Protein AF-A0A958D388-F1 (afdb_monomer)

Mean predicted aligned error: 15.44 Å

Structure (mmCIF, N/CA/C/O backbone):
data_AF-A0A958D388-F1
#
_entry.id   AF-A0A958D388-F1
#
loop_
_atom_site.group_PDB
_atom_site.id
_atom_site.type_symbol
_atom_site.label_atom_id
_atom_site.label_alt_id
_atom_site.label_comp_id
_atom_site.label_asym_id
_atom_site.label_entity_id
_atom_site.label_seq_id
_atom_site.pdbx_PDB_ins_code
_atom_site.Cartn_x
_atom_site.Cartn_y
_atom_site.Cartn_z
_atom_site.occupancy
_atom_site.B_iso_or_equiv
_atom_site.auth_seq_id
_atom_site.auth_comp_id
_atom_site.auth_asym_id
_atom_site.auth_atom_id
_atom_site.pdbx_PDB_model_num
ATOM 1 N N . MET A 1 1 ? -7.487 22.547 48.747 1.00 66.44 1 MET A N 1
ATOM 2 C CA . MET A 1 1 ? -6.552 23.694 48.818 1.00 66.44 1 MET A CA 1
ATOM 3 C C . MET A 1 1 ? -5.380 23.348 49.725 1.00 66.44 1 MET A C 1
ATOM 5 O O . MET A 1 1 ? -4.387 22.871 49.199 1.00 66.44 1 MET A O 1
ATOM 9 N N . ALA A 1 2 ? -5.528 23.439 51.054 1.00 73.62 2 ALA A N 1
ATOM 10 C CA . ALA A 1 2 ? -4.447 23.158 52.009 1.00 73.62 2 ALA A CA 1
ATOM 11 C C . ALA A 1 2 ? -3.817 21.760 51.839 1.00 73.62 2 ALA A C 1
ATOM 13 O O . ALA A 1 2 ? -2.597 21.636 51.825 1.00 73.62 2 ALA A O 1
ATOM 14 N N . ASP A 1 3 ? -4.634 20.727 51.611 1.00 79.19 3 ASP A N 1
ATOM 15 C CA . ASP A 1 3 ? -4.141 19.353 51.430 1.00 79.19 3 ASP A CA 1
ATOM 16 C C . ASP A 1 3 ? -3.377 19.147 50.109 1.00 79.19 3 ASP A C 1
ATOM 18 O O . ASP A 1 3 ? -2.426 18.368 50.055 1.00 79.19 3 ASP A O 1
ATOM 22 N N . PHE A 1 4 ? -3.751 19.877 49.050 1.00 82.50 4 PHE A N 1
ATOM 23 C CA . PHE A 1 4 ? -3.067 19.843 47.750 1.00 82.50 4 PHE A CA 1
ATOM 24 C C . PHE A 1 4 ? -1.682 20.488 47.852 1.00 82.50 4 PHE A C 1
ATOM 26 O O . PHE A 1 4 ? -0.678 19.894 47.465 1.00 82.50 4 PHE A O 1
ATOM 33 N N . GLU A 1 5 ? -1.617 21.678 48.446 1.00 82.69 5 GLU A N 1
ATOM 34 C CA . GLU A 1 5 ? -0.363 22.409 48.624 1.00 82.69 5 GLU A CA 1
ATOM 35 C C . GLU A 1 5 ? 0.575 21.710 49.613 1.00 82.69 5 GLU A C 1
ATOM 37 O O . GLU A 1 5 ? 1.780 21.641 49.373 1.00 82.69 5 GLU A O 1
ATOM 42 N N . ALA A 1 6 ? 0.036 21.115 50.683 1.00 83.00 6 ALA A N 1
ATOM 43 C CA . ALA A 1 6 ? 0.812 20.305 51.617 1.00 83.00 6 ALA A CA 1
ATOM 44 C C . ALA A 1 6 ? 1.419 19.065 50.937 1.00 83.00 6 ALA A C 1
ATOM 46 O O . ALA A 1 6 ? 2.587 18.738 51.170 1.00 83.00 6 ALA A O 1
ATOM 47 N N . ALA A 1 7 ? 0.662 18.394 50.061 1.00 83.44 7 ALA A N 1
ATOM 48 C CA . ALA A 1 7 ? 1.162 17.261 49.286 1.00 83.44 7 ALA A CA 1
ATOM 49 C C . ALA A 1 7 ? 2.259 17.678 48.285 1.00 83.44 7 ALA A C 1
ATOM 51 O O . ALA A 1 7 ? 3.280 16.995 48.181 1.00 83.44 7 ALA A O 1
ATOM 52 N N . LEU A 1 8 ? 2.116 18.831 47.617 1.00 85.25 8 LEU A N 1
ATOM 53 C CA . LEU A 1 8 ? 3.156 19.385 46.738 1.00 85.25 8 LEU A CA 1
ATOM 54 C C . LEU A 1 8 ? 4.424 19.789 47.501 1.00 85.25 8 LEU A C 1
ATOM 56 O O . LEU A 1 8 ? 5.531 19.466 47.068 1.00 85.25 8 LEU A O 1
ATOM 60 N N . ALA A 1 9 ? 4.286 20.438 48.659 1.00 84.31 9 ALA A N 1
ATOM 61 C CA . ALA A 1 9 ? 5.419 20.797 49.510 1.00 84.31 9 ALA A CA 1
ATOM 62 C C . ALA A 1 9 ? 6.182 19.550 49.987 1.00 84.31 9 ALA A C 1
ATOM 64 O O . ALA A 1 9 ? 7.414 19.523 49.981 1.00 84.31 9 ALA A O 1
ATOM 65 N N . ARG A 1 10 ? 5.459 18.474 50.324 1.00 83.94 10 ARG A N 1
ATOM 66 C CA . ARG A 1 10 ? 6.058 17.177 50.664 1.00 83.94 10 ARG A CA 1
ATOM 67 C C . ARG A 1 10 ? 6.794 16.554 49.475 1.00 83.94 10 ARG A C 1
ATOM 69 O O . ARG A 1 10 ? 7.881 16.011 49.662 1.00 83.94 10 ARG A O 1
ATOM 76 N N . ALA A 1 11 ? 6.253 16.661 48.261 1.00 84.06 11 ALA A N 1
ATOM 77 C CA . ALA A 1 11 ? 6.913 16.179 47.047 1.00 84.06 11 ALA A CA 1
ATOM 78 C C . ALA A 1 11 ? 8.239 16.912 46.760 1.00 84.06 11 ALA A C 1
ATOM 80 O O . ALA A 1 11 ? 9.182 16.300 46.269 1.00 84.06 11 ALA A O 1
ATOM 81 N N . GLN A 1 12 ? 8.348 18.201 47.101 1.00 84.00 12 GLN A N 1
ATOM 82 C CA . GLN A 1 12 ? 9.591 18.972 46.939 1.00 84.00 12 GLN A CA 1
ATOM 83 C C . GLN A 1 12 ? 10.692 18.570 47.932 1.00 84.00 12 GLN A C 1
ATOM 85 O O . GLN A 1 12 ? 11.874 18.720 47.631 1.00 84.00 12 GLN A O 1
ATOM 90 N N . GLN A 1 13 ? 10.314 18.057 49.106 1.00 83.44 13 GLN A N 1
ATOM 91 C CA . GLN A 1 13 ? 11.239 17.679 50.184 1.00 83.44 13 GLN A CA 1
ATOM 92 C C . GLN A 1 13 ? 11.655 16.202 50.145 1.00 83.44 13 GLN A C 1
ATOM 94 O O . GLN A 1 13 ? 12.507 15.777 50.922 1.00 83.44 13 GLN A O 1
ATOM 99 N N . THR A 1 14 ? 11.047 15.408 49.265 1.00 84.88 14 THR A N 1
ATOM 100 C CA . THR A 1 14 ? 11.257 13.960 49.165 1.00 84.88 14 THR A CA 1
ATOM 101 C C . THR A 1 14 ? 11.900 13.594 47.831 1.00 84.88 14 THR A C 1
ATOM 103 O O . THR A 1 14 ? 11.859 14.355 46.864 1.00 84.88 14 THR A O 1
ATOM 106 N N . ASN A 1 15 ? 12.512 12.410 47.763 1.00 80.69 15 ASN A N 1
ATOM 107 C CA . ASN A 1 15 ? 13.174 11.905 46.560 1.00 80.69 15 ASN A CA 1
ATOM 108 C C . ASN A 1 15 ? 12.602 10.544 46.154 1.00 80.69 15 ASN A C 1
ATOM 110 O O . ASN A 1 15 ? 12.070 9.802 46.979 1.00 80.69 15 ASN A O 1
ATOM 114 N N . GLY A 1 16 ? 12.722 10.199 44.871 1.00 77.88 16 GLY A N 1
ATOM 115 C CA . GLY A 1 16 ? 12.368 8.868 44.382 1.00 77.88 16 GLY A CA 1
ATOM 116 C C . GLY A 1 16 ? 10.913 8.478 44.673 1.00 77.88 16 GLY A C 1
ATOM 117 O O . GLY A 1 16 ? 9.976 9.153 44.241 1.00 77.88 16 GLY A O 1
ATOM 118 N N . SER A 1 17 ? 10.703 7.317 45.301 1.00 81.12 17 SER A N 1
ATOM 119 C CA . SER A 1 17 ? 9.378 6.708 45.517 1.00 81.12 17 SER A CA 1
ATOM 120 C C . SER A 1 17 ? 8.470 7.543 46.412 1.00 81.12 17 SER A C 1
ATOM 122 O O . SER A 1 17 ? 7.285 7.663 46.115 1.00 81.12 17 SER A O 1
ATOM 124 N N . GLU A 1 18 ? 9.028 8.177 47.440 1.00 83.44 18 GLU A N 1
ATOM 125 C CA . GLU A 1 18 ? 8.283 9.043 48.357 1.00 83.44 18 GLU A CA 1
ATOM 126 C C . GLU A 1 18 ? 7.776 10.308 47.660 1.00 83.44 18 GLU A C 1
ATOM 128 O O . GLU A 1 18 ? 6.636 10.719 47.878 1.00 83.44 18 GLU A O 1
ATOM 133 N N . ARG A 1 19 ? 8.583 10.868 46.749 1.00 87.62 19 ARG A N 1
ATOM 134 C CA . ARG A 1 19 ? 8.174 11.996 45.903 1.00 87.62 19 ARG A CA 1
ATOM 135 C C . ARG A 1 19 ? 7.030 11.620 44.977 1.00 87.62 19 ARG A C 1
ATOM 137 O O . ARG A 1 19 ? 6.075 12.378 44.855 1.00 87.62 19 ARG A O 1
ATOM 144 N N . LEU A 1 20 ? 7.108 10.444 44.355 1.00 87.31 20 LEU A N 1
ATOM 145 C CA . LEU A 1 20 ? 6.043 9.960 43.481 1.00 87.31 20 LEU A CA 1
ATOM 146 C C . LEU A 1 20 ? 4.730 9.773 44.253 1.00 87.31 20 LEU A C 1
ATOM 148 O O . LEU A 1 20 ? 3.703 10.271 43.810 1.00 87.31 20 LEU A O 1
ATOM 152 N N . ALA A 1 21 ? 4.772 9.148 45.433 1.00 86.75 21 ALA A N 1
ATOM 153 C CA . ALA A 1 21 ? 3.592 8.972 46.280 1.00 86.75 21 ALA A CA 1
ATOM 154 C C . ALA A 1 21 ? 2.975 10.317 46.711 1.00 86.75 21 ALA A C 1
ATOM 156 O O . ALA A 1 21 ? 1.754 10.469 46.714 1.00 86.75 21 ALA A O 1
ATOM 157 N N . ALA A 1 22 ? 3.810 11.313 47.028 1.00 85.94 22 ALA A N 1
ATOM 158 C CA . ALA A 1 22 ? 3.352 12.660 47.362 1.00 85.94 22 ALA A CA 1
ATOM 159 C C . ALA A 1 22 ? 2.700 13.377 46.162 1.00 85.94 22 ALA A C 1
ATOM 161 O O . ALA A 1 22 ? 1.652 14.002 46.322 1.00 85.94 22 ALA A O 1
ATOM 162 N N . LEU A 1 23 ? 3.263 13.241 44.954 1.00 86.88 23 LEU A N 1
ATOM 163 C CA . LEU A 1 23 ? 2.661 13.766 43.720 1.00 86.88 23 LEU A CA 1
ATOM 164 C C . LEU A 1 23 ? 1.329 13.077 43.406 1.00 86.88 23 LEU A C 1
ATOM 166 O O . LEU A 1 23 ? 0.354 13.736 43.060 1.00 86.88 23 LEU A O 1
ATOM 170 N N . GLN A 1 24 ? 1.261 11.758 43.569 1.00 87.12 24 GLN A N 1
ATOM 171 C CA . GLN A 1 24 ? 0.056 10.966 43.330 1.00 87.12 24 GLN A CA 1
ATOM 172 C C . GLN A 1 24 ? -1.073 11.420 44.266 1.00 87.12 24 GLN A C 1
ATOM 174 O O . GLN A 1 24 ? -2.160 11.753 43.792 1.00 87.12 24 GLN A O 1
ATOM 179 N N . ALA A 1 25 ? -0.773 11.586 45.560 1.00 85.56 25 ALA A N 1
ATOM 180 C CA . ALA A 1 25 ? -1.698 12.154 46.539 1.00 85.56 25 ALA A CA 1
ATOM 181 C C . ALA A 1 25 ? -2.156 13.574 46.161 1.00 85.56 25 ALA A C 1
ATOM 183 O O . ALA A 1 25 ? -3.354 13.852 46.191 1.00 85.56 25 ALA A O 1
ATOM 184 N N . ALA A 1 26 ? -1.241 14.454 45.733 1.00 85.88 26 ALA A N 1
ATOM 185 C CA . ALA A 1 26 ? -1.596 15.800 45.280 1.00 85.88 26 ALA A CA 1
ATOM 186 C C . ALA A 1 26 ? -2.580 15.755 44.095 1.00 85.88 26 ALA A C 1
ATOM 188 O O . ALA A 1 26 ? -3.619 16.413 44.115 1.00 85.88 26 ALA A O 1
ATOM 189 N N . THR A 1 27 ? -2.317 14.920 43.086 1.00 85.62 27 THR A N 1
ATOM 190 C CA . THR A 1 27 ? -3.189 14.835 41.903 1.00 85.62 27 THR A CA 1
ATOM 191 C C . THR A 1 27 ? -4.557 14.204 42.169 1.00 85.62 27 THR A C 1
ATOM 193 O O . THR A 1 27 ? -5.454 14.394 41.355 1.00 85.62 27 THR A O 1
ATOM 196 N N . MET A 1 28 ? -4.736 13.448 43.259 1.00 83.50 28 MET A N 1
ATOM 197 C CA . MET A 1 28 ? -6.044 12.898 43.654 1.00 83.50 28 MET A CA 1
ATOM 198 C C . MET A 1 28 ? -6.902 13.915 44.415 1.00 83.50 28 MET A C 1
ATOM 200 O O . MET A 1 28 ? -8.126 13.861 44.353 1.00 83.50 28 MET A O 1
ATOM 204 N N . VAL A 1 29 ? -6.267 14.839 45.140 1.00 82.94 29 VAL A N 1
ATOM 205 C CA . VAL A 1 29 ? -6.954 15.867 45.940 1.00 82.94 29 VAL A CA 1
ATOM 206 C C . VAL A 1 29 ? -7.459 17.023 45.069 1.00 82.94 29 VAL A C 1
ATOM 208 O O . VAL A 1 29 ? -8.403 17.720 45.444 1.00 82.94 29 VAL A O 1
ATOM 211 N N . TYR A 1 30 ? -6.850 17.244 43.905 1.00 81.44 30 TYR A N 1
ATOM 212 C CA . TYR A 1 30 ? -7.271 18.292 42.982 1.00 81.44 30 TYR A CA 1
ATOM 213 C C . TYR A 1 30 ? -8.572 17.909 42.252 1.00 81.44 30 TYR A C 1
ATOM 215 O O . TYR A 1 30 ? -8.577 17.019 41.407 1.00 81.44 30 TYR A O 1
ATOM 223 N N . GLN A 1 31 ? -9.677 18.594 42.570 1.00 73.00 31 GLN A N 1
ATOM 224 C CA . GLN A 1 31 ? -11.021 18.332 42.022 1.00 73.00 31 GLN A CA 1
ATOM 225 C C . GLN A 1 31 ? -11.448 19.315 40.910 1.00 73.00 31 GLN A C 1
ATOM 227 O O . GLN A 1 31 ? -12.625 19.382 40.565 1.00 73.00 31 GLN A O 1
ATOM 232 N N . GLY A 1 32 ? -10.514 20.083 40.338 1.00 70.75 32 GLY A N 1
ATOM 233 C CA . GLY A 1 32 ? -10.799 21.068 39.288 1.00 70.75 32 GLY A CA 1
ATOM 234 C C . GLY A 1 32 ? -10.962 22.498 39.812 1.00 70.75 32 GLY A C 1
ATOM 235 O O . GLY A 1 32 ? -10.313 22.894 40.782 1.00 70.75 32 GLY A O 1
ATOM 236 N N . THR A 1 33 ? -11.789 23.299 39.133 1.00 71.44 33 THR A N 1
ATOM 237 C CA . THR A 1 33 ? -11.901 24.750 39.348 1.00 71.44 33 THR A CA 1
ATOM 238 C C . THR A 1 33 ? -12.311 25.106 40.778 1.00 71.44 33 THR A C 1
ATOM 240 O O . THR A 1 33 ? -13.364 24.696 41.262 1.00 71.44 33 THR A O 1
ATOM 243 N N . LEU A 1 34 ? -11.499 25.928 41.449 1.00 71.88 34 LEU A N 1
ATOM 244 C CA . LEU A 1 34 ? -11.781 26.409 42.801 1.00 71.88 34 LEU A CA 1
ATOM 245 C C . LEU A 1 34 ? -13.028 27.310 42.827 1.00 71.88 34 LEU A C 1
ATOM 247 O O . LEU A 1 34 ? -13.082 28.298 42.094 1.00 71.88 34 LEU A O 1
ATOM 251 N N . ALA A 1 35 ? -13.978 26.995 43.718 1.00 66.94 35 ALA A N 1
ATOM 252 C CA . ALA A 1 35 ? -15.199 27.768 43.978 1.00 66.94 35 ALA A CA 1
ATOM 253 C C . ALA A 1 35 ? -15.907 28.214 42.681 1.00 66.94 35 ALA A C 1
ATOM 255 O O . ALA A 1 35 ? -15.933 29.411 42.401 1.00 66.94 35 ALA A O 1
ATOM 256 N N . PRO A 1 36 ? -16.423 27.278 41.863 1.00 68.69 36 PRO A N 1
ATOM 257 C CA . PRO A 1 36 ? -16.885 27.544 40.495 1.00 68.69 36 PRO A CA 1
ATOM 258 C C . PRO A 1 36 ? -17.967 28.632 40.396 1.00 68.69 36 PRO A C 1
ATOM 260 O O . PRO A 1 36 ? -18.017 29.333 39.391 1.00 68.69 36 PRO A O 1
ATOM 263 N N . ASP A 1 37 ? -18.748 28.838 41.459 1.00 76.00 37 ASP A N 1
ATOM 264 C CA . ASP A 1 37 ? -19.826 29.837 41.528 1.00 76.00 37 ASP A CA 1
ATOM 265 C C . ASP A 1 37 ? -19.347 31.266 41.867 1.00 76.00 37 ASP A C 1
ATOM 267 O O . ASP A 1 37 ? -20.149 32.197 41.946 1.00 76.00 37 ASP A O 1
ATOM 271 N N . CYS A 1 38 ? -18.044 31.462 42.097 1.00 73.75 38 CYS A N 1
ATOM 272 C CA . CYS A 1 38 ? -17.445 32.769 42.358 1.00 73.75 38 CYS A CA 1
ATOM 273 C C . CYS A 1 38 ? -16.822 33.346 41.077 1.00 73.75 38 CYS A C 1
ATOM 275 O O . CYS A 1 38 ? -16.002 32.695 40.421 1.00 73.75 38 CYS A O 1
ATOM 277 N N . TYR A 1 39 ? -17.200 34.581 40.739 1.00 73.38 39 TYR A N 1
ATOM 278 C CA . TYR A 1 39 ? -16.766 35.289 39.528 1.00 73.38 39 TYR A CA 1
ATOM 279 C C . TYR A 1 39 ? -15.852 36.489 39.814 1.00 73.38 39 TYR A C 1
ATOM 281 O O . TYR A 1 39 ? -15.538 37.234 38.893 1.00 73.38 39 TYR A O 1
ATOM 289 N N . ASP A 1 40 ? -15.422 36.682 41.063 1.00 77.31 40 ASP A N 1
ATOM 290 C CA . ASP A 1 40 ? -14.581 37.819 41.439 1.00 77.31 40 ASP A CA 1
ATOM 291 C C . ASP A 1 40 ? -13.176 37.730 40.813 1.00 77.31 40 ASP A C 1
ATOM 293 O O . ASP A 1 40 ? -12.537 36.680 40.839 1.00 77.31 40 ASP A O 1
ATOM 297 N N . ASP A 1 41 ? -12.636 38.850 40.328 1.00 72.81 41 ASP A N 1
ATOM 298 C CA . ASP A 1 41 ? -11.360 38.880 39.591 1.00 72.81 41 ASP A CA 1
ATOM 299 C C . ASP A 1 41 ? -10.151 38.362 40.395 1.00 72.81 41 ASP A C 1
ATOM 301 O O . ASP A 1 41 ? -9.219 37.788 39.828 1.00 72.81 41 ASP A O 1
ATOM 305 N N . TRP A 1 42 ? -10.167 38.503 41.726 1.00 79.25 42 TRP A N 1
ATOM 306 C CA . TRP A 1 42 ? -9.083 38.026 42.595 1.00 79.25 42 TRP A CA 1
ATOM 307 C C . TRP A 1 42 ? -8.948 36.494 42.596 1.00 79.25 42 TRP A C 1
ATOM 309 O O . TRP A 1 42 ? -7.853 35.981 42.829 1.00 79.25 42 TRP A O 1
ATOM 319 N N . ILE A 1 43 ? -10.032 35.756 42.311 1.00 78.06 43 ILE A N 1
ATOM 320 C CA . ILE A 1 43 ? -10.026 34.288 42.323 1.00 78.06 43 ILE A CA 1
ATOM 321 C C . ILE A 1 43 ? -9.447 33.699 41.033 1.00 78.06 43 ILE A C 1
ATOM 323 O O . ILE A 1 43 ? -8.995 32.554 41.030 1.00 78.06 43 ILE A O 1
ATOM 327 N N . GLN A 1 44 ? -9.425 34.470 39.940 1.00 77.06 44 GLN A N 1
ATOM 328 C CA . GLN A 1 44 ? -8.938 33.997 38.642 1.00 77.06 44 GLN A CA 1
ATOM 329 C C . GLN A 1 44 ? -7.432 33.726 38.669 1.00 77.06 44 GLN A C 1
ATOM 331 O O . GLN A 1 44 ? -7.001 32.654 38.249 1.00 77.06 44 GLN A O 1
ATOM 336 N N . GLY A 1 45 ? -6.645 34.634 39.258 1.00 81.12 45 GLY A N 1
ATOM 337 C CA . GLY A 1 45 ? -5.200 34.431 39.417 1.00 81.12 45 GLY A CA 1
ATOM 338 C C . GLY A 1 45 ? -4.867 33.219 40.293 1.00 81.12 45 GLY A C 1
ATOM 339 O O . GLY A 1 45 ? -3.914 32.492 40.025 1.00 81.12 45 GLY A O 1
ATOM 340 N N . GLU A 1 46 ? -5.694 32.947 41.303 1.00 81.62 46 GLU A N 1
ATOM 341 C CA . GLU A 1 46 ? -5.515 31.791 42.180 1.00 81.62 46 GLU A CA 1
ATOM 342 C C . GLU A 1 46 ? -5.904 30.471 41.495 1.00 81.62 46 GLU A C 1
ATOM 344 O O . GLU A 1 46 ? -5.207 29.464 41.633 1.00 81.62 46 GLU A O 1
ATOM 349 N N . ARG A 1 47 ? -6.976 30.472 40.691 1.00 82.56 47 ARG A N 1
ATOM 350 C CA . ARG A 1 47 ? -7.355 29.330 39.843 1.00 82.56 47 ARG A CA 1
ATOM 351 C C . ARG A 1 47 ? -6.256 28.985 38.845 1.00 82.56 47 ARG A C 1
ATOM 353 O O . ARG A 1 47 ? -5.902 27.814 38.725 1.00 82.56 47 ARG A O 1
ATOM 360 N N . GLU A 1 48 ? -5.702 29.990 38.171 1.00 82.25 48 GLU A N 1
ATOM 361 C CA . GLU A 1 48 ? -4.618 29.808 37.207 1.00 82.25 48 GLU A CA 1
ATOM 362 C C . GLU A 1 48 ? -3.350 29.278 37.886 1.00 82.25 48 GLU A C 1
ATOM 364 O O . GLU A 1 48 ? -2.775 28.288 37.427 1.00 82.25 48 GLU A O 1
ATOM 369 N N . ARG A 1 49 ? -2.969 29.846 39.041 1.00 85.75 49 ARG A N 1
ATOM 370 C CA . ARG A 1 49 ? -1.838 29.358 39.845 1.00 85.75 49 ARG A CA 1
ATOM 371 C C . ARG A 1 49 ? -1.987 27.877 40.195 1.00 85.75 49 ARG A C 1
ATOM 373 O O . ARG A 1 49 ? -1.040 27.108 40.037 1.00 85.75 49 ARG A O 1
ATOM 380 N N . LEU A 1 50 ? -3.159 27.463 40.674 1.00 84.75 50 LEU A N 1
ATOM 381 C CA . LEU A 1 50 ? -3.413 26.074 41.068 1.00 84.75 50 LEU A CA 1
ATOM 382 C C . LEU A 1 50 ? -3.454 25.124 39.868 1.00 84.75 50 LEU A C 1
ATOM 384 O O . LEU A 1 50 ? -2.925 24.017 39.959 1.00 84.75 50 LEU A O 1
ATOM 388 N N . ALA A 1 51 ? -4.036 25.551 38.745 1.00 83.88 51 ALA A N 1
ATOM 389 C CA . ALA A 1 51 ? -4.033 24.778 37.506 1.00 83.88 51 ALA A CA 1
ATOM 390 C C . ALA A 1 51 ? -2.599 24.549 37.001 1.00 83.88 51 ALA A C 1
ATOM 392 O O . ALA A 1 51 ? -2.220 23.413 36.720 1.00 83.88 51 ALA A O 1
ATOM 393 N N . GLN A 1 52 ? -1.762 25.592 36.990 1.00 86.19 52 GLN A N 1
ATOM 394 C CA . GLN A 1 52 ? -0.345 25.476 36.629 1.00 86.19 52 GLN A CA 1
ATOM 395 C C . GLN A 1 52 ? 0.412 24.524 37.568 1.00 86.19 52 GLN A C 1
ATOM 397 O O . GLN A 1 52 ? 1.191 23.689 37.108 1.00 86.19 52 GLN A O 1
ATOM 402 N N . GLN A 1 53 ? 0.158 24.590 38.879 1.00 87.88 53 GLN A N 1
ATOM 403 C CA . GLN A 1 53 ? 0.761 23.669 39.850 1.00 87.88 53 GLN A CA 1
ATOM 404 C C . GLN A 1 53 ? 0.314 22.216 39.645 1.00 87.88 53 GLN A C 1
ATOM 406 O O . GLN A 1 53 ? 1.121 21.300 39.802 1.00 87.88 53 GLN A O 1
ATOM 411 N N . TYR A 1 54 ? -0.947 21.994 39.274 1.00 87.38 54 TYR A N 1
ATOM 412 C CA . TYR A 1 54 ? -1.472 20.668 38.960 1.00 87.38 54 TYR A CA 1
ATOM 413 C C . TYR A 1 54 ? -0.842 20.085 37.688 1.00 87.38 54 TYR A C 1
ATOM 415 O O . TYR A 1 54 ? -0.368 18.948 37.714 1.00 87.38 54 TYR A O 1
ATOM 423 N N . LEU A 1 55 ? -0.756 20.869 36.607 1.00 88.44 55 LEU A N 1
ATOM 424 C CA . LEU A 1 55 ? -0.085 20.459 35.367 1.00 88.44 55 LEU A CA 1
ATOM 425 C C . LEU A 1 55 ? 1.394 20.129 35.622 1.00 88.44 55 LEU A C 1
ATOM 427 O O . LEU A 1 55 ? 1.872 19.071 35.211 1.00 88.44 55 LEU A O 1
ATOM 431 N N . ALA A 1 56 ? 2.096 20.972 36.386 1.00 88.00 56 ALA A N 1
ATOM 432 C CA . ALA A 1 56 ? 3.482 20.722 36.771 1.00 88.00 56 ALA A CA 1
ATOM 433 C C . ALA A 1 56 ? 3.627 19.430 37.595 1.00 88.00 56 ALA A C 1
ATOM 435 O O . ALA A 1 56 ? 4.556 18.655 37.378 1.00 88.00 56 ALA A O 1
ATOM 436 N N . ALA A 1 57 ? 2.705 19.154 38.522 1.00 89.31 57 ALA A N 1
ATOM 437 C CA . ALA A 1 57 ? 2.719 17.916 39.299 1.00 89.31 57 ALA A CA 1
ATOM 438 C C . ALA A 1 57 ? 2.522 16.673 38.418 1.00 89.31 57 ALA A C 1
ATOM 440 O O . ALA A 1 57 ? 3.214 15.669 38.614 1.00 89.31 57 ALA A O 1
ATOM 441 N N . LEU A 1 58 ? 1.620 16.751 37.434 1.00 89.56 58 LEU A N 1
ATOM 442 C CA . LEU A 1 58 ? 1.389 15.683 36.464 1.00 89.56 58 LEU A CA 1
ATOM 443 C C . LEU A 1 58 ? 2.624 15.417 35.594 1.00 89.56 58 LEU A C 1
ATOM 445 O O . LEU A 1 58 ? 3.021 14.263 35.425 1.00 89.56 58 LEU A O 1
ATOM 449 N N . GLU A 1 59 ? 3.269 16.472 35.094 1.00 88.94 59 GLU A N 1
ATOM 450 C CA . GLU A 1 59 ? 4.495 16.353 34.302 1.00 88.94 59 GLU A CA 1
ATOM 451 C C . GLU A 1 59 ? 5.635 15.720 35.117 1.00 88.94 59 GLU A C 1
ATOM 453 O O . GLU A 1 59 ? 6.314 14.805 34.646 1.00 88.94 59 GLU A O 1
ATOM 458 N N . GLN A 1 60 ? 5.813 16.137 36.375 1.00 89.06 60 GLN A N 1
ATOM 459 C CA . GLN A 1 60 ? 6.820 15.557 37.269 1.00 89.06 60 GLN A CA 1
ATOM 460 C C . GLN A 1 60 ? 6.547 14.077 37.576 1.00 89.06 60 GLN A C 1
ATOM 462 O O . GLN A 1 60 ? 7.482 13.275 37.602 1.00 89.06 60 GLN A O 1
ATOM 467 N N . GLY A 1 61 ? 5.283 13.697 37.792 1.00 89.06 61 GLY A N 1
ATOM 468 C CA . GLY A 1 61 ? 4.897 12.300 38.006 1.00 89.06 61 GLY A CA 1
ATOM 469 C C . GLY A 1 61 ? 5.162 11.432 36.775 1.00 89.06 61 GLY A C 1
ATOM 470 O O . GLY A 1 61 ? 5.778 10.371 36.893 1.00 89.06 61 GLY A O 1
ATOM 471 N N . MET A 1 62 ? 4.797 11.921 35.585 1.00 90.38 62 MET A N 1
ATOM 472 C CA . MET A 1 62 ? 5.090 11.269 34.305 1.00 90.38 62 MET A CA 1
ATOM 473 C C . MET A 1 62 ? 6.596 11.019 34.129 1.00 90.38 62 M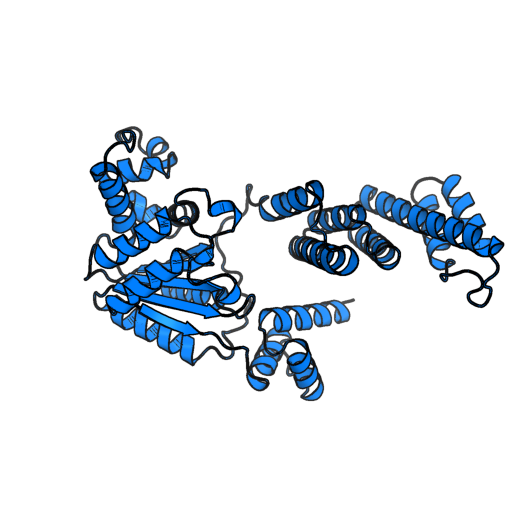ET A C 1
ATOM 475 O O . MET A 1 62 ? 6.995 9.895 33.821 1.00 90.38 62 MET A O 1
ATOM 479 N N . LEU A 1 63 ? 7.439 12.035 34.357 1.00 87.69 63 LEU A N 1
ATOM 480 C CA . LEU A 1 63 ? 8.896 11.911 34.219 1.00 87.69 63 LEU A CA 1
ATOM 481 C C . LEU A 1 63 ? 9.486 10.887 35.200 1.00 87.69 63 LEU A C 1
ATOM 483 O O . LEU A 1 63 ? 10.305 10.061 34.802 1.00 87.69 63 LEU A O 1
ATOM 487 N N . LEU A 1 64 ? 9.027 10.872 36.456 1.00 87.25 64 LEU A N 1
ATOM 488 C CA . LEU A 1 64 ? 9.470 9.890 37.454 1.00 87.25 64 LEU A CA 1
ATOM 489 C C . LEU A 1 64 ? 9.071 8.451 37.088 1.00 87.25 64 LEU A C 1
ATOM 491 O O . LEU A 1 64 ? 9.826 7.516 37.365 1.00 87.25 64 LEU A O 1
ATOM 495 N N . HIS A 1 65 ? 7.904 8.251 36.469 1.00 86.44 65 HIS A N 1
ATOM 496 C CA . HIS A 1 65 ? 7.505 6.942 35.945 1.00 86.44 65 HIS A CA 1
ATOM 497 C C . HIS A 1 65 ? 8.314 6.542 34.698 1.00 86.44 65 HIS A C 1
ATOM 499 O O . HIS A 1 65 ? 8.699 5.375 34.582 1.00 86.44 65 HIS A O 1
ATOM 505 N N . GLU A 1 66 ? 8.636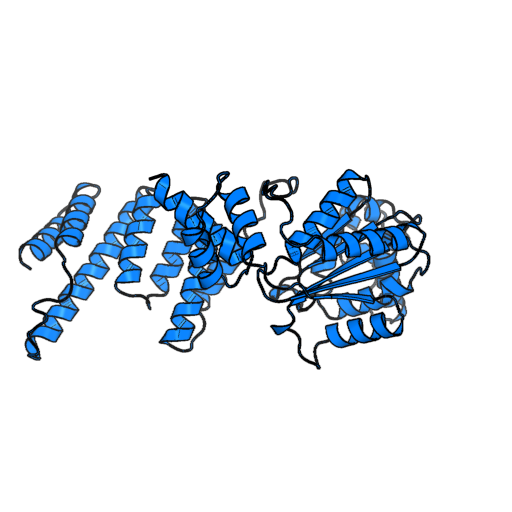 7.489 33.806 1.00 84.06 66 GLU A N 1
ATOM 506 C CA . GLU A 1 66 ? 9.515 7.263 32.644 1.00 84.06 66 GLU A CA 1
ATOM 507 C C . GLU A 1 66 ? 10.926 6.828 33.091 1.00 84.06 66 GLU A C 1
ATOM 509 O O . GLU A 1 66 ? 11.448 5.832 32.585 1.00 84.06 66 GLU A O 1
ATOM 514 N N . GLU A 1 67 ? 11.514 7.496 34.093 1.00 85.31 67 GLU A N 1
ATOM 515 C CA . GLU A 1 67 ? 12.829 7.155 34.668 1.00 85.31 67 GLU A CA 1
ATOM 516 C C . GLU A 1 67 ? 12.875 5.734 35.249 1.00 85.31 67 GLU A C 1
ATOM 518 O O . GLU A 1 67 ? 13.873 5.023 35.109 1.00 85.31 67 GLU A O 1
ATOM 523 N N . ARG A 1 68 ? 11.773 5.287 35.863 1.00 86.31 68 ARG A N 1
ATOM 524 C CA . ARG A 1 68 ? 11.626 3.924 36.403 1.00 86.31 68 ARG A CA 1
ATOM 525 C C . ARG A 1 68 ? 11.248 2.880 35.360 1.00 86.31 68 ARG A C 1
ATOM 527 O O . ARG A 1 68 ? 11.117 1.710 35.709 1.00 86.31 68 ARG A O 1
ATOM 534 N N . ARG A 1 69 ? 11.084 3.285 34.095 1.00 80.62 69 ARG A N 1
ATOM 535 C CA . ARG A 1 69 ? 10.605 2.443 32.987 1.00 80.62 69 ARG A CA 1
ATOM 536 C C . ARG A 1 69 ? 9.207 1.857 33.220 1.00 80.62 69 ARG A C 1
ATOM 538 O O . ARG A 1 69 ? 8.845 0.849 32.620 1.00 80.62 69 ARG A O 1
ATOM 545 N N . SER A 1 70 ? 8.402 2.494 34.069 1.00 84.44 70 SER A N 1
ATOM 546 C CA . SER A 1 70 ? 6.994 2.151 34.283 1.00 84.44 70 SER A CA 1
ATOM 547 C C . SER A 1 70 ? 6.136 2.859 33.230 1.00 84.44 70 SER A C 1
ATOM 549 O O . SER A 1 70 ? 5.421 3.810 33.536 1.00 84.44 70 SER A O 1
ATOM 551 N N . TYR A 1 71 ? 6.250 2.429 31.969 1.00 85.94 71 TYR A N 1
ATOM 552 C CA . TYR A 1 71 ? 5.667 3.145 30.826 1.00 85.94 71 TYR A CA 1
ATOM 553 C C . TYR A 1 71 ? 4.134 3.195 30.838 1.00 85.94 71 TYR A C 1
ATOM 555 O O . TYR A 1 71 ? 3.583 4.211 30.432 1.00 85.94 71 TYR A O 1
ATOM 563 N N . GLY A 1 72 ? 3.455 2.152 31.334 1.00 83.31 72 GLY A N 1
ATOM 564 C CA . GLY A 1 72 ? 1.990 2.136 31.466 1.00 83.31 72 GLY A CA 1
ATOM 565 C C . GLY A 1 72 ? 1.479 3.258 32.372 1.00 83.31 72 GLY A C 1
ATOM 566 O O . GLY A 1 72 ? 0.698 4.096 31.941 1.00 83.31 72 GLY A O 1
ATOM 567 N N . GLU A 1 73 ? 2.036 3.360 33.579 1.00 86.19 73 GLU A N 1
ATOM 568 C CA . GLU A 1 73 ? 1.724 4.459 34.498 1.00 86.19 73 GLU A CA 1
ATOM 569 C C . GLU A 1 73 ? 2.083 5.820 33.878 1.00 86.19 73 GLU A C 1
ATOM 571 O O . GLU A 1 73 ? 1.275 6.741 33.882 1.00 86.19 73 GLU A O 1
ATOM 576 N N . ALA A 1 74 ? 3.260 5.960 33.255 1.00 86.44 74 ALA A N 1
ATOM 577 C CA . ALA A 1 74 ? 3.642 7.218 32.605 1.00 86.44 74 ALA A CA 1
ATOM 578 C C . ALA A 1 74 ? 2.638 7.659 31.514 1.00 86.44 74 ALA A C 1
ATOM 580 O O . ALA A 1 74 ? 2.377 8.855 31.370 1.00 86.44 74 ALA A O 1
ATOM 581 N N . ILE A 1 75 ? 2.060 6.708 30.768 1.00 88.50 75 ILE A N 1
ATOM 582 C CA . ILE A 1 75 ? 1.016 6.955 29.761 1.00 88.50 75 ILE A CA 1
ATOM 583 C C . ILE A 1 75 ? -0.252 7.515 30.416 1.00 88.50 75 ILE A C 1
ATOM 585 O O . ILE A 1 75 ? -0.812 8.489 29.909 1.00 88.50 75 ILE A O 1
ATOM 589 N N . ASP A 1 76 ? -0.685 6.962 31.548 1.00 87.44 76 ASP A N 1
ATOM 590 C CA . ASP A 1 76 ? -1.891 7.429 32.240 1.00 87.44 76 ASP A CA 1
ATOM 591 C C . ASP A 1 76 ? -1.723 8.847 32.795 1.00 87.44 76 ASP A C 1
ATOM 593 O O . ASP A 1 76 ? -2.611 9.692 32.651 1.00 87.44 76 ASP A O 1
ATOM 597 N N . TRP A 1 77 ? -0.546 9.161 33.338 1.00 89.69 77 TRP A N 1
ATOM 598 C CA . TRP A 1 77 ? -0.209 10.520 33.763 1.00 89.69 77 TRP A CA 1
ATOM 599 C C . TRP A 1 77 ? -0.197 11.510 32.586 1.00 89.69 77 TRP A C 1
ATOM 601 O O . TRP A 1 77 ? -0.755 12.604 32.698 1.00 89.69 77 TRP A O 1
ATOM 611 N N . ALA A 1 78 ? 0.358 11.120 31.435 1.00 88.81 78 ALA A N 1
ATOM 612 C CA . ALA A 1 78 ? 0.356 11.941 30.224 1.00 88.81 78 ALA A CA 1
ATOM 613 C C . ALA A 1 78 ? -1.060 12.158 29.647 1.00 88.81 78 ALA A C 1
ATOM 615 O O . ALA A 1 78 ? -1.376 13.255 29.186 1.00 88.81 78 ALA A O 1
ATOM 616 N N . ARG A 1 79 ? -1.946 11.154 29.717 1.00 89.00 79 ARG A N 1
ATOM 617 C CA . ARG A 1 79 ? -3.364 11.288 29.327 1.00 89.00 79 ARG A CA 1
ATOM 618 C C . ARG A 1 79 ? -4.112 12.270 30.224 1.00 89.00 79 ARG A C 1
ATOM 620 O O . ARG A 1 79 ? -4.856 13.105 29.721 1.00 89.00 79 ARG A O 1
ATOM 627 N N . ARG A 1 80 ? -3.885 12.211 31.541 1.00 88.12 80 ARG A N 1
ATOM 628 C CA . ARG A 1 80 ? -4.457 13.175 32.499 1.00 88.12 80 ARG A CA 1
ATOM 629 C C . ARG A 1 80 ? -3.968 14.599 32.240 1.00 88.12 80 ARG A C 1
ATOM 631 O O . ARG A 1 80 ? -4.746 15.535 32.392 1.00 88.12 80 ARG A O 1
ATOM 638 N N . LEU A 1 81 ? -2.710 14.754 31.824 1.00 89.75 81 LEU A N 1
ATOM 639 C CA . LEU A 1 81 ? -2.145 16.046 31.438 1.00 89.75 81 LEU A CA 1
ATOM 640 C C . LEU A 1 81 ? -2.818 16.595 30.167 1.00 89.75 81 LEU A C 1
ATOM 642 O O . LEU A 1 81 ? -3.230 17.748 30.165 1.00 89.75 81 LEU A O 1
ATOM 646 N N . LEU A 1 82 ? -3.023 15.764 29.136 1.00 88.69 82 LEU A N 1
ATOM 647 C CA . LEU A 1 82 ? -3.744 16.161 27.913 1.00 88.69 82 LEU A CA 1
ATOM 648 C C . LEU A 1 82 ? -5.231 16.446 28.136 1.00 88.69 82 LEU A C 1
ATOM 650 O O . LEU A 1 82 ? -5.794 17.290 27.451 1.00 88.69 82 LEU A O 1
ATOM 654 N N . ALA A 1 83 ? -5.879 15.765 29.081 1.00 86.56 83 ALA A N 1
ATOM 655 C CA . ALA A 1 83 ? -7.265 16.069 29.433 1.00 86.56 83 ALA A CA 1
ATOM 656 C C . ALA A 1 83 ? -7.406 17.464 30.071 1.00 86.56 83 ALA A C 1
ATOM 658 O O . ALA A 1 83 ? -8.447 18.099 29.926 1.00 86.56 83 ALA A O 1
ATOM 659 N N . ALA A 1 84 ? -6.369 17.929 30.775 1.00 85.81 84 ALA A N 1
ATOM 660 C CA . ALA A 1 84 ? -6.337 19.247 31.403 1.00 85.81 84 ALA A CA 1
ATOM 661 C C . ALA A 1 84 ? -5.832 20.354 30.457 1.00 85.81 84 ALA A C 1
ATOM 663 O O . ALA A 1 84 ? -6.316 21.479 30.545 1.00 85.81 84 ALA A O 1
ATOM 664 N N . ASP A 1 85 ? -4.901 20.039 29.550 1.00 86.50 85 ASP A N 1
ATOM 665 C CA . ASP A 1 85 ? -4.410 20.944 28.503 1.00 86.50 85 ASP A CA 1
ATOM 666 C C . ASP A 1 85 ? -4.332 20.218 27.139 1.00 86.50 85 ASP A C 1
ATOM 668 O O . ASP A 1 85 ? -3.279 19.684 26.760 1.00 86.50 85 ASP A O 1
ATOM 672 N N . PRO A 1 86 ? -5.448 20.182 26.378 1.00 86.19 86 PRO A N 1
ATOM 673 C CA . PRO A 1 86 ? -5.515 19.497 25.086 1.00 86.19 86 PRO A CA 1
ATOM 674 C C . PRO A 1 86 ? -4.635 20.109 23.993 1.00 86.19 86 PRO A C 1
ATOM 676 O O . PRO A 1 86 ? -4.400 19.448 22.979 1.00 86.19 86 PRO A O 1
ATOM 679 N N . LEU A 1 87 ? -4.163 21.349 24.176 1.00 88.31 87 LEU A N 1
ATOM 680 C CA . LEU A 1 87 ? -3.350 22.085 23.203 1.00 88.31 87 LEU A CA 1
ATOM 681 C C . LEU A 1 87 ? -1.844 21.939 23.467 1.00 88.31 87 LEU A C 1
ATOM 683 O O . LEU A 1 87 ? -1.025 22.450 22.698 1.00 88.31 87 LEU A O 1
ATOM 687 N N . HIS A 1 88 ? -1.449 21.196 24.508 1.00 89.31 88 HIS A N 1
ATOM 688 C CA . HIS A 1 88 ? -0.046 20.992 24.847 1.00 89.31 88 HIS A CA 1
ATOM 689 C C . HIS A 1 88 ? 0.659 19.986 23.924 1.00 89.31 88 HIS A C 1
ATOM 691 O O . HIS A 1 88 ? 0.827 18.801 24.234 1.00 89.31 88 HIS A O 1
ATOM 697 N N . GLU A 1 89 ? 1.155 20.467 22.784 1.00 87.00 89 GLU A N 1
ATOM 698 C CA . GLU A 1 89 ? 1.824 19.645 21.767 1.00 87.00 89 GLU A CA 1
ATOM 699 C C . GLU A 1 89 ? 3.031 18.841 22.306 1.00 87.00 89 GLU A C 1
ATOM 701 O O . GLU A 1 89 ? 3.301 17.712 21.877 1.00 87.00 89 GLU A O 1
ATOM 706 N N . ALA A 1 90 ? 3.761 19.369 23.296 1.00 88.31 90 ALA A N 1
ATOM 707 C CA . ALA A 1 90 ? 4.880 18.647 23.903 1.00 88.31 90 ALA A CA 1
ATOM 708 C C . ALA A 1 90 ? 4.439 17.367 24.644 1.00 88.31 90 ALA A C 1
ATOM 710 O O . ALA A 1 90 ? 5.184 16.380 24.619 1.00 88.31 90 ALA A O 1
ATOM 711 N N . THR A 1 91 ? 3.227 17.336 25.213 1.00 89.94 91 THR A N 1
ATOM 712 C CA . THR A 1 91 ? 2.678 16.140 25.872 1.00 89.94 91 THR A CA 1
ATOM 713 C C . THR A 1 91 ? 2.364 15.062 24.847 1.00 89.94 91 THR A C 1
ATOM 715 O O . THR A 1 91 ? 2.723 13.907 25.064 1.00 89.94 91 THR A O 1
ATOM 718 N N . TYR A 1 92 ? 1.793 15.418 23.689 1.00 89.44 92 TYR A N 1
ATOM 719 C CA . TYR A 1 92 ? 1.574 14.457 22.600 1.00 89.44 92 TYR A CA 1
ATOM 720 C C . TYR A 1 92 ? 2.887 13.815 22.147 1.00 89.44 92 TYR A C 1
ATOM 722 O O . TYR A 1 92 ? 2.970 12.592 22.037 1.00 89.44 92 TYR A O 1
ATOM 730 N N . ARG A 1 93 ? 3.955 14.606 21.963 1.00 93.06 93 ARG A N 1
ATOM 731 C CA . ARG A 1 93 ? 5.283 14.061 21.625 1.00 93.06 93 ARG A CA 1
ATOM 732 C C . ARG A 1 93 ? 5.807 13.085 22.676 1.00 93.06 93 ARG A C 1
ATOM 734 O O . ARG A 1 93 ? 6.342 12.032 22.326 1.00 93.06 93 ARG A O 1
ATOM 741 N N . ARG A 1 94 ? 5.658 13.410 23.961 1.00 90.38 94 ARG A N 1
ATOM 742 C CA . ARG A 1 94 ? 6.061 12.515 25.056 1.00 90.38 94 ARG A CA 1
ATOM 743 C C . ARG A 1 94 ? 5.235 11.236 25.075 1.00 90.38 94 ARG A C 1
ATOM 745 O O . ARG A 1 94 ? 5.816 10.158 25.144 1.00 90.38 94 ARG A O 1
ATOM 752 N N . LEU A 1 95 ? 3.921 11.341 24.919 1.00 89.88 95 LEU A N 1
ATOM 753 C CA . LEU A 1 95 ? 3.012 10.203 24.879 1.00 89.88 95 LEU A CA 1
ATOM 754 C C . LEU A 1 95 ? 3.323 9.263 23.699 1.00 89.88 95 LEU A C 1
ATOM 756 O O . LEU A 1 95 ? 3.394 8.050 23.887 1.00 89.88 95 LEU A O 1
ATOM 760 N N . MET A 1 96 ? 3.633 9.806 22.514 1.00 85.50 96 MET A N 1
ATOM 761 C CA . MET A 1 96 ? 4.116 9.017 21.370 1.00 85.50 96 MET A CA 1
ATOM 762 C C . MET A 1 96 ? 5.389 8.230 21.704 1.00 85.50 96 MET A C 1
ATOM 764 O O . MET A 1 96 ? 5.492 7.040 21.403 1.00 85.50 96 MET A O 1
ATOM 768 N N . ARG A 1 97 ? 6.363 8.875 22.358 1.00 87.19 97 ARG A N 1
ATOM 769 C CA . ARG A 1 97 ? 7.609 8.221 22.776 1.00 87.19 97 ARG A CA 1
ATOM 770 C C . ARG A 1 97 ? 7.363 7.136 23.825 1.00 87.19 97 ARG A C 1
ATOM 772 O O . ARG A 1 97 ? 7.963 6.071 23.721 1.00 87.19 97 ARG A O 1
ATOM 779 N N . LEU A 1 98 ? 6.494 7.383 24.806 1.00 84.25 98 LEU A N 1
ATOM 780 C CA . LEU A 1 98 ? 6.141 6.411 25.845 1.00 84.25 98 LEU A CA 1
ATOM 781 C C . LEU A 1 98 ? 5.471 5.169 25.249 1.00 84.25 98 LEU A C 1
ATOM 783 O O . LEU A 1 98 ? 5.870 4.055 25.574 1.00 84.25 98 LEU A O 1
ATOM 787 N N . HIS A 1 99 ? 4.534 5.343 24.313 1.00 82.50 99 HIS A N 1
ATOM 788 C CA . HIS A 1 99 ? 3.930 4.227 23.580 1.00 82.50 99 HIS A CA 1
ATOM 789 C C . HIS A 1 99 ? 4.960 3.445 22.756 1.00 82.50 99 HIS A C 1
ATOM 791 O O . HIS A 1 99 ? 4.962 2.216 22.777 1.00 82.50 99 HIS A O 1
ATOM 797 N N . ALA A 1 100 ? 5.894 4.135 22.097 1.00 76.88 100 ALA A N 1
ATOM 798 C CA . ALA A 1 100 ? 6.979 3.482 21.371 1.00 76.88 100 ALA A CA 1
ATOM 799 C C . ALA A 1 100 ? 7.921 2.683 22.292 1.00 76.88 100 ALA A C 1
ATOM 801 O O . ALA A 1 100 ? 8.322 1.575 21.938 1.00 76.88 100 ALA A O 1
ATOM 802 N N . LEU A 1 101 ? 8.245 3.217 23.477 1.00 78.75 101 LEU A N 1
ATOM 803 C CA . LEU A 1 101 ? 9.035 2.530 24.507 1.00 78.75 101 LEU A CA 1
ATOM 804 C C . LEU A 1 101 ? 8.286 1.339 25.121 1.00 78.75 101 LEU A C 1
ATOM 806 O O . LEU A 1 101 ? 8.915 0.341 25.462 1.00 78.75 101 LEU A O 1
ATOM 810 N N . ASN A 1 102 ? 6.955 1.409 25.191 1.00 78.62 102 ASN A N 1
ATOM 811 C CA . ASN A 1 102 ? 6.080 0.309 25.602 1.00 78.62 102 ASN A CA 1
ATOM 812 C C . ASN A 1 102 ? 5.780 -0.692 24.464 1.00 78.62 102 ASN A C 1
ATOM 814 O O . ASN A 1 102 ? 4.888 -1.526 24.586 1.00 78.62 102 ASN A O 1
ATOM 818 N N . ASN A 1 103 ? 6.505 -0.597 23.342 1.00 74.69 103 ASN A N 1
ATOM 819 C CA . ASN A 1 103 ? 6.355 -1.423 22.141 1.00 74.69 103 ASN A CA 1
ATOM 820 C C . ASN A 1 103 ? 4.963 -1.364 21.468 1.00 74.69 103 ASN A C 1
ATOM 822 O O . ASN A 1 103 ? 4.634 -2.213 20.640 1.00 74.69 103 ASN A O 1
ATOM 826 N N . ASP A 1 104 ? 4.169 -0.332 21.757 1.00 72.88 104 ASP A N 1
ATOM 827 C CA . ASP A 1 104 ? 2.855 -0.079 21.162 1.00 72.88 104 ASP A CA 1
ATOM 828 C C . ASP A 1 104 ? 2.933 1.079 20.156 1.00 72.88 104 ASP A C 1
ATOM 830 O O . ASP A 1 104 ? 2.453 2.197 20.361 1.00 72.88 104 ASP A O 1
ATOM 834 N N . ARG A 1 105 ? 3.589 0.812 19.024 1.00 71.00 105 ARG A N 1
ATOM 835 C CA . ARG A 1 105 ? 3.764 1.808 17.953 1.00 71.00 105 ARG A CA 1
ATOM 836 C C . ARG A 1 105 ? 2.434 2.248 17.335 1.00 71.00 105 ARG A C 1
ATOM 838 O O . ARG A 1 105 ? 2.328 3.375 16.865 1.00 71.00 105 ARG A O 1
ATOM 845 N N . VAL A 1 106 ? 1.417 1.385 17.359 1.00 66.50 106 VAL A N 1
ATOM 846 C CA . VAL A 1 106 ? 0.088 1.693 16.810 1.00 66.50 106 VAL A CA 1
ATOM 847 C C . VAL A 1 106 ? -0.606 2.750 17.665 1.00 66.50 106 VAL A C 1
ATOM 849 O O . VAL A 1 106 ? -1.180 3.695 17.124 1.00 66.50 106 VAL A O 1
ATOM 852 N N . ALA A 1 107 ? -0.531 2.643 18.994 1.00 72.81 107 ALA A N 1
ATOM 853 C CA . ALA A 1 107 ? -1.010 3.707 19.870 1.00 72.81 107 ALA A CA 1
ATOM 854 C C . ALA A 1 107 ? -0.207 5.004 19.688 1.00 72.81 107 ALA A C 1
ATOM 856 O O . ALA A 1 107 ? -0.803 6.077 19.639 1.00 72.81 107 ALA A O 1
ATOM 857 N N . ALA A 1 108 ? 1.113 4.927 19.480 1.00 73.12 108 ALA A N 1
ATOM 858 C CA . ALA A 1 108 ? 1.922 6.114 19.191 1.00 73.12 108 ALA A CA 1
ATOM 859 C C . ALA A 1 108 ? 1.466 6.845 17.907 1.00 73.12 108 ALA A C 1
ATOM 861 O O . ALA A 1 108 ? 1.373 8.069 17.895 1.00 73.12 108 ALA A O 1
ATOM 862 N N . MET A 1 109 ? 1.109 6.112 16.847 1.00 71.38 109 MET A N 1
ATOM 863 C CA . MET A 1 109 ? 0.564 6.705 15.617 1.00 71.38 109 MET A CA 1
ATOM 864 C C . MET A 1 109 ? -0.824 7.330 15.829 1.00 71.38 109 MET A C 1
ATOM 866 O O . MET A 1 109 ? -1.087 8.424 15.334 1.00 71.38 109 MET A O 1
ATOM 870 N N . ARG A 1 110 ? -1.702 6.689 16.614 1.00 75.44 110 ARG A N 1
ATOM 871 C CA . ARG A 1 110 ? -3.018 7.256 16.975 1.00 75.44 110 ARG A CA 1
ATOM 872 C C . ARG A 1 110 ? -2.891 8.579 17.731 1.00 75.44 110 ARG A C 1
ATOM 874 O O . ARG A 1 110 ? -3.649 9.512 17.472 1.00 75.44 110 ARG A O 1
ATOM 881 N N . VAL A 1 111 ? -1.902 8.686 18.617 1.00 81.62 111 VAL A N 1
ATOM 882 C CA . VAL A 1 111 ? -1.607 9.921 19.361 1.00 81.62 111 VAL A CA 1
ATOM 883 C C . VAL A 1 111 ? -1.199 11.058 18.419 1.00 81.62 111 VAL A C 1
ATOM 885 O O . VAL A 1 111 ? -1.633 12.188 18.631 1.00 81.62 111 VAL A O 1
ATOM 888 N N . TYR A 1 112 ? -0.442 10.777 17.352 1.00 81.56 112 TYR A N 1
ATOM 889 C CA . TYR A 1 112 ? -0.122 11.780 16.329 1.00 81.56 112 TYR A CA 1
ATOM 890 C C . TYR A 1 112 ? -1.370 12.288 15.602 1.00 81.56 112 TYR A C 1
ATOM 892 O O . TYR A 1 112 ? -1.574 13.496 15.506 1.00 81.56 112 TYR A O 1
ATOM 900 N N . HIS A 1 113 ? -2.226 11.384 15.119 1.00 66.19 113 HIS A N 1
ATOM 901 C CA . HIS A 1 113 ? -3.451 11.780 14.418 1.00 66.19 113 HIS A CA 1
ATOM 902 C C . HIS A 1 113 ? -4.405 12.558 15.327 1.00 66.19 113 HIS A C 1
ATOM 904 O O . HIS A 1 113 ? -4.960 13.570 14.905 1.00 66.19 113 HIS A O 1
ATOM 910 N N . THR A 1 114 ? -4.515 12.151 16.595 1.00 75.69 114 THR A N 1
ATOM 911 C CA . THR A 1 114 ? -5.275 12.897 17.608 1.00 75.69 114 THR A CA 1
ATOM 912 C C . THR A 1 114 ? -4.710 14.310 17.765 1.00 75.69 114 THR A C 1
ATOM 914 O O . THR A 1 114 ? -5.457 15.276 17.655 1.00 75.69 114 THR A O 1
ATOM 917 N N . CYS A 1 115 ? -3.388 14.449 17.922 1.00 83.69 115 CYS A N 1
ATOM 918 C CA . CYS A 1 115 ? -2.710 15.745 18.003 1.00 83.69 115 CYS A CA 1
ATOM 919 C C . CYS A 1 115 ? -3.006 16.636 16.788 1.00 83.69 115 CYS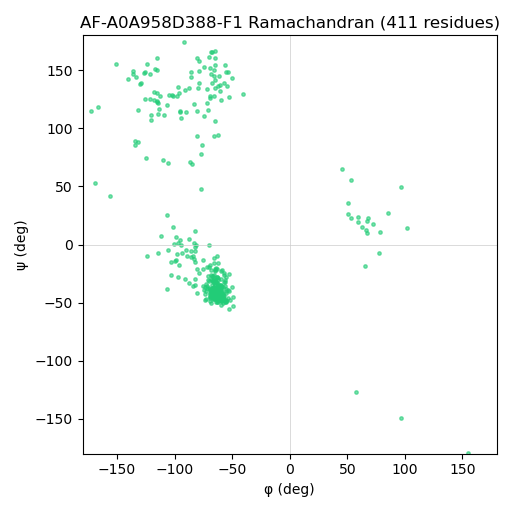 A C 1
ATOM 921 O O . CYS A 1 115 ? -3.392 17.790 16.958 1.00 83.69 115 CYS A O 1
ATOM 923 N N . ALA A 1 116 ? -2.877 16.091 15.574 1.00 70.88 116 ALA A N 1
ATOM 924 C CA . ALA A 1 116 ? -3.152 16.815 14.336 1.00 70.88 116 ALA A CA 1
ATOM 925 C C . ALA A 1 116 ? -4.604 17.304 14.269 1.00 70.88 116 ALA A C 1
ATOM 927 O O . ALA A 1 116 ? -4.828 18.485 14.024 1.00 70.88 116 ALA A O 1
ATOM 928 N N . SER A 1 117 ? -5.569 16.431 14.574 1.00 67.94 117 SER A N 1
ATOM 929 C CA . SER A 1 117 ? -6.993 16.783 14.556 1.00 67.94 117 SER A CA 1
ATOM 930 C C . SER A 1 117 ? -7.364 17.841 15.602 1.00 67.94 117 SER A C 1
ATOM 932 O O . SER A 1 117 ? -8.125 18.758 15.304 1.00 67.94 117 SER A O 1
ATOM 934 N N . THR A 1 118 ? -6.798 17.762 16.812 1.00 76.25 118 THR A N 1
ATOM 935 C CA . THR A 1 118 ? -7.061 18.730 17.884 1.00 76.25 118 THR A CA 1
ATOM 936 C C . THR A 1 118 ? -6.484 20.103 17.544 1.00 76.25 118 THR A C 1
ATOM 938 O O . THR A 1 118 ? -7.174 21.107 17.694 1.00 76.25 118 THR A O 1
ATOM 941 N N . LEU A 1 119 ? -5.243 20.170 17.048 1.00 79.12 119 LEU A N 1
ATOM 942 C CA . LEU A 1 119 ? -4.609 21.440 16.672 1.00 79.12 119 LEU A CA 1
ATOM 943 C C . LEU A 1 119 ? -5.285 22.089 15.458 1.00 79.12 119 LEU A C 1
ATOM 945 O O . LEU A 1 119 ? -5.466 23.306 15.432 1.00 79.12 119 LEU A O 1
ATOM 949 N N . GLU A 1 120 ? -5.708 21.290 14.481 1.00 70.62 120 GLU A N 1
ATOM 950 C CA . GLU A 1 120 ? -6.452 21.789 13.328 1.00 70.62 120 GLU A CA 1
ATOM 951 C C . GLU A 1 120 ? -7.818 22.343 13.746 1.00 70.62 120 GLU A C 1
ATOM 953 O O . GLU A 1 120 ? -8.179 23.451 13.355 1.00 70.62 120 GLU A O 1
ATOM 958 N N . LYS A 1 121 ? -8.554 21.623 14.599 1.00 74.94 121 LYS A N 1
ATOM 959 C CA . LYS A 1 121 ? -9.886 22.036 15.052 1.00 74.94 121 LYS A CA 1
ATOM 960 C C . LYS A 1 121 ? -9.863 23.294 15.924 1.00 74.94 121 LYS A C 1
ATOM 962 O O . LYS A 1 121 ? -10.701 24.171 15.739 1.00 74.94 121 LYS A O 1
ATOM 967 N N . GLU A 1 122 ? -8.947 23.364 16.887 1.00 84.81 122 GLU A N 1
ATOM 968 C CA . GLU A 1 122 ? -8.953 24.419 17.909 1.00 84.81 122 GLU A CA 1
ATOM 969 C C . GLU A 1 122 ? -8.126 25.647 17.502 1.00 84.81 122 GLU A C 1
ATOM 971 O O . GLU A 1 122 ? -8.433 26.766 17.909 1.00 84.81 122 GLU A O 1
ATOM 976 N N . LEU A 1 123 ? -7.074 25.458 16.696 1.00 82.25 123 LEU A N 1
ATOM 977 C CA . LEU A 1 123 ? -6.126 26.518 16.334 1.00 82.25 123 LEU A CA 1
ATOM 978 C C . LEU A 1 123 ? -5.982 26.724 14.817 1.00 82.25 123 LEU A C 1
ATOM 980 O O . LEU A 1 123 ? -5.359 27.703 14.407 1.00 82.25 123 LEU A O 1
ATOM 984 N N . GLY A 1 124 ? -6.532 25.841 13.975 1.00 73.81 124 GLY A N 1
ATOM 985 C CA . GLY A 1 124 ? -6.402 25.931 12.515 1.00 73.81 124 GLY A CA 1
ATOM 986 C C . GLY A 1 124 ? -4.975 25.711 12.010 1.00 73.81 124 GLY A C 1
ATOM 987 O O . GLY A 1 124 ? -4.634 26.162 10.916 1.00 73.81 124 GLY A O 1
ATOM 988 N N . VAL A 1 125 ? -4.115 25.069 12.809 1.00 78.00 125 VAL A N 1
ATOM 989 C CA . VAL A 1 125 ? -2.698 24.855 12.486 1.00 78.00 125 VAL A CA 1
ATOM 990 C C . VAL A 1 125 ? -2.352 23.372 12.464 1.00 78.00 125 VAL A C 1
ATOM 992 O O . VAL A 1 125 ? -2.867 22.576 13.243 1.00 78.00 125 VAL A O 1
ATOM 995 N N . ALA A 1 126 ? -1.425 23.000 11.586 1.00 74.75 126 ALA A N 1
ATOM 996 C CA . ALA A 1 126 ? -0.860 21.656 11.561 1.00 74.75 126 ALA A CA 1
ATOM 997 C C . ALA A 1 126 ? 0.204 21.473 12.670 1.00 74.75 126 ALA A C 1
ATOM 999 O O . ALA A 1 126 ? 0.828 22.462 13.067 1.00 74.75 126 ALA A O 1
ATOM 1000 N N . PRO A 1 127 ? 0.504 20.227 13.106 1.00 84.12 127 PRO A N 1
ATOM 1001 C CA . PRO A 1 127 ? 1.530 19.953 14.121 1.00 84.12 127 PRO A CA 1
ATOM 1002 C C . PRO A 1 127 ? 2.888 20.570 13.776 1.00 84.12 127 PRO A C 1
ATOM 1004 O O . PRO A 1 127 ? 3.249 20.642 12.602 1.00 84.12 127 PRO A O 1
ATOM 1007 N N . GLY A 1 128 ? 3.678 20.975 14.761 1.00 86.31 128 GLY A N 1
ATOM 1008 C CA . GLY A 1 128 ? 5.023 21.507 14.572 1.00 86.31 128 GLY A CA 1
ATOM 1009 C C . GLY A 1 128 ? 6.019 20.485 14.004 1.00 86.31 128 GLY A C 1
ATOM 1010 O O . GLY A 1 128 ? 5.835 19.269 14.094 1.00 86.31 128 GLY A O 1
ATOM 1011 N N . ALA A 1 129 ? 7.127 20.983 13.443 1.00 79.00 129 ALA A N 1
ATOM 1012 C CA . ALA A 1 129 ? 8.149 20.164 12.775 1.00 79.00 129 ALA A CA 1
ATOM 1013 C C . ALA A 1 129 ? 8.683 19.026 13.663 1.00 79.00 129 ALA A C 1
ATOM 1015 O O . ALA A 1 129 ? 8.699 17.873 13.251 1.00 79.00 129 ALA A O 1
ATOM 1016 N N . ALA A 1 130 ? 9.004 19.314 14.927 1.00 81.62 130 ALA A N 1
ATOM 1017 C CA . ALA A 1 130 ? 9.530 18.313 15.854 1.00 81.62 130 ALA A CA 1
ATOM 1018 C C . ALA A 1 130 ? 8.528 17.186 16.198 1.00 81.62 130 ALA A C 1
ATOM 1020 O O . ALA A 1 130 ? 8.936 16.109 16.636 1.00 81.62 130 ALA A O 1
ATOM 1021 N N . THR A 1 131 ? 7.223 17.428 16.044 1.00 83.31 131 THR A N 1
ATOM 1022 C CA . THR A 1 131 ? 6.165 16.420 16.228 1.00 83.31 131 THR A CA 1
ATOM 1023 C C . THR A 1 131 ? 6.040 15.548 14.988 1.00 83.31 131 THR A C 1
ATOM 1025 O O . THR A 1 131 ? 5.977 14.324 15.115 1.00 83.31 131 THR A O 1
ATOM 1028 N N . ARG A 1 132 ? 6.103 16.161 13.798 1.00 81.94 132 ARG A N 1
ATOM 1029 C CA . ARG A 1 132 ? 6.134 15.451 12.510 1.00 81.94 132 ARG A CA 1
ATOM 1030 C C . ARG A 1 132 ? 7.373 14.567 12.386 1.00 81.94 132 ARG A C 1
ATOM 1032 O O . ARG A 1 132 ? 7.227 13.377 12.152 1.00 81.94 132 ARG A O 1
ATOM 1039 N N . GLU A 1 133 ? 8.560 15.086 12.692 1.00 79.12 133 GLU A N 1
ATOM 1040 C CA . GLU A 1 133 ? 9.821 14.323 12.677 1.00 79.12 133 GLU A CA 1
ATOM 1041 C C . GLU A 1 133 ? 9.805 13.123 13.639 1.00 79.12 133 GLU A C 1
ATOM 1043 O O . GLU A 1 133 ? 10.421 12.083 13.393 1.00 79.12 133 GLU A O 1
ATOM 1048 N N . LEU A 1 134 ? 9.141 13.249 14.795 1.00 78.88 134 LEU A N 1
ATOM 1049 C CA . LEU A 1 134 ? 8.983 12.124 15.715 1.00 78.88 134 LEU A CA 1
ATOM 1050 C C . LEU A 1 134 ? 8.047 11.065 15.129 1.00 78.88 134 LEU A C 1
ATOM 1052 O O . LEU A 1 134 ? 8.390 9.886 15.168 1.00 78.88 134 LEU A O 1
ATOM 1056 N N . TYR A 1 135 ? 6.910 11.475 14.571 1.00 74.56 135 TYR A N 1
ATOM 1057 C CA . TYR A 1 135 ? 5.993 10.570 13.884 1.00 74.56 135 TYR A CA 1
ATOM 1058 C C . TYR A 1 135 ? 6.676 9.859 12.709 1.00 74.56 135 TYR A C 1
ATOM 1060 O O . TYR A 1 135 ? 6.644 8.634 12.636 1.00 74.56 135 TYR A O 1
ATOM 1068 N N . GLU A 1 136 ? 7.396 10.597 11.867 1.00 76.50 136 GLU A N 1
ATOM 1069 C CA . GLU A 1 136 ? 8.187 10.059 10.760 1.00 76.50 136 GLU A CA 1
ATOM 1070 C C . GLU A 1 136 ? 9.199 9.023 11.254 1.00 76.50 136 GLU A C 1
ATOM 1072 O O . GLU A 1 136 ? 9.237 7.910 10.741 1.00 76.50 136 GLU A O 1
ATOM 1077 N N . ARG A 1 137 ? 9.965 9.303 12.317 1.00 74.12 137 ARG A N 1
ATOM 1078 C CA . ARG A 1 137 ? 10.872 8.298 12.903 1.00 74.12 137 ARG A CA 1
ATOM 1079 C C . ARG A 1 137 ? 10.135 7.062 13.415 1.00 74.12 137 ARG A C 1
ATOM 1081 O O . ARG A 1 137 ? 10.628 5.953 13.245 1.00 74.12 137 ARG A O 1
ATOM 1088 N N . LEU A 1 138 ? 8.970 7.217 14.036 1.00 71.88 138 LEU A N 1
ATOM 1089 C CA . LEU A 1 138 ? 8.180 6.080 14.521 1.00 71.88 138 LEU A CA 1
ATOM 1090 C C . LEU A 1 138 ? 7.638 5.215 13.378 1.00 71.88 138 LEU A C 1
ATOM 1092 O O . LEU A 1 138 ? 7.545 3.995 13.532 1.00 71.88 138 LEU A O 1
ATOM 1096 N N . VAL A 1 139 ? 7.352 5.834 12.235 1.00 59.75 139 VAL A N 1
ATOM 1097 C CA . VAL A 1 139 ? 6.972 5.160 10.990 1.00 59.75 139 VAL A CA 1
ATOM 1098 C C . VAL A 1 139 ? 8.195 4.517 10.310 1.00 59.75 139 VAL A C 1
ATOM 1100 O O . VAL A 1 139 ? 8.088 3.411 9.784 1.00 59.75 139 VAL A O 1
ATOM 1103 N N . HIS A 1 140 ? 9.376 5.143 10.386 1.00 46.09 140 HIS A N 1
ATOM 1104 C CA . HIS A 1 140 ? 10.585 4.748 9.650 1.00 46.09 140 HIS A CA 1
ATOM 1105 C C . HIS A 1 140 ? 11.611 3.885 10.421 1.00 46.09 140 HIS A C 1
ATOM 1107 O O . HIS A 1 140 ? 12.525 3.358 9.793 1.00 46.09 140 HIS A O 1
ATOM 1113 N N . VAL A 1 141 ? 11.487 3.645 11.739 1.00 45.28 141 VAL A N 1
ATOM 1114 C CA . VAL A 1 141 ? 12.373 2.719 12.508 1.00 45.28 141 VAL A CA 1
ATOM 1115 C C . VAL A 1 141 ? 12.012 1.236 12.256 1.00 45.28 141 VAL A C 1
ATOM 1117 O O . VAL A 1 141 ? 11.881 0.404 13.157 1.00 45.28 141 VAL A O 1
ATOM 1120 N N . THR A 1 142 ? 11.848 0.871 10.989 1.00 36.53 142 THR A N 1
ATOM 1121 C CA . THR A 1 142 ? 11.858 -0.515 10.506 1.00 36.53 142 THR A CA 1
ATOM 1122 C C . THR A 1 142 ? 13.132 -0.725 9.698 1.00 36.53 142 THR A C 1
ATOM 1124 O O . THR A 1 142 ? 13.141 -0.779 8.477 1.00 36.53 142 THR A O 1
ATOM 1127 N N . GLY A 1 143 ? 14.246 -0.792 10.421 1.00 35.41 143 GLY A N 1
ATOM 1128 C CA . GLY A 1 143 ? 15.571 -0.960 9.837 1.00 35.41 143 GLY A CA 1
ATOM 1129 C C . GLY A 1 143 ? 16.551 -1.576 10.821 1.00 35.41 143 GLY A C 1
ATOM 1130 O O . GLY A 1 143 ? 17.658 -1.083 10.937 1.00 35.41 143 GLY A O 1
ATOM 1131 N N . ASP A 1 144 ? 16.107 -2.578 11.582 1.00 26.69 144 ASP A N 1
ATOM 1132 C CA . ASP A 1 144 ? 16.973 -3.640 12.097 1.00 26.69 144 ASP A CA 1
ATOM 1133 C C . ASP A 1 144 ? 16.105 -4.791 12.633 1.00 26.69 144 ASP A C 1
ATOM 1135 O O . ASP A 1 144 ? 15.305 -4.629 13.555 1.00 26.69 144 ASP A O 1
ATOM 1139 N N . GLY A 1 145 ? 16.257 -5.971 12.028 1.00 29.94 145 GLY A N 1
ATOM 1140 C CA . GLY A 1 145 ? 16.011 -7.242 12.710 1.00 29.94 145 GLY A CA 1
ATOM 1141 C C . GLY A 1 145 ? 14.594 -7.823 12.768 1.00 29.94 145 GLY A C 1
ATOM 1142 O O . GLY A 1 145 ? 14.342 -8.611 13.676 1.00 29.94 145 GLY A O 1
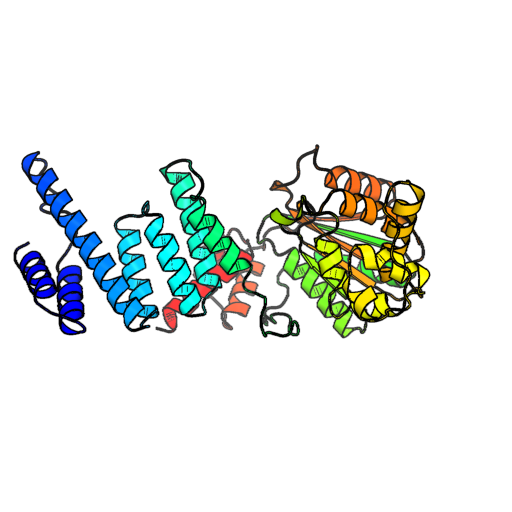ATOM 1143 N N . VAL A 1 146 ? 13.683 -7.546 11.825 1.00 29.47 146 VAL A N 1
ATOM 1144 C CA . VAL A 1 146 ? 12.483 -8.397 11.658 1.00 29.47 146 VAL A CA 1
ATOM 1145 C C . VAL A 1 146 ? 12.286 -8.752 10.188 1.00 29.47 146 VAL A C 1
ATOM 1147 O O . VAL A 1 146 ? 12.068 -7.888 9.346 1.00 29.47 146 VAL A O 1
ATOM 1150 N N . ALA A 1 147 ? 12.389 -10.046 9.892 1.00 28.86 147 ALA A N 1
ATOM 1151 C CA . ALA A 1 147 ? 12.157 -10.62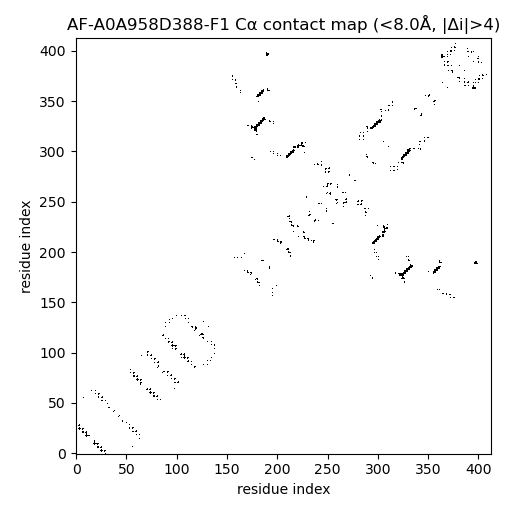5 8.576 1.00 28.86 147 ALA A CA 1
ATOM 1152 C C . ALA A 1 147 ? 10.760 -10.252 8.023 1.00 28.86 147 ALA A C 1
ATOM 1154 O O . ALA A 1 147 ? 9.772 -10.359 8.757 1.00 28.86 147 ALA A O 1
ATOM 1155 N N . PRO A 1 148 ? 10.633 -9.877 6.736 1.00 34.62 148 PRO A N 1
ATOM 1156 C CA . PRO A 1 148 ? 9.344 -9.660 6.096 1.00 34.62 148 PRO A CA 1
ATOM 1157 C C . PRO A 1 148 ? 8.786 -11.024 5.688 1.00 34.62 148 PRO A C 1
ATOM 1159 O O . PRO A 1 148 ? 9.136 -11.587 4.657 1.00 34.62 148 PRO A O 1
ATOM 1162 N N . GLY A 1 149 ? 7.975 -11.614 6.559 1.00 33.22 149 GLY A N 1
ATOM 1163 C CA . GLY A 1 149 ? 7.530 -12.990 6.370 1.00 33.22 149 GLY A CA 1
ATOM 1164 C C . GLY A 1 149 ? 6.425 -13.379 7.328 1.00 33.22 149 GLY A C 1
ATOM 1165 O O . GLY A 1 149 ? 6.559 -14.354 8.056 1.00 33.22 149 GLY A O 1
ATOM 1166 N N . ARG A 1 150 ? 5.360 -12.581 7.356 1.00 27.61 150 ARG A N 1
ATOM 1167 C CA . ARG A 1 150 ? 3.992 -13.003 7.671 1.00 27.61 150 ARG A CA 1
ATOM 1168 C C . ARG A 1 150 ? 3.100 -11.808 7.393 1.00 27.61 150 ARG A C 1
ATOM 1170 O O . ARG A 1 150 ? 3.207 -10.783 8.063 1.00 27.61 150 ARG A O 1
ATOM 1177 N N . ALA A 1 151 ? 2.223 -11.959 6.402 1.00 37.00 151 ALA A N 1
ATOM 1178 C CA . ALA A 1 151 ? 0.968 -11.229 6.391 1.00 37.00 151 ALA A CA 1
ATOM 1179 C C . ALA A 1 151 ? 0.444 -11.232 7.831 1.00 37.00 151 ALA A C 1
ATOM 1181 O O . ALA A 1 151 ? 0.448 -12.284 8.478 1.00 37.00 151 ALA A O 1
ATOM 1182 N N . ARG A 1 152 ? 0.085 -10.063 8.369 1.00 35.62 152 ARG A N 1
ATOM 1183 C CA . ARG A 1 152 ? -0.707 -10.033 9.594 1.00 35.62 152 ARG A CA 1
ATOM 1184 C C . ARG A 1 152 ? -2.014 -10.718 9.236 1.00 35.62 152 ARG A C 1
ATOM 1186 O O . ARG A 1 152 ? -2.900 -10.114 8.641 1.00 35.62 152 ARG A O 1
ATOM 1193 N N . ASP A 1 153 ? -2.057 -12.008 9.516 1.00 38.66 153 ASP A N 1
ATOM 1194 C CA . ASP A 1 153 ? -3.263 -12.791 9.496 1.00 38.66 153 ASP A CA 1
ATOM 1195 C C . ASP A 1 153 ? -4.105 -12.226 10.630 1.00 38.66 153 ASP A C 1
ATOM 1197 O O . ASP A 1 153 ? -3.893 -12.518 11.804 1.00 38.66 153 ASP A O 1
ATOM 1201 N N . SER A 1 154 ? -4.972 -11.275 10.297 1.00 41.34 154 SER A N 1
ATOM 1202 C CA . SER A 1 154 ? -5.945 -10.786 11.254 1.00 41.34 154 SER A CA 1
ATOM 1203 C C . SER A 1 154 ? -7.013 -11.841 11.542 1.00 41.34 154 SER A C 1
ATOM 1205 O O . SER A 1 154 ? -7.904 -11.526 12.315 1.00 41.34 154 SER A O 1
ATOM 1207 N N . GLY A 1 155 ? -6.979 -13.043 10.938 1.00 45.81 155 GLY A N 1
ATOM 1208 C CA . GLY A 1 155 ? -7.944 -14.134 11.153 1.00 45.81 155 GLY A CA 1
ATOM 1209 C C . GLY A 1 155 ? -9.374 -13.834 10.680 1.00 45.81 155 GLY A C 1
ATOM 1210 O O . GLY A 1 155 ? -10.163 -14.743 10.449 1.00 45.81 155 GLY A O 1
ATOM 1211 N N . VAL A 1 156 ? -9.702 -12.557 10.491 1.00 56.28 156 VAL A N 1
ATOM 1212 C CA . VAL A 1 156 ? -10.985 -12.044 10.022 1.00 56.28 156 VAL A CA 1
ATOM 1213 C C . VAL A 1 156 ? -11.027 -12.116 8.497 1.00 56.28 156 VAL A C 1
ATOM 1215 O O . VAL A 1 156 ? -10.177 -11.534 7.804 1.00 56.28 156 VAL A O 1
ATOM 1218 N N . GLY A 1 157 ? -12.015 -12.851 7.985 1.00 68.25 157 GLY A N 1
ATOM 1219 C CA . GLY A 1 157 ? -12.255 -13.013 6.554 1.00 68.25 157 GLY A CA 1
ATOM 1220 C C . GLY A 1 157 ? -12.727 -11.712 5.901 1.00 68.25 157 GLY A C 1
ATOM 1221 O O . GLY A 1 157 ? -13.126 -10.761 6.571 1.00 68.25 157 GLY A O 1
ATOM 1222 N N . LEU A 1 158 ? -12.695 -11.650 4.567 1.00 84.88 158 LEU A N 1
ATOM 1223 C CA . LEU A 1 158 ? -13.281 -10.525 3.837 1.00 84.88 158 LEU A CA 1
ATOM 1224 C C . LEU A 1 158 ? -14.803 -10.494 4.042 1.00 84.88 158 LEU A C 1
ATOM 1226 O O . LEU A 1 158 ? -15.531 -11.299 3.463 1.00 84.88 158 LEU A O 1
ATOM 1230 N N . VAL A 1 159 ? -15.288 -9.542 4.837 1.00 88.44 159 VAL A N 1
ATOM 1231 C CA . VAL A 1 159 ? -16.723 -9.319 5.049 1.00 88.44 159 VAL A CA 1
ATOM 1232 C C . VAL A 1 159 ? -17.251 -8.315 4.026 1.00 88.44 159 VAL A C 1
ATOM 1234 O O . VAL A 1 159 ? -16.627 -7.287 3.782 1.00 88.44 159 VAL A O 1
ATOM 1237 N N . GLY A 1 160 ? -18.387 -8.633 3.401 1.00 85.94 160 GLY A N 1
ATOM 1238 C CA . GLY A 1 160 ? -19.102 -7.740 2.482 1.00 85.94 160 GLY A CA 1
ATOM 1239 C C . GLY A 1 160 ? -18.411 -7.416 1.156 1.00 85.94 160 GLY A C 1
ATOM 1240 O O . GLY A 1 160 ? -18.861 -6.552 0.417 1.00 85.94 160 GLY A O 1
ATOM 1241 N N . ARG A 1 161 ? -17.318 -8.111 0.819 1.00 93.12 161 ARG A N 1
ATOM 1242 C CA . ARG A 1 161 ? -16.542 -7.880 -0.419 1.00 93.12 161 ARG A CA 1
ATOM 1243 C C . ARG A 1 161 ? -16.728 -8.963 -1.473 1.00 93.12 161 ARG A C 1
ATOM 1245 O O . ARG A 1 161 ? -15.840 -9.220 -2.283 1.00 93.12 161 ARG A O 1
ATOM 1252 N N . GLN A 1 162 ? -17.861 -9.661 -1.444 1.00 88.44 162 GLN A N 1
ATOM 1253 C CA . GLN A 1 162 ? -18.062 -10.855 -2.265 1.00 88.44 162 GLN A CA 1
ATOM 1254 C C . GLN A 1 162 ? -18.097 -10.535 -3.766 1.00 88.44 162 GLN A C 1
ATOM 1256 O O . GLN A 1 162 ? -17.580 -11.321 -4.567 1.00 88.44 162 GLN A O 1
ATOM 1261 N N . HIS A 1 163 ? -18.683 -9.398 -4.146 1.00 91.25 163 HIS A N 1
ATOM 1262 C CA . HIS A 1 163 ? -18.774 -8.962 -5.538 1.00 91.25 163 HIS A CA 1
ATOM 1263 C C . HIS A 1 163 ? -17.417 -8.486 -6.073 1.00 91.25 163 HIS A C 1
ATOM 1265 O O . HIS A 1 163 ? -16.975 -8.914 -7.144 1.00 91.25 163 HIS A O 1
ATOM 1271 N N . GLU A 1 164 ? -16.718 -7.652 -5.306 1.00 95.69 164 GLU A N 1
ATOM 1272 C CA . GLU A 1 164 ? -15.394 -7.134 -5.644 1.00 95.69 164 GLU A CA 1
ATOM 1273 C C . GLU A 1 164 ? -14.380 -8.279 -5.744 1.00 95.69 164 GLU A C 1
ATOM 1275 O O . GLU A 1 164 ? -13.605 -8.348 -6.700 1.00 95.69 164 GLU A O 1
ATOM 1280 N N . TRP A 1 165 ? -14.451 -9.244 -4.823 1.00 94.00 165 TRP A N 1
ATOM 1281 C CA . TRP A 1 165 ? -13.633 -10.453 -4.849 1.00 94.00 165 TRP A CA 1
ATOM 1282 C C . TRP A 1 165 ? -13.884 -11.311 -6.093 1.00 94.00 165 TRP A C 1
ATOM 1284 O O . TRP A 1 165 ? -12.940 -11.719 -6.773 1.00 94.00 165 TRP A O 1
ATOM 1294 N N . GLN A 1 166 ? -15.150 -11.558 -6.448 1.00 91.25 166 GLN A N 1
ATOM 1295 C CA . GLN A 1 166 ? -15.492 -12.293 -7.671 1.00 91.25 166 GLN A CA 1
ATOM 1296 C C . GLN A 1 166 ? -14.986 -11.579 -8.928 1.00 91.25 166 GLN A C 1
ATOM 1298 O O . GLN A 1 166 ? -14.529 -12.241 -9.865 1.00 91.25 166 GLN A O 1
ATOM 1303 N N . THR A 1 167 ? -15.020 -10.247 -8.936 1.00 95.94 167 THR A N 1
ATOM 1304 C CA . THR A 1 167 ? -14.530 -9.437 -10.055 1.00 95.94 167 THR A CA 1
ATOM 1305 C C . THR A 1 167 ? -13.008 -9.506 -10.179 1.00 95.94 167 THR A C 1
ATOM 1307 O O . THR A 1 167 ? -12.504 -9.754 -11.275 1.00 95.94 167 THR A O 1
ATOM 1310 N N . LEU A 1 168 ? -12.267 -9.405 -9.069 1.00 96.25 168 LEU A N 1
ATOM 1311 C CA . LEU A 1 168 ? -10.812 -9.606 -9.054 1.00 96.25 168 LEU A CA 1
ATOM 1312 C C . LEU A 1 168 ? -10.421 -11.002 -9.552 1.00 96.25 168 LEU A C 1
ATOM 1314 O O . LEU A 1 168 ? -9.528 -11.140 -10.390 1.00 96.25 168 LEU A O 1
ATOM 1318 N N . GLN A 1 169 ? -11.136 -12.042 -9.115 1.00 92.62 169 GLN A N 1
ATOM 1319 C CA . GLN A 1 169 ? -10.915 -13.399 -9.611 1.00 92.62 169 GLN A CA 1
ATOM 1320 C C . GLN A 1 169 ? -11.233 -13.543 -11.104 1.00 92.62 169 GLN A C 1
ATOM 1322 O O . GLN A 1 169 ? -10.546 -14.281 -11.811 1.00 92.62 169 GLN A O 1
ATOM 1327 N N . ALA A 1 170 ? -12.278 -12.880 -11.604 1.00 94.19 170 ALA A N 1
ATOM 1328 C CA . ALA A 1 170 ? -12.616 -12.901 -13.024 1.00 94.19 170 ALA A CA 1
ATOM 1329 C C . ALA A 1 170 ? -11.530 -12.216 -13.867 1.00 94.19 170 ALA A C 1
ATOM 1331 O O . ALA A 1 170 ? -11.071 -12.804 -14.850 1.00 94.19 170 ALA A O 1
ATOM 1332 N N . ALA A 1 171 ? -11.057 -11.040 -13.441 1.00 95.88 171 ALA A N 1
ATOM 1333 C CA . ALA A 1 171 ? -9.937 -10.341 -14.066 1.00 95.88 171 ALA A CA 1
ATOM 1334 C C . ALA A 1 171 ? -8.670 -11.210 -14.065 1.00 95.88 171 ALA A C 1
ATOM 1336 O O . ALA A 1 171 ? -8.023 -11.371 -15.099 1.00 95.88 171 ALA A O 1
ATOM 1337 N N . TRP A 1 172 ? -8.371 -11.878 -12.947 1.00 95.00 172 TRP A N 1
ATOM 1338 C CA . TRP A 1 172 ? -7.280 -12.846 -12.875 1.00 95.00 172 TRP A CA 1
ATOM 1339 C C . TRP A 1 172 ? -7.425 -13.995 -13.881 1.00 95.00 172 TRP A C 1
ATOM 1341 O O . TRP A 1 172 ? -6.470 -14.320 -14.582 1.00 95.00 172 TRP A O 1
ATOM 1351 N N . ARG A 1 173 ? -8.606 -14.620 -13.992 1.00 93.94 173 ARG A N 1
ATOM 1352 C CA . ARG A 1 173 ? -8.830 -15.721 -14.951 1.00 93.94 173 ARG A CA 1
ATOM 1353 C C . ARG A 1 173 ? -8.594 -15.273 -16.390 1.00 93.94 173 ARG A C 1
ATOM 1355 O O . ARG A 1 173 ? -8.083 -16.059 -17.186 1.00 93.94 173 ARG A O 1
ATOM 1362 N N . THR A 1 174 ? -8.962 -14.039 -16.726 1.00 94.38 174 THR A N 1
ATOM 1363 C CA . THR A 1 174 ? -8.648 -13.438 -18.027 1.00 94.38 174 THR A CA 1
ATOM 1364 C C . THR A 1 174 ? -7.144 -13.240 -18.175 1.00 94.38 174 THR A C 1
ATOM 1366 O O . THR A 1 174 ? -6.578 -13.676 -19.177 1.00 94.38 174 THR A O 1
ATOM 1369 N N . ALA A 1 175 ? -6.479 -12.690 -17.156 1.00 94.62 175 ALA A N 1
ATOM 1370 C CA . ALA A 1 175 ? -5.043 -12.458 -17.198 1.00 94.62 175 ALA A CA 1
ATOM 1371 C C . ALA A 1 175 ? -4.238 -13.755 -17.370 1.00 94.62 175 ALA A C 1
ATOM 1373 O O . ALA A 1 175 ? -3.381 -13.872 -18.246 1.00 94.62 175 ALA A O 1
ATOM 1374 N N . ALA A 1 176 ? -4.596 -14.794 -16.616 1.00 92.31 176 ALA A N 1
ATOM 1375 C CA . ALA A 1 176 ? -3.977 -16.114 -16.671 1.00 92.31 176 ALA A CA 1
ATOM 1376 C C . ALA A 1 176 ? -4.060 -16.782 -18.060 1.00 92.31 176 ALA A C 1
ATOM 1378 O O . ALA A 1 176 ? -3.242 -17.652 -18.369 1.00 92.31 176 ALA A O 1
ATOM 1379 N N . ARG A 1 177 ? -5.008 -16.370 -18.916 1.00 93.38 177 ARG A N 1
ATOM 1380 C CA . ARG A 1 177 ? -5.152 -16.851 -20.303 1.00 93.38 177 ARG A CA 1
ATOM 1381 C C . ARG A 1 177 ? -4.236 -16.135 -21.305 1.00 93.38 177 ARG A C 1
ATOM 1383 O O . ARG A 1 177 ? -4.251 -16.497 -22.478 1.00 93.38 177 ARG A O 1
ATOM 1390 N N . GLY A 1 178 ? -3.406 -15.195 -20.855 1.00 94.19 178 GLY A N 1
ATOM 1391 C CA . GLY A 1 178 ? -2.456 -14.463 -21.698 1.00 94.19 178 GLY A CA 1
ATOM 1392 C C . GLY A 1 178 ? -3.003 -13.121 -22.157 1.00 94.19 178 GLY A C 1
ATOM 1393 O O . GLY A 1 178 ? -2.983 -12.827 -23.350 1.00 94.19 178 GLY A O 1
ATOM 1394 N N . ALA A 1 179 ? -3.522 -12.342 -21.214 1.00 93.38 179 ALA A N 1
ATOM 1395 C CA . ALA A 1 179 ? -3.919 -10.960 -21.426 1.00 93.38 179 ALA A CA 1
ATOM 1396 C C . ALA A 1 179 ? -3.436 -10.111 -20.248 1.00 93.38 179 ALA A C 1
ATOM 1398 O O . ALA A 1 179 ? -3.424 -10.572 -19.108 1.00 93.38 179 ALA A O 1
ATOM 1399 N N . VAL A 1 180 ? -3.087 -8.856 -20.500 1.00 96.12 180 VAL A N 1
ATOM 1400 C CA . VAL A 1 180 ? -2.884 -7.902 -19.407 1.00 96.12 180 VAL A CA 1
ATOM 1401 C C . VAL A 1 180 ? -4.246 -7.406 -18.932 1.00 96.12 180 VAL A C 1
ATOM 1403 O O . VAL A 1 180 ? -5.109 -7.090 -19.751 1.00 96.12 180 VAL A O 1
ATOM 1406 N N . GLN A 1 181 ? -4.460 -7.354 -17.620 1.00 97.31 181 GLN A N 1
ATOM 1407 C CA . GLN A 1 181 ? -5.670 -6.800 -17.007 1.00 97.31 181 GLN A CA 1
ATOM 1408 C C . GLN A 1 181 ? -5.291 -5.783 -15.935 1.00 97.31 181 GLN A C 1
ATOM 1410 O O . GLN A 1 181 ? -4.373 -6.027 -15.151 1.00 97.31 181 GLN A O 1
ATOM 1415 N N . CYS A 1 182 ? -6.016 -4.669 -15.878 1.00 97.94 182 CYS A N 1
ATOM 1416 C CA . CYS A 1 182 ? -5.861 -3.654 -14.847 1.00 97.94 182 CYS A CA 1
ATOM 1417 C C . CYS A 1 182 ? -7.158 -3.535 -14.052 1.00 97.94 182 CYS A C 1
ATOM 1419 O O . CYS A 1 182 ? -8.217 -3.272 -14.620 1.00 97.94 182 CYS A O 1
ATOM 1421 N N . VAL A 1 183 ? -7.074 -3.698 -12.736 1.00 98.38 183 VAL A N 1
ATOM 1422 C CA . VAL A 1 183 ? -8.189 -3.458 -11.820 1.00 98.38 183 VAL A CA 1
ATOM 1423 C C . VAL A 1 183 ? -7.829 -2.301 -10.909 1.00 98.38 183 VAL A C 1
ATOM 1425 O O . VAL A 1 183 ? -6.753 -2.284 -10.320 1.00 98.38 183 VAL A O 1
ATOM 1428 N N . VAL A 1 184 ? -8.727 -1.333 -10.782 1.00 97.69 184 VAL A N 1
ATOM 1429 C CA . VAL A 1 184 ? -8.543 -0.189 -9.895 1.00 97.69 184 VAL A CA 1
ATOM 1430 C C . VAL A 1 184 ? -9.580 -0.236 -8.787 1.00 97.69 184 VAL A C 1
ATOM 1432 O O . VAL A 1 184 ? -10.777 -0.254 -9.053 1.00 97.69 184 VAL A O 1
ATOM 1435 N N . LEU A 1 185 ? -9.100 -0.275 -7.547 1.00 97.75 185 LEU A N 1
ATOM 1436 C CA . LEU A 1 185 ? -9.894 -0.228 -6.329 1.00 97.75 185 LEU A CA 1
ATOM 1437 C C . LEU A 1 185 ? -9.939 1.219 -5.841 1.00 97.75 185 LEU A C 1
ATOM 1439 O O . LEU A 1 185 ? -8.918 1.774 -5.440 1.00 97.75 185 LEU A O 1
ATOM 1443 N N . SER A 1 186 ? -11.117 1.826 -5.855 1.00 95.75 186 SER A N 1
ATOM 1444 C CA . SER A 1 186 ? -11.338 3.208 -5.420 1.00 95.75 186 SER A CA 1
ATOM 1445 C C . SER A 1 186 ? -12.276 3.274 -4.223 1.00 95.75 186 SER A C 1
ATOM 1447 O O . SER A 1 186 ? -13.142 2.417 -4.068 1.00 95.75 186 SER A O 1
ATOM 1449 N N . GLY A 1 187 ? -12.111 4.287 -3.381 1.00 91.31 187 GLY A N 1
ATOM 1450 C CA . GLY A 1 187 ? -12.990 4.559 -2.246 1.00 91.31 187 GLY A CA 1
ATOM 1451 C C . GLY A 1 187 ? -12.269 5.331 -1.149 1.00 91.31 187 GLY A C 1
ATOM 1452 O O . GLY A 1 187 ? -11.074 5.617 -1.265 1.00 91.31 187 GLY A O 1
ATOM 1453 N N . GLU A 1 188 ? -12.977 5.621 -0.068 1.00 87.81 188 GLU A N 1
ATOM 1454 C CA . GLU A 1 188 ? -12.483 6.439 1.045 1.00 87.81 188 GLU A CA 1
ATOM 1455 C C . GLU A 1 188 ? -11.354 5.767 1.845 1.00 87.81 188 GLU A C 1
ATOM 1457 O O . GLU A 1 188 ? -11.077 4.561 1.729 1.00 87.81 188 GLU A O 1
ATOM 1462 N N . ALA A 1 189 ? -10.657 6.552 2.665 1.00 85.06 189 ALA A N 1
ATOM 1463 C CA . ALA A 1 189 ? -9.675 6.034 3.609 1.00 85.06 189 ALA A CA 1
ATOM 1464 C C . ALA A 1 189 ? -10.313 5.000 4.564 1.00 85.06 189 ALA A C 1
ATOM 1466 O O . ALA A 1 189 ? -11.448 5.141 5.012 1.00 85.06 189 ALA A O 1
ATOM 1467 N N . GLY A 1 190 ? -9.593 3.910 4.847 1.00 85.25 190 GLY A N 1
ATOM 1468 C CA . GLY A 1 190 ? -10.079 2.853 5.746 1.00 85.25 190 GLY A CA 1
ATOM 1469 C C . GLY A 1 190 ? -11.117 1.884 5.157 1.00 85.25 190 GLY A C 1
ATOM 1470 O O . GLY A 1 190 ? -11.368 0.842 5.755 1.00 85.25 190 GLY A O 1
ATOM 1471 N N . ILE A 1 191 ? -11.631 2.128 3.943 1.00 89.88 191 ILE A N 1
ATOM 1472 C CA . ILE A 1 191 ? -12.710 1.323 3.333 1.00 89.88 191 ILE A CA 1
ATOM 1473 C C . ILE A 1 191 ? -12.334 -0.139 3.001 1.00 89.88 191 ILE A C 1
ATOM 1475 O O . 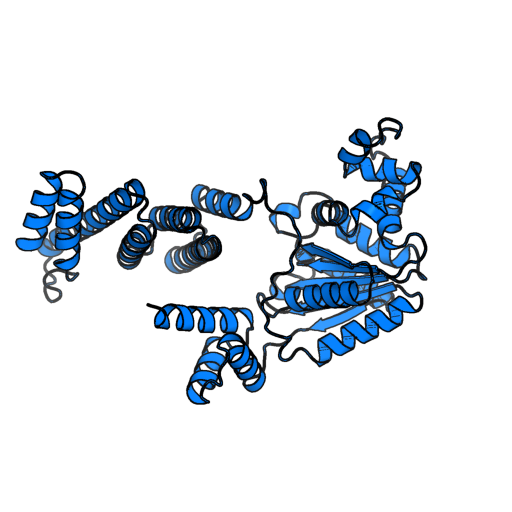ILE A 1 191 ? -13.195 -0.957 2.676 1.00 89.88 191 ILE A O 1
ATOM 1479 N N . GLY A 1 192 ? -11.042 -0.483 3.064 1.00 90.94 192 GLY A N 1
ATOM 1480 C CA . GLY A 1 192 ? -10.541 -1.848 2.852 1.00 90.94 192 GLY A CA 1
ATOM 1481 C C . GLY A 1 192 ? -9.905 -2.136 1.485 1.00 90.94 192 GLY A C 1
ATOM 1482 O O . GLY A 1 192 ? -9.674 -3.303 1.180 1.00 90.94 192 GLY A O 1
ATOM 1483 N N . LYS A 1 193 ? -9.570 -1.114 0.678 1.00 94.12 193 LYS A N 1
ATOM 1484 C CA . LYS A 1 193 ? -8.879 -1.275 -0.627 1.00 94.12 193 LYS A CA 1
ATOM 1485 C C . LYS A 1 193 ? -7.600 -2.109 -0.509 1.00 94.12 193 LYS A C 1
ATOM 1487 O O . LYS A 1 193 ? -7.463 -3.146 -1.150 1.00 94.12 193 LYS A O 1
ATOM 1492 N N . THR A 1 194 ? -6.708 -1.678 0.382 1.00 91.44 194 THR A N 1
ATOM 1493 C CA . THR A 1 194 ? -5.449 -2.350 0.707 1.00 91.44 194 THR A CA 1
ATOM 1494 C C . THR A 1 194 ? -5.672 -3.793 1.139 1.00 91.44 194 THR A C 1
ATOM 1496 O O . THR A 1 194 ? -5.039 -4.693 0.605 1.00 91.44 194 THR A O 1
ATOM 1499 N N . ARG A 1 195 ? -6.618 -4.031 2.059 1.00 90.94 195 ARG A N 1
ATOM 1500 C CA . ARG A 1 195 ? -6.922 -5.375 2.569 1.00 90.94 195 ARG A CA 1
ATOM 1501 C C . ARG A 1 195 ? -7.399 -6.307 1.454 1.00 90.94 195 ARG A C 1
ATOM 1503 O O . ARG A 1 195 ? -7.009 -7.468 1.428 1.00 90.94 195 ARG A O 1
ATOM 1510 N N . LEU A 1 196 ? -8.208 -5.804 0.523 1.00 94.38 196 LEU A N 1
ATOM 1511 C CA . LEU A 1 196 ? -8.674 -6.573 -0.630 1.00 94.38 196 LEU A CA 1
ATOM 1512 C C . LEU A 1 196 ? -7.527 -6.907 -1.605 1.00 94.38 196 LEU A C 1
ATOM 1514 O O . LEU A 1 196 ? -7.457 -8.028 -2.109 1.00 94.38 196 LEU A O 1
ATOM 1518 N N . ALA A 1 197 ? -6.607 -5.968 -1.847 1.00 94.88 197 ALA A N 1
ATOM 1519 C CA . ALA A 1 197 ? -5.414 -6.211 -2.660 1.00 94.88 197 ALA A CA 1
ATOM 1520 C C . ALA A 1 197 ? -4.443 -7.207 -1.994 1.00 94.88 197 ALA A C 1
ATOM 1522 O O . ALA A 1 197 ? -3.917 -8.099 -2.662 1.00 94.88 197 ALA A O 1
ATOM 1523 N N . GLU A 1 198 ? -4.249 -7.097 -0.677 1.00 91.88 198 GLU A N 1
ATOM 1524 C CA . GLU A 1 198 ? -3.475 -8.043 0.134 1.00 91.88 198 GLU A CA 1
ATOM 1525 C C . GLU A 1 198 ? -4.073 -9.450 0.077 1.00 91.88 198 GLU A C 1
ATOM 1527 O O . GLU A 1 198 ? -3.336 -10.410 -0.142 1.00 91.88 198 GLU A O 1
ATOM 1532 N N . GLU A 1 199 ? -5.396 -9.582 0.208 1.00 90.12 199 GLU A N 1
ATOM 1533 C CA . GLU A 1 199 ? -6.076 -10.875 0.100 1.00 90.12 199 GLU A CA 1
ATOM 1534 C C . GLU A 1 199 ? -5.868 -11.498 -1.285 1.00 90.12 199 GLU A C 1
ATOM 1536 O O . GLU A 1 199 ? -5.604 -12.693 -1.401 1.00 90.12 199 GLU A O 1
ATOM 1541 N N . MET A 1 200 ? -5.910 -10.692 -2.350 1.00 91.44 200 MET A N 1
ATOM 1542 C CA . MET A 1 200 ? -5.655 -11.182 -3.705 1.00 91.44 200 MET A CA 1
ATOM 1543 C C . MET A 1 200 ? -4.209 -11.665 -3.878 1.00 91.44 200 MET A C 1
ATOM 1545 O O . MET A 1 200 ? -3.981 -12.720 -4.474 1.00 91.44 200 MET A O 1
ATOM 1549 N N . ALA A 1 201 ? -3.230 -10.934 -3.339 1.00 89.69 201 ALA A N 1
ATOM 1550 C CA . ALA A 1 201 ? -1.830 -11.354 -3.349 1.00 89.69 201 ALA A CA 1
ATOM 1551 C C . ALA A 1 201 ? -1.614 -12.629 -2.515 1.00 89.69 201 ALA A C 1
ATOM 1553 O O . ALA A 1 201 ? -0.892 -13.534 -2.938 1.00 89.69 201 ALA A O 1
ATOM 1554 N N . HIS A 1 202 ? -2.279 -12.733 -1.361 1.00 86.44 202 HIS A N 1
ATOM 1555 C CA . HIS A 1 202 ? -2.230 -13.912 -0.503 1.00 86.44 202 HIS A CA 1
ATOM 1556 C C . HIS A 1 202 ? -2.832 -15.141 -1.195 1.00 86.44 202 HIS A C 1
ATOM 1558 O O . HIS A 1 202 ? -2.179 -16.182 -1.287 1.00 86.44 202 HIS A O 1
ATOM 1564 N N . TRP A 1 203 ? -4.034 -15.002 -1.758 1.00 87.31 203 TRP A N 1
ATOM 1565 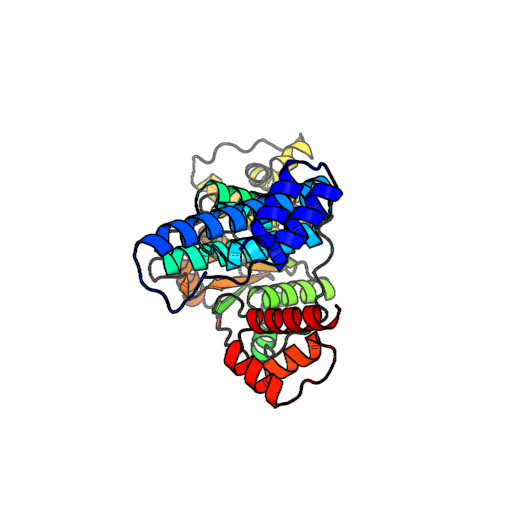C CA . TRP A 1 203 ? -4.691 -16.035 -2.553 1.00 87.31 203 TRP A CA 1
ATOM 1566 C C . TRP A 1 203 ? -3.824 -16.470 -3.737 1.00 87.31 203 TRP A C 1
ATOM 1568 O O . TRP A 1 203 ? -3.645 -17.666 -3.957 1.00 87.31 203 TRP A O 1
ATOM 1578 N N . ALA A 1 204 ? -3.218 -15.524 -4.461 1.00 84.25 204 ALA A N 1
ATOM 1579 C CA . ALA A 1 204 ? -2.305 -15.828 -5.559 1.00 84.25 204 ALA A CA 1
ATOM 1580 C C . ALA A 1 204 ? -1.111 -16.677 -5.081 1.00 84.25 204 ALA A C 1
ATOM 1582 O O . ALA A 1 204 ? -0.818 -17.717 -5.677 1.00 84.25 204 ALA A O 1
ATOM 1583 N N . GLY A 1 205 ? -0.489 -16.302 -3.959 1.00 82.12 205 GLY A N 1
ATOM 1584 C CA . GLY A 1 205 ? 0.596 -17.068 -3.343 1.00 82.12 205 GLY A CA 1
ATOM 1585 C C . GLY A 1 205 ? 0.193 -18.500 -2.973 1.00 82.12 205 GLY A C 1
ATOM 1586 O O . GLY A 1 205 ? 0.935 -19.438 -3.264 1.00 82.12 205 GLY A O 1
ATOM 1587 N N . GLN A 1 206 ? -1.011 -18.702 -2.420 1.00 80.75 206 GLN A N 1
ATOM 1588 C CA . GLN A 1 206 ? -1.544 -20.041 -2.117 1.00 80.75 206 GLN A CA 1
ATOM 1589 C C . GLN A 1 206 ? -1.741 -20.910 -3.371 1.00 80.75 206 GLN A C 1
ATOM 1591 O O . GLN A 1 206 ? -1.648 -22.134 -3.298 1.00 80.75 206 GLN A O 1
ATOM 1596 N N . GLN A 1 207 ? -1.987 -20.293 -4.528 1.00 77.31 207 GLN A N 1
ATOM 1597 C CA . GLN A 1 207 ? -2.091 -20.974 -5.823 1.00 77.31 207 GLN A CA 1
ATOM 1598 C C . GLN A 1 207 ? -0.727 -21.142 -6.527 1.00 77.31 207 GLN A C 1
ATOM 1600 O O . GLN A 1 207 ? -0.675 -21.593 -7.672 1.00 77.31 207 GLN A O 1
ATOM 1605 N N . GLY A 1 208 ? 0.382 -20.763 -5.878 1.00 78.88 208 GLY A N 1
ATOM 1606 C CA . GLY A 1 208 ? 1.729 -20.814 -6.457 1.00 78.88 208 GLY A CA 1
ATOM 1607 C C . GLY A 1 208 ? 1.992 -19.746 -7.525 1.00 78.88 208 GLY A C 1
ATOM 1608 O O . GLY A 1 208 ? 2.922 -19.884 -8.321 1.00 78.88 208 GLY A O 1
ATOM 1609 N N . ILE A 1 209 ? 1.174 -18.694 -7.569 1.00 86.69 209 ILE A N 1
ATOM 1610 C CA . ILE A 1 209 ? 1.340 -17.550 -8.465 1.00 86.69 209 ILE A CA 1
ATOM 1611 C C . ILE A 1 209 ? 2.246 -16.530 -7.776 1.00 86.69 209 ILE A C 1
ATOM 1613 O O . ILE A 1 209 ? 2.051 -16.198 -6.608 1.00 86.69 209 ILE A O 1
ATOM 1617 N N . SER A 1 210 ? 3.219 -15.991 -8.510 1.00 89.25 210 SER A N 1
ATOM 1618 C CA . SER A 1 210 ? 4.034 -14.889 -8.005 1.00 89.25 210 SER A CA 1
ATOM 1619 C C . SER A 1 210 ? 3.190 -13.618 -7.901 1.00 89.25 210 SER A C 1
ATOM 1621 O O . SER A 1 210 ? 2.567 -13.193 -8.875 1.00 89.25 210 SER A O 1
ATOM 1623 N N . ALA A 1 211 ? 3.186 -13.009 -6.722 1.00 92.62 211 ALA A N 1
ATOM 1624 C CA . ALA A 1 211 ? 2.492 -11.761 -6.467 1.00 92.62 211 ALA A CA 1
ATOM 1625 C C . ALA A 1 211 ? 3.404 -10.804 -5.707 1.00 92.62 211 ALA A C 1
ATOM 1627 O O . ALA A 1 211 ? 4.175 -11.230 -4.849 1.00 92.62 211 ALA A O 1
ATOM 1628 N N . ALA A 1 212 ? 3.296 -9.517 -6.009 1.00 93.75 212 ALA A N 1
ATOM 1629 C CA . ALA A 1 212 ? 3.940 -8.465 -5.245 1.00 93.75 212 ALA A CA 1
ATOM 1630 C C . ALA A 1 212 ? 2.919 -7.393 -4.896 1.00 93.75 212 ALA A C 1
ATOM 1632 O O . ALA A 1 212 ? 2.100 -7.014 -5.731 1.00 93.75 212 ALA A O 1
ATOM 1633 N N . LEU A 1 213 ? 2.999 -6.911 -3.662 1.00 92.50 213 LEU A N 1
ATOM 1634 C CA . LEU A 1 213 ? 2.252 -5.763 -3.185 1.00 92.50 213 LEU A CA 1
ATOM 1635 C C . LEU A 1 213 ? 3.262 -4.724 -2.711 1.00 92.50 213 LEU A C 1
ATOM 1637 O O . LEU A 1 213 ? 4.126 -5.028 -1.893 1.00 92.50 213 LEU A O 1
ATOM 1641 N N . THR A 1 214 ? 3.157 -3.518 -3.251 1.00 90.00 214 THR A N 1
ATOM 1642 C CA . THR A 1 214 ? 3.947 -2.361 -2.833 1.00 90.00 214 THR A CA 1
ATOM 1643 C C . THR A 1 214 ? 3.012 -1.219 -2.486 1.00 90.00 214 THR A C 1
ATOM 1645 O O . THR A 1 214 ? 1.932 -1.107 -3.068 1.00 90.00 214 THR A O 1
ATOM 1648 N N . ARG A 1 215 ? 3.414 -0.376 -1.538 1.00 84.81 215 ARG A N 1
ATOM 1649 C CA . ARG A 1 215 ? 2.633 0.778 -1.102 1.00 84.81 215 ARG A CA 1
ATOM 1650 C C . ARG A 1 215 ? 3.403 2.053 -1.379 1.00 84.81 215 ARG A C 1
ATOM 1652 O O . ARG A 1 215 ? 4.570 2.171 -1.020 1.00 84.81 215 ARG A O 1
ATOM 1659 N N . ALA A 1 216 ? 2.733 3.014 -1.999 1.00 77.38 216 ALA A N 1
ATOM 1660 C CA . ALA A 1 216 ? 3.264 4.355 -2.131 1.00 77.38 216 ALA A CA 1
ATOM 1661 C C . ALA A 1 216 ? 2.939 5.194 -0.892 1.00 77.38 216 ALA A C 1
ATOM 1663 O O . ALA A 1 216 ? 1.904 5.035 -0.248 1.00 77.38 216 ALA A O 1
ATOM 1664 N N . TYR A 1 217 ? 3.836 6.120 -0.576 1.00 71.12 217 TYR A N 1
ATOM 1665 C CA . TYR A 1 217 ? 3.687 7.058 0.529 1.00 71.12 217 TYR A CA 1
ATOM 1666 C C . TYR A 1 217 ? 3.866 8.472 -0.006 1.00 71.12 217 TYR A C 1
ATOM 1668 O O . TYR A 1 217 ? 4.672 8.679 -0.911 1.00 71.12 217 TYR A O 1
ATOM 1676 N N . ALA A 1 218 ? 3.178 9.452 0.581 1.00 66.56 218 ALA A N 1
ATOM 1677 C CA . ALA A 1 218 ? 3.227 10.839 0.114 1.00 66.56 218 ALA A CA 1
ATOM 1678 C C . ALA A 1 218 ? 4.660 11.396 0.001 1.00 66.56 218 ALA A C 1
ATOM 1680 O O . ALA A 1 218 ? 4.992 12.049 -0.984 1.00 66.56 218 ALA A O 1
ATOM 1681 N N . ALA A 1 219 ? 5.539 11.055 0.952 1.00 57.62 219 ALA A N 1
ATOM 1682 C CA . ALA A 1 219 ? 6.952 11.446 0.937 1.00 57.62 219 ALA A CA 1
ATOM 1683 C C . ALA A 1 219 ? 7.756 10.845 -0.237 1.00 57.62 219 ALA A C 1
ATOM 1685 O O . ALA A 1 219 ? 8.801 11.369 -0.608 1.00 57.62 219 ALA A O 1
ATOM 1686 N N . GLY A 1 220 ? 7.282 9.742 -0.823 1.00 58.69 220 GLY A N 1
ATOM 1687 C CA . GLY A 1 220 ? 7.907 9.073 -1.962 1.00 58.69 220 GLY A CA 1
ATOM 1688 C C . GLY A 1 220 ? 7.502 9.638 -3.323 1.00 58.69 220 GLY A C 1
ATOM 1689 O O . GLY A 1 220 ? 8.069 9.213 -4.326 1.00 58.69 220 GLY A O 1
ATOM 1690 N N . ARG A 1 221 ? 6.554 10.585 -3.386 1.00 66.25 221 ARG A N 1
ATOM 1691 C CA . ARG A 1 221 ? 6.032 11.127 -4.651 1.00 66.25 221 ARG A CA 1
ATOM 1692 C C . ARG A 1 221 ? 7.110 11.807 -5.498 1.00 66.25 221 ARG A C 1
ATOM 1694 O O . ARG A 1 221 ? 7.123 11.638 -6.715 1.00 66.25 221 ARG A O 1
ATOM 1701 N N . ASP A 1 222 ? 8.023 12.524 -4.847 1.00 72.00 222 ASP A N 1
ATOM 1702 C CA . ASP A 1 222 ? 9.123 13.241 -5.508 1.00 72.00 222 ASP A CA 1
ATOM 1703 C C . ASP A 1 222 ? 10.339 12.340 -5.784 1.00 72.00 222 ASP A C 1
ATOM 1705 O O . ASP A 1 222 ? 11.264 12.729 -6.499 1.00 72.00 222 ASP A O 1
ATOM 1709 N N . LEU A 1 223 ? 10.351 11.119 -5.237 1.00 77.69 223 LEU A N 1
ATOM 1710 C CA . LEU A 1 223 ? 11.417 10.153 -5.455 1.00 77.69 223 LEU A CA 1
ATOM 1711 C C . LEU A 1 223 ? 11.043 9.212 -6.605 1.00 77.69 223 LEU A C 1
ATOM 1713 O O . LEU A 1 223 ? 10.187 8.333 -6.477 1.00 77.69 223 LEU A O 1
ATOM 1717 N N . ALA A 1 224 ? 11.729 9.378 -7.736 1.00 86.50 224 ALA A N 1
ATOM 1718 C CA . ALA A 1 224 ? 11.481 8.590 -8.936 1.00 86.50 224 ALA A CA 1
ATOM 1719 C C . ALA A 1 224 ? 11.524 7.081 -8.643 1.00 86.50 224 ALA A C 1
ATOM 1721 O O . ALA A 1 224 ? 12.506 6.556 -8.113 1.00 86.50 224 ALA A O 1
ATOM 1722 N N . TYR A 1 225 ? 10.455 6.384 -9.031 1.00 89.44 225 TYR A N 1
ATOM 1723 C CA . TYR A 1 225 ? 10.315 4.930 -8.910 1.00 89.44 225 TYR A CA 1
ATOM 1724 C C . TYR A 1 225 ? 10.334 4.374 -7.475 1.00 89.44 225 TYR A C 1
ATOM 1726 O O . TYR A 1 225 ? 10.471 3.164 -7.329 1.00 89.44 225 TYR A O 1
ATOM 1734 N N . ALA A 1 226 ? 10.169 5.186 -6.422 1.00 87.00 226 ALA A N 1
ATOM 1735 C CA . ALA A 1 226 ? 10.311 4.739 -5.028 1.00 87.00 226 ALA A CA 1
ATOM 1736 C C . ALA A 1 226 ? 9.532 3.447 -4.702 1.00 87.00 226 ALA A C 1
ATOM 1738 O O . ALA A 1 226 ? 10.122 2.458 -4.264 1.00 87.00 226 ALA A O 1
ATOM 1739 N N . ALA A 1 227 ? 8.231 3.418 -5.012 1.00 87.56 227 ALA A N 1
ATOM 1740 C CA . ALA A 1 227 ? 7.380 2.247 -4.784 1.00 87.56 227 ALA A CA 1
ATOM 1741 C C . ALA A 1 227 ? 7.801 1.023 -5.624 1.00 87.56 227 ALA A C 1
ATOM 1743 O O . ALA A 1 227 ? 7.670 -0.119 -5.178 1.00 87.56 227 ALA A O 1
ATOM 1744 N N . LEU A 1 228 ? 8.336 1.236 -6.833 1.00 92.50 228 LEU A N 1
ATOM 1745 C CA . LEU A 1 228 ? 8.874 0.149 -7.654 1.00 92.50 228 LEU A CA 1
ATOM 1746 C C . LEU A 1 228 ? 10.194 -0.372 -7.111 1.00 92.50 228 LEU A C 1
ATOM 1748 O O . LEU A 1 228 ? 10.394 -1.577 -7.115 1.00 92.50 228 LEU A O 1
ATOM 1752 N N . VAL A 1 229 ? 11.082 0.490 -6.623 1.00 92.44 229 VAL A N 1
ATOM 1753 C CA . VAL A 1 229 ? 12.343 0.060 -6.009 1.00 92.44 229 VAL A CA 1
ATOM 1754 C C . VAL A 1 229 ? 12.070 -0.832 -4.801 1.00 92.44 229 VAL A C 1
ATOM 1756 O O . VAL A 1 229 ? 12.668 -1.901 -4.685 1.00 92.44 229 VAL A O 1
ATOM 1759 N N . GLU A 1 230 ? 11.121 -0.446 -3.946 1.00 90.06 230 GLU A N 1
ATOM 1760 C CA . GLU A 1 230 ? 10.659 -1.286 -2.836 1.00 90.06 230 GLU A CA 1
ATOM 1761 C C . GLU A 1 230 ? 10.078 -2.617 -3.339 1.00 90.06 230 GLU A C 1
ATOM 1763 O O . GLU A 1 230 ? 10.467 -3.688 -2.869 1.00 90.06 230 GLU A O 1
ATOM 1768 N N . CYS A 1 231 ? 9.229 -2.572 -4.372 1.00 93.50 231 CYS A N 1
ATOM 1769 C CA . CYS A 1 231 ? 8.667 -3.768 -4.995 1.00 93.50 231 CYS A CA 1
ATOM 1770 C C . CYS A 1 231 ? 9.752 -4.709 -5.538 1.00 93.50 231 CYS A C 1
ATOM 1772 O O . CYS A 1 231 ? 9.674 -5.916 -5.326 1.00 93.50 231 CYS A O 1
ATOM 1774 N N . LEU A 1 232 ? 10.762 -4.186 -6.235 1.00 95.19 232 LEU A N 1
ATOM 1775 C CA . LEU A 1 232 ? 11.836 -4.977 -6.840 1.00 95.19 232 LEU A CA 1
ATOM 1776 C C . LEU A 1 232 ? 12.722 -5.651 -5.788 1.00 95.19 232 LEU A C 1
ATOM 1778 O O . LEU A 1 232 ? 13.215 -6.752 -6.028 1.00 95.19 232 LEU A O 1
ATOM 1782 N N . ARG A 1 233 ? 12.897 -5.010 -4.626 1.00 93.38 233 ARG A N 1
ATOM 1783 C CA . ARG A 1 233 ? 13.626 -5.547 -3.465 1.00 93.38 233 ARG A CA 1
ATOM 1784 C C . ARG A 1 233 ? 12.851 -6.599 -2.682 1.00 93.38 233 ARG A C 1
ATOM 1786 O O . ARG A 1 233 ? 13.446 -7.293 -1.860 1.00 93.38 233 ARG A O 1
ATOM 1793 N N . SER A 1 234 ? 11.550 -6.728 -2.922 1.00 89.50 234 SER A N 1
ATOM 1794 C CA . SER A 1 234 ? 10.720 -7.694 -2.211 1.00 89.50 234 SER A CA 1
ATOM 1795 C C . SER A 1 234 ? 11.109 -9.142 -2.537 1.00 89.50 234 SER A C 1
ATOM 1797 O O . SER A 1 234 ? 11.559 -9.463 -3.642 1.00 89.50 234 SER A O 1
ATOM 1799 N N . GLU A 1 235 ? 10.902 -10.029 -1.562 1.00 87.69 235 GLU A N 1
ATOM 1800 C CA . GLU A 1 235 ? 11.172 -11.468 -1.668 1.00 87.69 235 GLU A CA 1
ATOM 1801 C C . GLU A 1 235 ? 10.577 -12.124 -2.934 1.00 87.69 235 GLU A C 1
ATOM 1803 O O . GLU A 1 235 ? 11.335 -12.805 -3.627 1.00 87.69 235 GLU A O 1
ATOM 1808 N N . PRO A 1 236 ? 9.314 -11.865 -3.341 1.00 88.31 236 PRO A N 1
ATOM 1809 C CA . PRO A 1 236 ? 8.755 -12.498 -4.537 1.00 88.31 236 PRO A CA 1
ATOM 1810 C C . PRO A 1 236 ? 9.341 -11.979 -5.860 1.00 88.31 236 PRO A C 1
ATOM 1812 O O . PRO A 1 236 ? 9.215 -12.653 -6.886 1.00 88.31 236 PRO A O 1
ATOM 1815 N N . VAL A 1 237 ? 9.970 -10.796 -5.874 1.00 93.88 237 VAL A N 1
ATOM 1816 C CA . VAL A 1 237 ? 10.388 -10.109 -7.111 1.00 93.88 237 VAL A CA 1
ATOM 1817 C C . VAL A 1 237 ? 11.894 -10.156 -7.332 1.00 93.88 237 VAL A C 1
ATOM 1819 O O . VAL A 1 237 ? 12.330 -10.367 -8.465 1.00 93.88 237 VAL A O 1
ATOM 1822 N N . MET A 1 238 ? 12.709 -10.038 -6.284 1.00 94.38 238 MET A N 1
ATOM 1823 C CA . MET A 1 238 ? 14.170 -10.055 -6.417 1.00 94.38 238 MET A CA 1
ATOM 1824 C C . MET A 1 238 ? 14.704 -11.320 -7.137 1.00 94.38 238 MET A C 1
ATOM 1826 O O . MET A 1 238 ? 15.585 -11.203 -7.995 1.00 94.38 238 MET A O 1
ATOM 1830 N N . PRO A 1 239 ? 14.160 -12.538 -6.924 1.00 93.12 239 PRO A N 1
ATOM 1831 C CA . PRO A 1 239 ? 14.533 -13.709 -7.718 1.00 93.12 239 PRO A CA 1
ATOM 1832 C C . PRO A 1 239 ? 14.201 -13.585 -9.213 1.00 93.12 239 PRO A C 1
ATOM 1834 O O . PRO A 1 239 ? 14.877 -14.202 -10.035 1.00 93.12 239 PRO A O 1
ATOM 1837 N N . LEU A 1 240 ? 13.169 -12.821 -9.586 1.00 94.31 240 LEU A N 1
ATOM 1838 C CA . LEU A 1 240 ? 12.829 -12.542 -10.986 1.00 94.31 240 LEU A CA 1
ATOM 1839 C C . LEU A 1 240 ? 13.826 -11.558 -11.598 1.00 94.31 240 LEU A C 1
ATOM 1841 O O . LEU A 1 240 ? 14.314 -11.805 -12.698 1.00 94.31 240 LEU A O 1
ATOM 1845 N N . VAL A 1 241 ? 14.200 -10.515 -10.851 1.00 96.31 241 VAL A N 1
ATOM 1846 C CA . VAL A 1 241 ? 15.252 -9.558 -11.234 1.00 96.31 241 VAL A CA 1
ATOM 1847 C C . VAL A 1 241 ? 16.563 -10.288 -11.534 1.00 96.31 241 VAL A C 1
ATOM 1849 O O . VAL A 1 241 ? 17.143 -10.114 -12.605 1.00 96.31 241 VAL A O 1
ATOM 1852 N N . ARG A 1 242 ? 17.000 -11.174 -10.630 1.00 94.56 242 ARG A N 1
ATOM 1853 C CA . ARG A 1 242 ? 18.251 -11.940 -10.780 1.00 94.56 242 ARG A CA 1
ATOM 1854 C C . ARG A 1 242 ? 18.245 -12.925 -11.956 1.00 94.56 242 ARG A C 1
ATOM 1856 O O . ARG A 1 242 ? 19.313 -13.314 -12.416 1.00 94.56 242 ARG A O 1
ATOM 1863 N N . ARG A 1 243 ? 17.069 -13.331 -12.449 1.00 93.69 243 ARG A N 1
ATOM 1864 C CA . ARG A 1 243 ? 16.922 -14.240 -13.602 1.00 93.69 243 ARG A CA 1
ATOM 1865 C C . ARG A 1 243 ? 16.999 -13.539 -14.954 1.00 93.69 243 ARG A C 1
ATOM 1867 O O . ARG A 1 243 ? 17.091 -14.229 -15.964 1.00 93.69 243 ARG A O 1
ATOM 1874 N N . LEU A 1 244 ? 16.929 -12.210 -14.990 1.00 95.44 244 LEU A N 1
ATOM 1875 C CA . LEU A 1 244 ? 17.038 -11.473 -16.242 1.00 95.44 244 LEU A CA 1
ATOM 1876 C C . LEU A 1 244 ? 18.457 -11.551 -16.820 1.00 95.44 244 LEU A C 1
ATOM 1878 O O . LEU A 1 244 ? 19.452 -11.649 -16.092 1.00 95.44 244 LEU A O 1
ATOM 1882 N N . ASP A 1 245 ? 18.539 -11.445 -18.147 1.00 95.12 245 ASP A N 1
ATOM 1883 C CA . ASP A 1 245 ? 19.818 -11.365 -18.850 1.00 95.12 245 ASP A CA 1
ATOM 1884 C C . ASP A 1 245 ? 20.668 -10.199 -18.310 1.00 95.12 245 ASP A C 1
ATOM 1886 O O . ASP A 1 245 ? 20.111 -9.157 -17.933 1.00 95.12 245 ASP A O 1
ATOM 1890 N N . PRO A 1 246 ? 22.011 -10.320 -18.311 1.00 95.56 246 PRO A N 1
ATOM 1891 C CA . PRO A 1 246 ? 22.909 -9.293 -17.777 1.00 95.56 246 PRO A CA 1
ATOM 1892 C C . PRO A 1 246 ? 22.628 -7.882 -18.311 1.00 95.56 246 PRO A C 1
ATOM 1894 O O . PRO A 1 246 ? 22.671 -6.921 -17.552 1.00 95.56 246 PRO A O 1
ATOM 1897 N N . VAL A 1 247 ? 22.253 -7.760 -19.591 1.00 94.88 247 VAL A N 1
ATOM 1898 C CA . VAL A 1 247 ? 21.934 -6.469 -20.225 1.00 94.88 247 VAL A CA 1
ATOM 1899 C C . VAL A 1 247 ? 20.778 -5.733 -19.537 1.00 94.88 247 VAL A C 1
ATOM 1901 O O . VAL A 1 247 ? 20.820 -4.512 -19.413 1.00 94.88 247 VAL A O 1
ATOM 1904 N N . TRP A 1 248 ? 19.770 -6.458 -19.044 1.00 96.19 248 TRP A N 1
ATOM 1905 C CA . TRP A 1 248 ? 18.631 -5.871 -18.334 1.00 96.19 248 TRP A CA 1
ATOM 1906 C C . TRP A 1 248 ? 18.954 -5.640 -16.859 1.00 96.19 248 TRP A C 1
ATOM 1908 O O . TRP A 1 248 ? 18.548 -4.623 -16.302 1.00 96.19 248 TRP A O 1
ATOM 1918 N N . ARG A 1 249 ? 19.738 -6.535 -16.238 1.00 96.69 249 ARG A N 1
ATOM 1919 C CA . ARG A 1 249 ? 20.241 -6.331 -14.868 1.00 96.69 249 ARG A CA 1
ATOM 1920 C C . ARG A 1 249 ? 21.105 -5.071 -14.762 1.00 96.69 249 ARG A C 1
ATOM 1922 O O . ARG A 1 249 ? 20.952 -4.338 -13.792 1.00 96.69 249 ARG A O 1
ATOM 1929 N N . THR A 1 250 ? 21.919 -4.762 -15.776 1.00 96.06 250 THR A N 1
ATOM 1930 C CA . THR A 1 250 ? 22.676 -3.500 -15.857 1.00 96.06 250 THR A CA 1
ATOM 1931 C C . THR A 1 250 ? 21.764 -2.271 -15.811 1.00 96.06 250 THR A C 1
ATOM 1933 O O . THR A 1 250 ? 22.063 -1.326 -15.087 1.00 96.06 250 THR A O 1
ATOM 1936 N N . GLU A 1 251 ? 20.629 -2.267 -16.520 1.00 96.19 251 GLU A N 1
ATOM 1937 C CA . GLU A 1 251 ? 19.692 -1.135 -16.437 1.00 96.19 251 GLU A CA 1
ATOM 1938 C C . GLU A 1 251 ? 19.022 -1.044 -15.061 1.00 96.19 251 GLU A C 1
ATOM 1940 O O . GLU A 1 251 ? 18.863 0.050 -14.524 1.00 96.19 251 GLU A O 1
ATOM 1945 N N . LEU A 1 252 ? 18.668 -2.179 -14.452 1.00 96.50 252 LEU A N 1
ATOM 1946 C CA . LEU A 1 252 ? 18.073 -2.202 -13.111 1.00 96.50 252 LEU A CA 1
ATOM 1947 C C . LEU A 1 252 ? 19.060 -1.782 -12.015 1.00 96.50 252 LEU A C 1
ATOM 1949 O O . LEU A 1 252 ? 18.635 -1.220 -11.006 1.00 96.50 252 LEU A O 1
ATOM 1953 N N . ALA A 1 253 ? 20.366 -1.965 -12.224 1.00 95.50 253 ALA A N 1
ATOM 1954 C CA . ALA A 1 253 ? 21.404 -1.564 -11.276 1.00 95.50 253 ALA A CA 1
ATOM 1955 C C . ALA A 1 253 ? 21.449 -0.044 -11.015 1.00 95.50 253 ALA A C 1
ATOM 1957 O O . ALA A 1 253 ? 21.997 0.394 -10.006 1.00 95.50 253 ALA A O 1
ATOM 1958 N N . ARG A 1 254 ? 20.812 0.768 -11.876 1.00 92.81 254 ARG A N 1
ATOM 1959 C CA . ARG A 1 254 ? 20.569 2.208 -11.653 1.00 92.81 254 ARG A CA 1
ATOM 1960 C C . ARG A 1 254 ? 19.718 2.479 -10.418 1.00 92.81 254 ARG A C 1
ATOM 1962 O O . ARG A 1 254 ? 19.887 3.499 -9.762 1.00 92.81 254 ARG A O 1
ATOM 1969 N N . LEU A 1 255 ? 18.759 1.591 -10.175 1.00 93.06 255 LEU A N 1
ATOM 1970 C CA . LEU A 1 255 ? 17.775 1.685 -9.102 1.00 93.06 255 LEU A CA 1
ATOM 1971 C C . LEU A 1 255 ? 18.128 0.752 -7.934 1.00 93.06 255 LEU A C 1
ATOM 1973 O O . LEU A 1 255 ? 17.757 1.015 -6.792 1.00 93.06 255 LEU A O 1
ATOM 1977 N N . LEU A 1 256 ? 18.864 -0.321 -8.232 1.00 95.19 256 LEU A N 1
ATOM 1978 C CA . LEU A 1 256 ? 19.269 -1.378 -7.312 1.00 95.19 256 LEU A CA 1
ATOM 1979 C C . LEU A 1 256 ? 20.802 -1.528 -7.330 1.00 95.19 256 LEU A C 1
ATOM 1981 O O . LEU A 1 256 ? 21.316 -2.473 -7.938 1.00 95.19 256 LEU A O 1
ATOM 1985 N N . PRO A 1 257 ? 21.563 -0.604 -6.710 1.00 92.00 257 PRO A N 1
ATOM 1986 C CA . PRO A 1 257 ? 23.028 -0.654 -6.707 1.00 92.00 257 PRO A CA 1
ATOM 1987 C C . PRO A 1 257 ? 23.589 -1.961 -6.128 1.00 92.00 257 PRO A C 1
ATOM 1989 O O . PRO A 1 257 ? 24.690 -2.373 -6.494 1.00 92.00 257 PRO A O 1
ATOM 1992 N N . GLU A 1 258 ? 22.825 -2.653 -5.280 1.00 93.88 258 GLU A N 1
ATOM 1993 C CA . GLU A 1 258 ? 23.147 -3.984 -4.768 1.00 93.88 258 GLU A CA 1
ATOM 1994 C C . GLU A 1 258 ? 23.396 -5.035 -5.869 1.00 93.88 258 GLU A C 1
ATOM 1996 O O . GLU A 1 258 ? 24.210 -5.932 -5.664 1.00 93.88 258 GLU A O 1
ATOM 2001 N N . LEU A 1 259 ? 22.803 -4.901 -7.065 1.00 94.44 259 LEU A N 1
ATOM 2002 C CA . LEU A 1 259 ? 23.049 -5.831 -8.177 1.00 94.44 259 LEU A CA 1
ATOM 2003 C C . LEU A 1 259 ? 24.510 -5.799 -8.644 1.00 94.44 259 LEU A C 1
ATOM 2005 O O . LEU A 1 259 ? 25.077 -6.845 -8.950 1.00 94.44 259 LEU A O 1
ATOM 2009 N N . ASN A 1 260 ? 25.136 -4.618 -8.649 1.00 92.88 260 ASN A N 1
ATOM 2010 C CA . ASN A 1 260 ? 26.558 -4.474 -8.975 1.00 92.88 260 ASN A CA 1
ATOM 2011 C C . ASN A 1 260 ? 27.462 -5.037 -7.869 1.00 92.88 260 ASN A C 1
ATOM 2013 O O . ASN A 1 260 ? 28.570 -5.488 -8.150 1.00 92.88 260 ASN A O 1
ATOM 2017 N N . ALA A 1 261 ? 27.010 -4.992 -6.612 1.00 91.00 261 ALA A N 1
ATOM 2018 C CA . ALA A 1 261 ? 27.746 -5.577 -5.494 1.00 91.00 261 ALA A CA 1
ATOM 2019 C C . ALA A 1 261 ? 27.702 -7.116 -5.529 1.00 91.00 261 ALA A C 1
ATOM 2021 O O . ALA A 1 261 ? 28.690 -7.762 -5.186 1.00 91.00 261 ALA A O 1
ATOM 2022 N N . GLU A 1 262 ? 26.577 -7.697 -5.959 1.00 92.12 262 GLU A N 1
ATOM 2023 C CA . GLU A 1 262 ? 26.398 -9.148 -6.112 1.00 92.12 262 GLU A CA 1
ATOM 2024 C C . GLU A 1 262 ? 27.143 -9.720 -7.328 1.00 92.12 262 GLU A C 1
ATOM 2026 O O . GLU A 1 262 ? 27.674 -10.829 -7.258 1.00 92.12 262 GLU A O 1
ATOM 2031 N N . ASP A 1 263 ? 27.193 -8.976 -8.435 1.00 92.19 263 ASP A N 1
ATOM 2032 C CA . ASP A 1 263 ? 27.840 -9.389 -9.682 1.00 92.19 263 ASP A CA 1
ATOM 2033 C C . ASP A 1 263 ? 28.756 -8.270 -10.211 1.00 92.19 263 ASP A C 1
ATOM 2035 O O . ASP A 1 263 ? 28.334 -7.448 -11.031 1.00 92.19 263 ASP A O 1
ATOM 2039 N N . PRO A 1 264 ? 30.036 -8.243 -9.786 1.00 89.75 264 PRO A N 1
ATOM 2040 C CA . PRO A 1 264 ? 31.001 -7.229 -10.217 1.00 89.75 264 PRO A CA 1
ATOM 2041 C C . PRO A 1 264 ? 31.312 -7.250 -11.720 1.00 89.75 264 PRO A C 1
ATOM 2043 O O . PRO A 1 264 ? 32.008 -6.361 -12.208 1.00 89.75 264 PRO A O 1
ATOM 2046 N N . THR A 1 265 ? 30.854 -8.273 -12.454 1.00 92.69 265 THR A N 1
ATOM 2047 C CA . THR A 1 265 ? 31.036 -8.368 -13.910 1.00 92.69 265 THR A CA 1
ATOM 2048 C C . THR A 1 265 ? 29.954 -7.627 -14.695 1.00 92.69 265 THR A C 1
ATOM 2050 O O . THR A 1 265 ? 30.113 -7.423 -15.901 1.00 92.69 265 THR A O 1
ATOM 2053 N N . LEU A 1 266 ? 28.875 -7.188 -14.033 1.00 93.25 266 LEU A N 1
ATOM 2054 C CA . LEU A 1 266 ? 27.854 -6.348 -14.652 1.00 93.25 266 LEU A CA 1
ATOM 2055 C C . LEU A 1 266 ? 28.445 -5.008 -15.093 1.00 93.25 266 LEU A C 1
ATOM 2057 O O . LEU A 1 266 ? 29.185 -4.343 -14.366 1.00 93.25 266 LEU A O 1
ATOM 2061 N N . ALA A 1 267 ? 28.074 -4.587 -16.301 1.00 91.38 267 ALA A N 1
ATOM 2062 C CA . ALA A 1 267 ? 28.431 -3.267 -16.789 1.00 91.38 267 ALA A CA 1
ATOM 2063 C C . ALA A 1 267 ? 27.757 -2.191 -15.928 1.00 91.38 267 ALA A C 1
ATOM 2065 O O . ALA A 1 267 ? 26.594 -2.336 -15.541 1.00 91.38 267 ALA A O 1
ATOM 2066 N N . GLN A 1 268 ? 28.479 -1.097 -15.677 1.00 88.88 268 GLN A N 1
ATOM 2067 C CA . GLN A 1 268 ? 27.923 0.069 -15.002 1.00 88.88 268 GLN A CA 1
ATOM 2068 C C . GLN A 1 268 ? 26.954 0.803 -15.940 1.00 88.88 268 GLN A C 1
ATOM 2070 O O . GLN A 1 268 ? 27.289 1.030 -17.106 1.00 88.88 268 GLN A O 1
ATOM 2075 N N . PRO A 1 269 ? 25.765 1.189 -15.461 1.00 87.31 269 PRO A N 1
ATOM 2076 C CA . PRO A 1 269 ? 24.804 1.900 -16.286 1.00 87.31 269 PRO A CA 1
ATOM 2077 C C . PRO A 1 269 ? 25.272 3.328 -16.617 1.00 87.31 269 PRO A C 1
ATOM 2079 O O . PRO A 1 269 ? 25.572 4.120 -15.727 1.00 87.31 269 PRO A O 1
ATOM 2082 N N . GLU A 1 270 ? 25.273 3.693 -17.901 1.00 87.38 270 GLU A N 1
ATOM 2083 C CA . GLU A 1 270 ? 25.595 5.054 -18.375 1.00 87.38 270 GLU A CA 1
ATOM 2084 C C . GLU A 1 270 ? 24.522 6.074 -17.970 1.00 87.38 270 GLU A C 1
ATOM 2086 O O . GLU A 1 270 ? 23.357 5.708 -17.982 1.00 87.38 270 GLU A O 1
ATOM 2091 N N . PRO A 1 271 ? 24.811 7.353 -17.687 1.00 85.44 271 PRO A N 1
ATOM 2092 C CA . PRO A 1 271 ? 23.780 8.345 -17.346 1.00 85.44 271 PRO A CA 1
ATOM 2093 C C . PRO A 1 271 ? 22.599 8.391 -18.338 1.00 85.44 271 PRO A C 1
ATOM 2095 O O . PRO A 1 271 ? 22.795 8.245 -19.540 1.00 85.44 271 PRO A O 1
ATOM 2098 N N . LEU A 1 272 ? 21.373 8.609 -17.842 1.00 87.19 272 LEU A N 1
ATOM 2099 C CA . LEU A 1 272 ? 20.161 8.710 -18.672 1.00 87.19 272 LEU A CA 1
ATOM 2100 C C . LEU A 1 272 ? 20.089 10.079 -19.370 1.00 87.19 272 LEU A C 1
ATOM 2102 O O . LEU A 1 272 ? 19.370 10.974 -18.931 1.00 87.19 272 LEU A O 1
ATOM 2106 N N . THR A 1 273 ? 20.852 10.253 -20.444 1.00 86.00 273 THR A N 1
ATOM 2107 C CA . THR A 1 273 ? 20.901 11.492 -21.236 1.00 86.00 273 THR A CA 1
ATOM 2108 C C . THR A 1 273 ? 20.007 11.440 -22.470 1.00 86.00 273 THR A C 1
ATOM 2110 O O . THR A 1 273 ? 19.514 12.469 -22.927 1.00 86.00 273 THR A O 1
ATOM 2113 N N . GLU A 1 274 ? 19.773 10.246 -23.012 1.00 88.19 274 GLU A N 1
ATOM 2114 C CA . GLU A 1 274 ? 19.024 10.032 -24.246 1.00 88.19 274 GLU A CA 1
ATOM 2115 C C . GLU A 1 274 ? 17.719 9.261 -24.014 1.00 88.19 274 GLU A C 1
ATOM 2117 O O . GLU A 1 274 ? 17.597 8.405 -23.134 1.00 88.19 274 GLU A O 1
ATOM 2122 N N . ARG A 1 275 ? 16.711 9.529 -24.856 1.00 87.56 275 ARG A N 1
ATOM 2123 C CA . ARG A 1 275 ? 15.372 8.925 -24.726 1.00 87.56 275 ARG A CA 1
ATOM 2124 C C . ARG A 1 275 ? 15.391 7.395 -24.823 1.00 87.56 275 ARG A C 1
ATOM 2126 O O . ARG A 1 275 ? 14.625 6.740 -24.121 1.00 87.56 275 ARG A O 1
ATOM 2133 N N . TRP A 1 276 ? 16.267 6.821 -25.650 1.00 87.06 276 TRP A N 1
ATOM 2134 C CA . TRP A 1 276 ? 16.369 5.364 -25.799 1.00 87.06 276 TRP A CA 1
ATOM 2135 C C . TRP A 1 276 ? 16.915 4.683 -24.536 1.00 87.06 276 TRP A C 1
ATOM 2137 O O . TRP A 1 276 ? 16.525 3.556 -24.243 1.00 87.06 276 TRP A O 1
ATOM 2147 N N . GLN A 1 277 ? 17.762 5.358 -23.747 1.00 90.00 277 GLN A N 1
ATOM 2148 C CA . GLN A 1 277 ? 18.253 4.821 -22.472 1.00 90.00 277 GLN A CA 1
ATOM 2149 C C . GLN A 1 277 ? 17.107 4.733 -21.458 1.00 90.00 277 GLN A C 1
ATOM 2151 O O . GLN A 1 277 ? 16.950 3.723 -20.774 1.00 90.00 277 GLN A O 1
ATOM 2156 N N . ARG A 1 278 ? 16.236 5.754 -21.422 1.00 91.88 278 ARG A N 1
ATOM 2157 C CA . ARG A 1 278 ? 15.007 5.726 -20.614 1.00 91.88 278 ARG A CA 1
ATOM 2158 C C . ARG A 1 278 ? 14.077 4.592 -21.046 1.00 91.88 278 ARG A C 1
ATOM 2160 O O . ARG A 1 278 ? 13.546 3.884 -20.195 1.00 91.88 278 ARG A O 1
ATOM 2167 N N . GLN A 1 279 ? 13.921 4.386 -22.353 1.00 93.50 279 GLN A N 1
ATOM 2168 C CA . GLN A 1 279 ? 13.147 3.263 -22.880 1.00 93.50 279 GLN A CA 1
ATOM 2169 C C . GLN A 1 279 ? 13.738 1.913 -22.443 1.00 93.50 279 GLN A C 1
ATOM 2171 O O . GLN A 1 279 ? 12.995 1.058 -21.976 1.00 93.50 279 GLN A O 1
ATOM 2176 N N . ARG A 1 280 ? 15.062 1.725 -22.508 1.00 95.19 280 ARG A N 1
ATOM 2177 C CA . ARG A 1 280 ? 15.711 0.490 -22.033 1.00 95.19 280 ARG A CA 1
ATOM 2178 C C . ARG A 1 280 ? 15.480 0.229 -20.547 1.00 95.19 280 ARG A C 1
ATOM 2180 O O . ARG A 1 280 ? 15.258 -0.920 -20.176 1.00 95.19 280 ARG A O 1
ATOM 2187 N N . LEU A 1 281 ? 15.483 1.268 -19.711 1.00 96.31 281 LEU A N 1
ATOM 2188 C CA . LEU A 1 281 ? 15.110 1.133 -18.301 1.00 96.31 281 LEU A CA 1
ATOM 2189 C C . LEU A 1 281 ? 13.648 0.685 -18.148 1.00 96.31 281 LEU A C 1
ATOM 2191 O O . LEU A 1 281 ? 13.368 -0.223 -17.368 1.00 96.31 281 LEU A O 1
ATOM 2195 N N . PHE A 1 282 ? 12.724 1.270 -18.913 1.00 97.19 282 PHE A N 1
ATOM 2196 C CA . PHE A 1 282 ? 11.313 0.866 -18.900 1.00 97.19 282 PHE A CA 1
ATOM 2197 C C . PHE A 1 282 ? 11.133 -0.592 -19.331 1.00 97.19 282 PHE A C 1
ATOM 2199 O O . PHE A 1 282 ? 10.398 -1.336 -18.682 1.00 97.19 282 PHE A O 1
ATOM 2206 N N . GLU A 1 283 ? 11.846 -1.022 -20.373 1.00 97.31 283 GLU A N 1
ATOM 2207 C CA . GLU A 1 283 ? 11.872 -2.417 -20.813 1.00 97.31 283 GLU A CA 1
ATOM 2208 C C . GLU A 1 283 ? 12.438 -3.339 -19.733 1.00 97.31 283 GLU A C 1
ATOM 2210 O O . GLU A 1 283 ? 11.855 -4.387 -19.462 1.00 97.31 283 GLU A O 1
ATOM 2215 N N . ALA A 1 284 ? 13.542 -2.957 -19.085 1.00 97.62 284 ALA A N 1
ATOM 2216 C CA . ALA A 1 284 ? 14.148 -3.745 -18.018 1.00 97.62 284 ALA A CA 1
ATOM 2217 C C . ALA A 1 284 ? 13.181 -3.932 -16.840 1.00 97.62 284 ALA A C 1
ATOM 2219 O O . ALA A 1 284 ? 12.972 -5.060 -16.396 1.00 97.62 284 ALA A O 1
ATOM 2220 N N . LEU A 1 285 ? 12.534 -2.850 -16.396 1.00 97.62 285 LEU A N 1
ATOM 2221 C CA . LEU A 1 285 ? 11.502 -2.879 -15.359 1.00 97.62 285 LEU A CA 1
ATOM 2222 C C . LEU A 1 285 ? 10.299 -3.734 -15.774 1.00 97.62 285 LEU A C 1
ATOM 2224 O O . LEU A 1 285 ? 9.829 -4.558 -14.994 1.00 97.62 285 LEU A O 1
ATOM 2228 N N . ALA A 1 286 ? 9.810 -3.583 -17.008 1.00 97.56 286 ALA A N 1
ATOM 2229 C CA . ALA A 1 286 ? 8.658 -4.340 -17.490 1.00 97.56 286 ALA A CA 1
ATOM 2230 C C . ALA A 1 286 ? 8.958 -5.843 -17.578 1.00 97.56 286 ALA A C 1
ATOM 2232 O O . ALA A 1 286 ? 8.147 -6.670 -17.155 1.00 97.56 286 ALA A O 1
ATOM 2233 N N . ARG A 1 287 ? 10.157 -6.204 -18.057 1.00 97.06 287 ARG A N 1
ATOM 2234 C CA . ARG A 1 287 ? 10.611 -7.596 -18.171 1.00 97.06 287 ARG A CA 1
ATOM 2235 C C . ARG A 1 287 ? 10.584 -8.325 -16.835 1.00 97.06 287 ARG A C 1
ATOM 2237 O O . ARG A 1 287 ? 10.263 -9.505 -16.847 1.00 97.06 287 ARG A O 1
ATOM 2244 N N . VAL A 1 288 ? 10.823 -7.666 -15.701 1.00 96.75 288 VAL A N 1
ATOM 2245 C CA . VAL A 1 288 ? 10.726 -8.316 -14.379 1.00 96.75 288 VAL A CA 1
ATOM 2246 C C . VAL A 1 288 ? 9.373 -9.015 -14.187 1.00 96.75 288 VAL A C 1
ATOM 2248 O O . VAL A 1 288 ? 9.331 -10.137 -13.685 1.00 96.75 288 VAL A O 1
ATOM 2251 N N . PHE A 1 289 ? 8.283 -8.391 -14.641 1.00 95.69 289 PHE A N 1
ATOM 2252 C CA . PHE A 1 289 ? 6.915 -8.857 -14.397 1.00 95.69 289 PHE A CA 1
ATOM 2253 C C . PHE A 1 289 ? 6.323 -9.696 -15.533 1.00 95.69 289 PHE A C 1
ATOM 2255 O O . PHE A 1 289 ? 5.348 -10.411 -15.312 1.00 95.69 289 PHE A O 1
ATOM 2262 N N . VAL A 1 290 ? 6.894 -9.633 -16.741 1.00 94.19 290 VAL A N 1
ATOM 2263 C CA . VAL A 1 290 ? 6.372 -10.362 -17.917 1.00 94.19 290 VAL A CA 1
ATOM 2264 C C . VAL A 1 290 ? 7.313 -11.451 -18.446 1.00 94.19 290 VAL A C 1
ATOM 2266 O O . VAL A 1 290 ? 6.941 -12.218 -19.339 1.00 94.19 290 VAL A O 1
ATOM 2269 N N . HIS A 1 291 ? 8.539 -11.554 -17.919 1.00 86.00 291 HIS A N 1
ATOM 2270 C CA . HIS A 1 291 ? 9.543 -12.492 -18.420 1.00 86.00 291 HIS A CA 1
ATOM 2271 C C . HIS A 1 291 ? 9.088 -13.957 -18.321 1.00 86.00 291 HIS A C 1
ATOM 2273 O O . HIS A 1 291 ? 8.522 -14.414 -17.326 1.00 86.00 291 HIS A O 1
ATOM 2279 N N . GLY A 1 292 ? 9.358 -14.720 -19.385 1.00 82.62 292 GLY A N 1
ATOM 2280 C CA . GLY A 1 292 ? 9.004 -16.138 -19.476 1.00 82.62 292 GLY A CA 1
ATOM 2281 C C . GLY A 1 292 ? 7.496 -16.414 -19.514 1.00 82.62 292 GLY A C 1
ATOM 2282 O O . GLY A 1 292 ? 7.102 -17.565 -19.336 1.00 82.62 292 GLY A O 1
ATOM 2283 N N . ASN A 1 293 ? 6.666 -15.381 -19.719 1.00 84.00 293 ASN A N 1
ATOM 2284 C CA . ASN A 1 293 ? 5.202 -15.447 -19.737 1.00 84.00 293 ASN A CA 1
ATOM 2285 C C . ASN A 1 293 ? 4.603 -16.163 -18.510 1.00 84.00 293 ASN A C 1
ATOM 2287 O O . ASN A 1 293 ? 3.623 -16.911 -18.608 1.00 84.00 293 ASN A O 1
ATOM 2291 N N . ARG A 1 294 ? 5.236 -15.979 -17.347 1.00 88.38 294 ARG A N 1
ATOM 2292 C CA . ARG A 1 294 ? 4.750 -16.534 -16.086 1.00 88.38 294 ARG A CA 1
ATOM 2293 C C . ARG A 1 294 ? 3.604 -15.667 -15.559 1.00 88.38 294 ARG A C 1
ATOM 2295 O O . ARG A 1 294 ? 3.704 -14.448 -15.650 1.00 88.38 294 ARG A O 1
ATOM 2302 N N . PRO A 1 295 ? 2.533 -16.270 -15.017 1.00 92.75 295 PRO A N 1
ATOM 2303 C CA . PRO A 1 295 ? 1.458 -15.509 -14.401 1.00 92.75 295 PRO A CA 1
ATOM 2304 C C . PRO A 1 295 ? 1.962 -14.674 -13.216 1.00 92.75 295 PRO A C 1
ATOM 2306 O O . PRO A 1 295 ? 2.668 -15.212 -12.360 1.00 92.75 295 PRO A O 1
ATOM 2309 N N . PHE A 1 296 ? 1.586 -13.396 -13.162 1.00 95.75 296 PHE A N 1
ATOM 2310 C CA . PHE A 1 296 ? 2.001 -12.474 -12.104 1.00 95.75 296 PHE A CA 1
ATOM 2311 C C . PHE A 1 296 ? 0.861 -11.540 -11.667 1.00 95.75 296 PHE A C 1
ATOM 2313 O O . PHE A 1 296 ? 0.077 -11.076 -12.501 1.00 95.75 296 PHE A O 1
ATOM 2320 N N . VAL A 1 297 ? 0.788 -11.245 -10.365 1.00 97.00 297 VAL A N 1
ATOM 2321 C CA . VAL A 1 297 ? -0.104 -10.220 -9.792 1.00 97.00 297 VAL A CA 1
ATOM 2322 C C . VAL A 1 297 ? 0.732 -9.080 -9.210 1.00 97.00 297 VAL A C 1
ATOM 2324 O O . VAL A 1 297 ? 1.482 -9.285 -8.260 1.00 97.00 297 VAL A O 1
ATOM 2327 N N . LEU A 1 298 ? 0.599 -7.875 -9.761 1.00 97.31 298 LEU A N 1
ATOM 2328 C CA . LEU A 1 298 ? 1.260 -6.670 -9.262 1.00 97.31 298 LEU A CA 1
ATOM 2329 C C . LEU A 1 298 ? 0.224 -5.747 -8.622 1.00 97.31 298 LEU A C 1
ATOM 2331 O O . LEU A 1 298 ? -0.600 -5.176 -9.329 1.00 97.31 298 LEU A O 1
ATOM 2335 N N . ALA A 1 299 ? 0.279 -5.578 -7.306 1.00 97.06 299 ALA A N 1
ATOM 2336 C CA . ALA A 1 299 ? -0.558 -4.644 -6.569 1.00 97.06 299 ALA A CA 1
ATOM 2337 C C . ALA A 1 299 ? 0.240 -3.401 -6.150 1.00 97.06 299 ALA A C 1
ATOM 2339 O O . ALA A 1 299 ? 1.312 -3.504 -5.552 1.00 97.06 299 ALA A O 1
ATOM 2340 N N . LEU A 1 300 ? -0.304 -2.229 -6.463 1.00 95.81 300 LEU A N 1
ATOM 2341 C CA . LEU A 1 300 ? 0.232 -0.914 -6.132 1.00 95.81 300 LEU A CA 1
ATOM 2342 C C . LEU A 1 300 ? -0.800 -0.182 -5.285 1.00 95.81 300 LEU A C 1
ATOM 2344 O O . LEU A 1 300 ? -1.854 0.231 -5.772 1.00 95.81 300 LEU A O 1
ATOM 2348 N N . ASP A 1 301 ? -0.498 -0.069 -4.002 1.00 92.44 301 ASP A N 1
ATOM 2349 C CA . ASP A 1 301 ? -1.349 0.592 -3.033 1.00 92.44 301 ASP A CA 1
ATOM 2350 C C . ASP A 1 301 ? -1.072 2.100 -3.008 1.00 92.44 301 ASP A C 1
ATOM 2352 O O . ASP A 1 301 ? 0.075 2.528 -3.163 1.00 92.44 301 ASP A O 1
ATOM 2356 N N . ASP A 1 302 ? -2.132 2.886 -2.814 1.00 91.06 302 ASP A N 1
ATOM 2357 C CA . ASP A 1 302 ? -2.107 4.352 -2.814 1.00 91.06 302 ASP A CA 1
ATOM 2358 C C . ASP A 1 302 ? -1.466 4.980 -4.086 1.00 91.06 302 ASP A C 1
ATOM 2360 O O . ASP A 1 302 ? -0.554 5.806 -4.023 1.00 91.06 302 ASP A O 1
ATOM 2364 N N . LEU A 1 303 ? -1.972 4.626 -5.277 1.00 92.75 303 LEU A N 1
ATOM 2365 C CA . LEU A 1 303 ? -1.499 5.122 -6.584 1.00 92.75 303 LEU A CA 1
ATOM 2366 C C . LEU A 1 303 ? -1.436 6.651 -6.705 1.00 92.75 303 LEU A C 1
ATOM 2368 O O . LEU A 1 303 ? -0.658 7.167 -7.505 1.00 92.75 303 LEU A O 1
ATOM 2372 N N . GLN A 1 304 ? -2.230 7.396 -5.941 1.00 89.69 304 GLN A N 1
ATOM 2373 C CA . GLN A 1 304 ? -2.159 8.856 -5.936 1.00 89.69 304 GLN A CA 1
ATOM 2374 C C . GLN A 1 304 ? -0.802 9.393 -5.439 1.00 89.69 304 GLN A C 1
ATOM 2376 O O . GLN A 1 304 ? -0.416 10.504 -5.794 1.00 89.69 304 GLN A O 1
ATOM 2381 N N . TRP A 1 305 ? -0.041 8.586 -4.691 1.00 88.75 305 TRP A N 1
ATOM 2382 C CA . TRP A 1 305 ? 1.254 8.963 -4.127 1.00 88.75 305 TRP A CA 1
ATOM 2383 C C . TRP A 1 305 ? 2.469 8.438 -4.903 1.00 88.75 305 TRP A C 1
ATOM 2385 O O . TRP A 1 305 ? 3.600 8.716 -4.503 1.00 88.75 305 TRP A O 1
ATOM 2395 N N . VAL A 1 306 ? 2.291 7.707 -6.011 1.00 89.12 306 VAL A N 1
ATOM 2396 C CA . VAL A 1 306 ? 3.441 7.293 -6.835 1.00 89.12 306 VAL A CA 1
ATOM 2397 C C . VAL A 1 306 ? 4.005 8.456 -7.659 1.00 89.12 306 VAL A C 1
ATOM 2399 O O . VAL A 1 306 ? 3.292 9.389 -8.032 1.00 89.12 306 VAL A O 1
ATOM 2402 N N . SER A 1 307 ? 5.299 8.378 -7.984 1.00 90.81 307 SER A N 1
ATOM 2403 C CA . SER A 1 307 ? 5.955 9.356 -8.856 1.00 90.81 307 SER A CA 1
ATOM 2404 C C . SER A 1 307 ? 5.385 9.319 -10.280 1.00 90.81 307 SER A C 1
ATOM 2406 O O . SER A 1 307 ? 4.901 8.282 -10.750 1.00 90.81 307 SER A O 1
ATOM 2408 N N . ASN A 1 308 ? 5.489 10.430 -11.013 1.00 91.38 308 ASN A N 1
ATOM 2409 C CA . ASN A 1 308 ? 5.008 10.498 -12.395 1.00 91.38 308 ASN A CA 1
ATOM 2410 C C . ASN A 1 308 ? 5.727 9.487 -13.310 1.00 91.38 308 ASN A C 1
ATOM 2412 O O . ASN A 1 308 ? 5.108 8.865 -14.167 1.00 91.38 308 ASN A O 1
ATOM 2416 N N . GLU A 1 309 ? 7.016 9.233 -13.084 1.00 92.75 309 GLU A N 1
ATOM 2417 C CA . GLU A 1 309 ? 7.778 8.234 -13.836 1.00 92.75 309 GLU A CA 1
ATOM 2418 C C . GLU A 1 309 ? 7.257 6.811 -13.609 1.00 92.75 309 GLU A C 1
ATOM 2420 O O . GLU A 1 309 ? 7.295 5.993 -14.527 1.00 92.75 309 GLU A O 1
ATOM 2425 N N . THR A 1 310 ? 6.742 6.520 -12.410 1.00 94.62 310 THR A N 1
ATOM 2426 C CA . THR A 1 310 ? 6.096 5.236 -12.106 1.00 94.62 310 THR A CA 1
ATOM 2427 C C . THR A 1 310 ? 4.7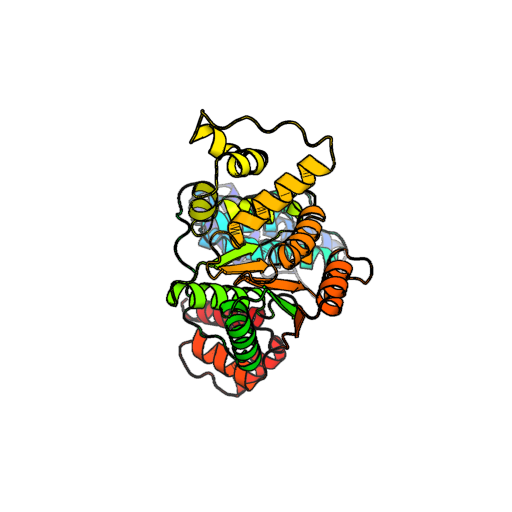88 5.093 -12.881 1.00 94.62 310 THR A C 1
ATOM 2429 O O . THR A 1 310 ? 4.521 4.026 -13.427 1.00 94.62 310 THR A O 1
ATOM 2432 N N . LEU A 1 311 ? 3.994 6.164 -12.986 1.00 94.81 311 LEU A N 1
ATOM 2433 C CA . LEU A 1 311 ? 2.754 6.175 -13.774 1.00 94.81 311 LEU A CA 1
ATOM 2434 C C . LEU A 1 311 ? 3.024 6.029 -15.277 1.00 94.81 311 LEU A C 1
ATOM 2436 O O . LEU A 1 311 ? 2.365 5.234 -15.949 1.00 94.81 311 LEU A O 1
ATOM 2440 N N . GLU A 1 312 ? 4.025 6.740 -15.801 1.00 94.69 312 GLU A N 1
ATOM 2441 C CA . GLU A 1 312 ? 4.468 6.602 -17.193 1.00 94.69 312 GLU A CA 1
ATOM 2442 C C . GLU A 1 312 ? 4.952 5.176 -17.484 1.00 94.69 312 GLU A C 1
ATOM 2444 O O . GLU A 1 312 ? 4.601 4.592 -18.513 1.00 94.69 312 GLU A O 1
ATOM 2449 N N . TRP A 1 313 ? 5.706 4.582 -16.556 1.00 96.19 313 TRP A N 1
ATOM 2450 C CA . TRP A 1 313 ? 6.123 3.190 -16.663 1.00 96.19 313 TRP A CA 1
ATOM 2451 C C . TRP A 1 313 ? 4.941 2.215 -16.594 1.00 96.19 313 TRP A C 1
ATOM 2453 O O . TRP A 1 313 ? 4.920 1.258 -17.361 1.00 96.19 313 TRP A O 1
ATOM 2463 N N . LEU A 1 314 ? 3.932 2.449 -15.747 1.00 95.75 314 LEU A N 1
ATOM 2464 C CA . LEU A 1 314 ? 2.727 1.610 -15.704 1.00 95.75 314 LEU A CA 1
ATOM 2465 C C . LEU A 1 314 ? 1.976 1.633 -17.037 1.00 95.75 314 LEU A C 1
ATOM 2467 O O . LEU A 1 314 ? 1.598 0.575 -17.544 1.00 95.75 314 LEU A O 1
ATOM 2471 N N . SER A 1 315 ? 1.821 2.815 -17.641 1.00 94.56 315 SER A N 1
ATOM 2472 C CA . SER A 1 315 ? 1.221 2.955 -18.976 1.00 94.56 315 SER A CA 1
ATOM 2473 C C . SER A 1 315 ? 2.027 2.211 -20.051 1.00 94.56 315 SER A C 1
ATOM 2475 O O . SER A 1 315 ? 1.456 1.597 -20.956 1.00 94.56 315 SER A O 1
ATOM 2477 N N . PHE A 1 316 ? 3.359 2.195 -19.928 1.00 95.62 316 PHE A N 1
ATOM 2478 C CA . PHE A 1 316 ? 4.234 1.405 -20.792 1.00 95.62 316 PHE A CA 1
ATOM 2479 C C . PHE A 1 316 ? 4.087 -0.109 -20.555 1.00 95.62 316 PHE A C 1
ATOM 2481 O O . PHE A 1 316 ? 3.876 -0.855 -21.511 1.00 95.62 316 PHE A O 1
ATOM 2488 N N . LEU A 1 317 ? 4.156 -0.568 -19.300 1.00 95.88 317 LEU A N 1
ATOM 2489 C CA . LEU A 1 317 ? 4.116 -1.979 -18.897 1.00 95.88 317 LEU A CA 1
ATOM 2490 C C . LEU A 1 317 ? 2.913 -2.705 -19.496 1.00 95.88 317 LEU A C 1
ATOM 2492 O O . LEU A 1 317 ? 3.057 -3.783 -20.070 1.00 95.88 317 LEU A O 1
ATOM 2496 N N . VAL A 1 318 ? 1.729 -2.104 -19.385 1.00 94.38 318 VAL A N 1
ATOM 2497 C CA . VAL A 1 318 ? 0.480 -2.748 -19.810 1.00 94.38 318 VAL A CA 1
ATOM 2498 C C . VAL A 1 318 ? 0.369 -2.909 -21.329 1.00 94.38 318 VAL A C 1
ATOM 2500 O O . VAL A 1 318 ? -0.432 -3.709 -21.808 1.00 94.38 318 VAL A O 1
ATOM 2503 N N . ARG A 1 319 ? 1.183 -2.168 -22.093 1.00 93.19 319 ARG A N 1
ATOM 2504 C CA . ARG A 1 319 ? 1.262 -2.227 -23.562 1.00 93.19 319 ARG A CA 1
ATOM 2505 C C . ARG A 1 319 ? 2.490 -2.988 -24.057 1.00 93.19 319 ARG A C 1
ATOM 2507 O O . ARG A 1 319 ? 2.539 -3.333 -25.234 1.00 93.19 319 ARG A O 1
ATOM 2514 N N . PHE A 1 320 ? 3.464 -3.230 -23.181 1.00 94.94 320 PHE A N 1
ATOM 2515 C CA . PHE A 1 320 ? 4.767 -3.778 -23.542 1.00 94.94 320 PHE A CA 1
ATOM 2516 C C . PHE A 1 320 ? 4.663 -5.192 -24.122 1.00 94.94 320 PHE A C 1
ATOM 2518 O O . PHE A 1 320 ? 5.208 -5.462 -25.186 1.00 94.94 320 PHE A O 1
ATOM 2525 N N . GLU A 1 321 ? 3.910 -6.070 -23.457 1.00 94.06 321 GLU A N 1
ATOM 2526 C CA . GLU A 1 321 ? 3.673 -7.445 -23.902 1.00 94.06 321 GLU A CA 1
ATOM 2527 C C . GLU A 1 321 ? 2.172 -7.767 -23.762 1.00 94.06 321 GLU A C 1
ATOM 2529 O O . GLU A 1 321 ? 1.738 -8.255 -22.717 1.00 94.06 321 GLU A O 1
ATOM 2534 N N . PRO A 1 322 ? 1.340 -7.509 -24.791 1.00 91.19 322 PRO A N 1
ATOM 2535 C CA . PRO A 1 322 ? -0.121 -7.630 -24.684 1.00 91.19 322 PRO A CA 1
ATOM 2536 C C . PRO A 1 322 ? -0.625 -9.032 -24.315 1.00 91.19 322 PRO A C 1
ATOM 2538 O O . PRO A 1 322 ? -1.739 -9.184 -23.816 1.00 91.19 322 PRO A O 1
ATOM 2541 N N . ARG A 1 323 ? 0.192 -10.063 -24.579 1.00 93.75 323 ARG A N 1
ATOM 2542 C CA . ARG A 1 323 ? -0.096 -11.470 -24.263 1.00 93.75 323 ARG A CA 1
ATOM 2543 C C . ARG A 1 323 ? 0.495 -11.940 -22.933 1.00 93.75 323 ARG A C 1
ATOM 2545 O O . ARG A 1 323 ? 0.398 -13.131 -22.620 1.00 93.75 323 ARG A O 1
ATOM 2552 N N . ALA A 1 324 ? 1.122 -11.044 -22.171 1.00 95.56 324 ALA A N 1
ATOM 2553 C CA . ALA A 1 324 ? 1.623 -11.365 -20.847 1.00 95.56 324 ALA A CA 1
ATOM 2554 C C . ALA A 1 324 ? 0.474 -11.787 -19.931 1.00 95.56 324 ALA A C 1
ATOM 2556 O O . ALA A 1 324 ? -0.638 -11.268 -20.010 1.00 95.56 324 ALA A O 1
ATOM 2557 N N . ARG A 1 325 ? 0.753 -12.731 -19.036 1.00 96.56 325 ARG A N 1
ATOM 2558 C CA . ARG A 1 325 ? -0.190 -13.173 -18.006 1.00 96.56 325 ARG A CA 1
ATOM 2559 C C . ARG A 1 325 ? -0.073 -12.285 -16.772 1.00 96.56 325 ARG A C 1
ATOM 2561 O O . ARG A 1 325 ? 0.472 -12.710 -15.759 1.00 96.56 325 ARG A O 1
ATOM 2568 N N . LEU A 1 326 ? -0.538 -11.045 -16.874 1.00 97.19 326 LEU A N 1
ATOM 2569 C CA . LEU A 1 326 ? -0.314 -10.025 -15.851 1.00 97.19 326 LEU A CA 1
ATOM 2570 C C . LEU A 1 326 ? -1.631 -9.406 -15.380 1.00 97.19 326 LEU A C 1
ATOM 2572 O O . LEU A 1 326 ? -2.392 -8.865 -16.182 1.00 97.19 326 LEU A O 1
ATOM 2576 N N . LEU A 1 327 ? -1.863 -9.442 -14.069 1.00 98.00 327 LEU A N 1
ATOM 2577 C CA . LEU A 1 327 ? -2.899 -8.654 -13.409 1.00 98.00 327 LEU A CA 1
ATOM 2578 C C . LEU A 1 327 ? -2.241 -7.515 -12.628 1.00 98.00 327 LEU A C 1
ATOM 2580 O O . LEU A 1 327 ? -1.461 -7.767 -11.713 1.00 98.00 327 LEU A O 1
ATOM 2584 N N . VAL A 1 328 ? -2.577 -6.275 -12.972 1.00 98.06 328 VAL A N 1
ATOM 2585 C CA . VAL A 1 328 ? -2.189 -5.074 -12.226 1.00 98.06 328 VAL A CA 1
ATOM 2586 C C . VAL A 1 328 ? -3.375 -4.615 -11.385 1.00 98.06 328 VAL A C 1
ATOM 2588 O O . VAL A 1 328 ? -4.470 -4.438 -11.915 1.00 98.06 328 VAL A O 1
ATOM 2591 N N . ILE A 1 329 ? -3.164 -4.412 -10.088 1.00 98.50 329 ILE A N 1
ATOM 2592 C CA . ILE A 1 329 ? -4.157 -3.886 -9.151 1.00 98.50 329 ILE A CA 1
ATOM 2593 C C . ILE A 1 329 ? -3.657 -2.540 -8.641 1.00 98.50 329 ILE A C 1
ATOM 2595 O O . ILE A 1 329 ? -2.562 -2.457 -8.096 1.00 98.50 329 ILE A O 1
ATOM 2599 N N . GLY A 1 330 ? -4.448 -1.491 -8.818 1.00 97.25 330 GLY A N 1
ATOM 2600 C CA . GLY A 1 330 ? -4.167 -0.165 -8.282 1.00 97.25 330 GLY A CA 1
ATOM 2601 C C . GLY A 1 330 ? -5.168 0.209 -7.203 1.00 97.25 330 GLY A C 1
ATOM 2602 O O . GLY A 1 330 ? -6.363 0.160 -7.466 1.00 97.25 330 GLY A O 1
ATOM 2603 N N . CYS A 1 331 ? -4.725 0.618 -6.020 1.00 96.12 331 CYS A N 1
ATOM 2604 C CA . CYS A 1 331 ? -5.618 1.219 -5.029 1.00 96.12 331 CYS A CA 1
ATOM 2605 C C . CYS A 1 331 ? -5.528 2.740 -5.114 1.00 96.12 331 CYS A C 1
ATOM 2607 O O . CYS A 1 331 ? -4.428 3.281 -5.175 1.00 96.12 331 CYS A O 1
ATOM 2609 N N . LEU A 1 332 ? -6.664 3.431 -5.079 1.00 92.69 332 LEU A N 1
ATOM 2610 C CA . LEU A 1 332 ? -6.708 4.889 -5.077 1.00 92.69 332 LEU A CA 1
ATOM 2611 C C . LEU A 1 332 ? -7.710 5.439 -4.069 1.00 92.69 332 LEU A C 1
ATOM 2613 O O . LEU A 1 332 ? -8.737 4.821 -3.775 1.00 92.69 332 LEU A O 1
ATOM 2617 N N . ARG A 1 333 ? -7.405 6.621 -3.544 1.00 88.56 333 ARG A N 1
ATOM 2618 C CA . ARG A 1 333 ? -8.327 7.418 -2.733 1.00 88.56 333 ARG A CA 1
ATOM 2619 C C . ARG A 1 333 ? -9.018 8.427 -3.631 1.00 88.56 333 ARG A C 1
ATOM 2621 O O . ARG A 1 333 ? -8.363 9.262 -4.242 1.00 88.56 333 ARG A O 1
ATOM 2628 N N . SER A 1 334 ? -10.330 8.288 -3.777 1.00 81.88 334 SER A N 1
ATOM 2629 C CA . SER A 1 334 ? -11.122 9.107 -4.702 1.00 81.88 334 SER A CA 1
ATOM 2630 C C . SER A 1 334 ? -11.202 10.574 -4.275 1.00 81.88 334 SER A C 1
ATOM 2632 O O . SER A 1 334 ? -11.342 11.445 -5.121 1.00 81.88 334 SER A O 1
ATOM 2634 N N . ASP A 1 335 ? -11.088 10.836 -2.978 1.00 81.31 335 ASP A N 1
ATOM 2635 C CA . ASP A 1 335 ? -11.075 12.156 -2.347 1.00 81.31 335 ASP A CA 1
ATOM 2636 C C . ASP A 1 335 ? -9.748 12.914 -2.527 1.00 81.31 335 ASP A C 1
ATOM 2638 O O . ASP A 1 335 ? -9.728 14.140 -2.463 1.00 81.31 335 ASP A O 1
ATOM 2642 N N . GLU A 1 336 ? -8.651 12.208 -2.820 1.00 79.81 336 GLU A N 1
ATOM 2643 C CA . GLU A 1 336 ? -7.318 12.796 -3.035 1.00 79.81 336 GLU A CA 1
ATOM 2644 C C . GLU A 1 336 ? -6.984 13.002 -4.531 1.00 79.81 336 GLU A C 1
ATOM 2646 O O . GLU A 1 336 ? -5.887 13.452 -4.868 1.00 79.81 336 GLU A O 1
ATOM 2651 N N . ILE A 1 337 ? -7.903 12.669 -5.447 1.00 83.56 337 ILE A N 1
ATOM 2652 C CA . ILE A 1 337 ? -7.689 12.753 -6.899 1.00 83.56 337 ILE A CA 1
ATOM 2653 C C . ILE A 1 337 ? -8.610 13.807 -7.510 1.00 83.56 337 ILE A C 1
ATOM 2655 O O . ILE A 1 337 ? -9.821 13.622 -7.611 1.00 83.56 337 ILE A O 1
ATOM 2659 N N . ASP A 1 338 ? -8.011 14.890 -7.998 1.00 81.75 338 ASP A N 1
ATOM 2660 C CA . ASP A 1 338 ? -8.697 15.873 -8.830 1.00 81.75 338 ASP A CA 1
ATOM 2661 C C . ASP A 1 338 ? -8.565 15.555 -10.336 1.00 81.75 338 ASP A C 1
ATOM 2663 O O . ASP A 1 338 ? -7.859 14.637 -10.774 1.00 81.75 338 ASP A O 1
ATOM 2667 N N . ALA A 1 339 ? -9.258 16.338 -11.167 1.00 77.06 339 ALA A N 1
ATOM 2668 C CA . ALA A 1 339 ? -9.218 16.181 -12.621 1.00 77.06 339 ALA A CA 1
ATOM 2669 C C . ALA A 1 339 ? -7.827 16.457 -13.234 1.00 77.06 339 ALA A C 1
ATOM 2671 O O . ALA A 1 339 ? -7.566 16.018 -14.352 1.00 77.06 339 ALA A O 1
ATOM 2672 N N . GLY A 1 340 ? -6.948 17.179 -12.529 1.00 83.75 340 GLY A N 1
ATOM 2673 C CA . GLY A 1 340 ? -5.588 17.496 -12.972 1.00 83.75 340 GLY A CA 1
ATOM 2674 C C . GLY A 1 340 ? -4.546 16.455 -12.558 1.00 83.75 340 GLY A C 1
ATOM 2675 O O . GLY A 1 340 ? -3.408 16.507 -13.029 1.00 83.75 340 GLY A O 1
ATOM 2676 N N . HIS A 1 341 ? -4.913 15.507 -11.695 1.00 89.00 341 HIS A N 1
ATOM 2677 C CA . HIS A 1 341 ? -3.984 14.534 -11.150 1.00 89.00 341 HIS A CA 1
ATOM 2678 C C . HIS A 1 341 ? -3.426 13.598 -12.244 1.00 89.00 341 HIS A C 1
ATOM 2680 O O . HIS A 1 341 ? -4.202 13.047 -13.028 1.00 89.00 341 HIS A O 1
ATOM 2686 N N . PRO A 1 342 ? -2.107 13.312 -12.287 1.00 90.00 342 PRO A N 1
ATOM 2687 C CA . PRO A 1 342 ? -1.509 12.453 -13.320 1.00 90.00 342 PRO A CA 1
ATOM 2688 C C . PRO A 1 342 ? -2.118 11.043 -13.427 1.00 90.00 342 PRO A C 1
ATOM 2690 O O . PRO A 1 342 ? -2.189 10.475 -14.517 1.00 90.00 342 PRO A O 1
ATOM 2693 N N . VAL A 1 343 ? -2.612 10.489 -12.313 1.00 92.88 343 VAL A N 1
ATOM 2694 C CA . VAL A 1 343 ? -3.335 9.200 -12.293 1.00 92.88 343 VAL A CA 1
ATOM 2695 C C . VAL A 1 343 ? -4.586 9.242 -13.173 1.00 92.88 343 VAL A C 1
ATOM 2697 O O . VAL A 1 343 ? -4.887 8.254 -13.836 1.00 92.88 343 VAL A O 1
ATOM 2700 N N . SER A 1 344 ? -5.286 10.376 -13.248 1.00 92.31 344 SER A N 1
ATOM 2701 C CA . SER A 1 344 ? -6.494 10.529 -14.066 1.00 92.31 344 SER A CA 1
ATOM 2702 C C . SER A 1 344 ? -6.209 10.271 -15.551 1.00 92.31 344 SER A C 1
ATOM 2704 O O . SER A 1 344 ? -7.000 9.605 -16.219 1.00 92.31 344 SER A O 1
ATOM 2706 N N . ASN A 1 345 ? -5.040 10.691 -16.051 1.00 91.56 345 ASN A N 1
ATOM 2707 C CA . ASN A 1 345 ? -4.604 10.404 -17.423 1.00 91.56 345 ASN A CA 1
ATOM 2708 C C . ASN A 1 345 ? -4.325 8.911 -17.636 1.00 91.56 345 ASN A C 1
ATOM 2710 O O . ASN A 1 345 ? -4.777 8.342 -18.626 1.00 91.56 345 ASN A O 1
ATOM 2714 N N . LEU A 1 346 ? -3.653 8.257 -16.680 1.00 93.25 346 LEU A N 1
ATOM 2715 C CA . LEU A 1 346 ? -3.436 6.809 -16.727 1.00 93.25 346 LEU A CA 1
ATOM 2716 C C . LEU A 1 346 ? -4.773 6.054 -16.790 1.00 93.25 346 LEU A C 1
ATOM 2718 O O . LEU A 1 346 ? -4.938 5.166 -17.621 1.00 93.25 346 LEU A O 1
ATOM 2722 N N . LEU A 1 347 ? -5.748 6.419 -15.951 1.00 94.06 347 LEU A N 1
ATOM 2723 C CA . LEU A 1 347 ? -7.067 5.781 -15.951 1.00 94.06 347 LEU A CA 1
ATOM 2724 C C . LEU A 1 347 ? -7.804 5.984 -17.281 1.00 94.06 347 LEU A C 1
ATOM 2726 O O . LEU A 1 347 ? -8.377 5.033 -17.812 1.00 94.06 347 LEU A O 1
ATOM 2730 N N . LEU A 1 348 ? -7.761 7.194 -17.848 1.00 93.19 348 LEU A N 1
ATOM 2731 C CA . LEU A 1 348 ? -8.344 7.481 -19.163 1.00 93.19 348 LEU A CA 1
ATOM 2732 C C . LEU A 1 348 ? -7.707 6.628 -20.268 1.00 93.19 348 LEU A C 1
ATOM 2734 O O . LEU A 1 348 ? -8.433 6.026 -21.063 1.00 93.19 348 LEU A O 1
ATOM 2738 N N . ASP A 1 349 ? -6.380 6.514 -20.280 1.00 91.94 349 ASP A N 1
ATOM 2739 C CA . ASP A 1 349 ? -5.639 5.712 -21.255 1.00 91.94 349 ASP A CA 1
ATOM 2740 C C . ASP A 1 349 ? -5.973 4.219 -21.157 1.00 91.94 349 ASP A C 1
ATOM 2742 O O . ASP A 1 349 ? -6.183 3.555 -22.179 1.00 91.94 349 ASP A O 1
ATOM 2746 N N . LEU A 1 350 ? -6.038 3.678 -19.935 1.00 94.19 350 LEU A N 1
ATOM 2747 C CA . LEU A 1 350 ? -6.384 2.276 -19.689 1.00 94.19 350 LEU A CA 1
ATOM 2748 C C . LEU A 1 350 ? -7.838 1.977 -20.075 1.00 94.19 350 LEU A C 1
ATOM 2750 O O . LEU A 1 350 ? -8.119 0.922 -20.653 1.00 94.19 350 LEU A O 1
ATOM 2754 N N . ARG A 1 351 ? -8.755 2.913 -19.795 1.00 94.94 351 ARG A N 1
ATOM 2755 C CA . ARG A 1 351 ? -10.168 2.814 -20.179 1.00 94.94 351 ARG A CA 1
ATOM 2756 C C . ARG A 1 351 ? -10.326 2.834 -21.696 1.00 94.94 351 ARG A C 1
ATOM 2758 O O . ARG A 1 351 ? -11.003 1.970 -22.246 1.00 94.94 351 ARG A O 1
ATOM 2765 N N . GLY A 1 352 ? -9.649 3.758 -22.380 1.00 92.44 352 GLY A N 1
ATOM 2766 C CA . GLY A 1 352 ? -9.642 3.843 -23.843 1.00 92.44 352 GLY A CA 1
ATOM 2767 C C . GLY A 1 352 ? -9.052 2.602 -24.521 1.00 92.44 352 GLY A C 1
ATOM 2768 O O . GLY A 1 352 ? -9.486 2.229 -25.607 1.00 92.44 352 GLY A O 1
ATOM 2769 N N . ALA A 1 353 ? -8.105 1.925 -23.864 1.00 90.62 353 ALA A N 1
ATOM 2770 C CA . ALA A 1 353 ? -7.528 0.666 -24.331 1.00 90.62 353 ALA A CA 1
ATOM 2771 C C . ALA A 1 353 ? -8.373 -0.582 -23.996 1.00 90.62 353 ALA A C 1
ATOM 2773 O O . ALA A 1 353 ? -8.014 -1.679 -24.421 1.00 90.62 353 ALA A O 1
ATOM 2774 N N . GLY A 1 354 ? -9.467 -0.448 -23.235 1.00 92.12 354 GLY A N 1
ATOM 2775 C CA . GLY A 1 354 ? -10.294 -1.580 -22.802 1.00 92.12 354 GLY A CA 1
ATOM 2776 C C . GLY A 1 354 ? -9.599 -2.520 -21.809 1.00 92.12 354 GLY A C 1
ATOM 2777 O O . GLY A 1 354 ? -9.962 -3.691 -21.721 1.00 92.12 354 GLY A O 1
ATOM 2778 N N . LEU A 1 355 ? -8.585 -2.030 -21.086 1.00 94.38 355 LEU A N 1
ATOM 2779 C CA . LEU A 1 355 ? -7.794 -2.812 -20.124 1.00 94.38 355 LEU A CA 1
ATOM 2780 C C . LEU A 1 355 ? -8.237 -2.606 -18.669 1.00 94.38 355 LEU A C 1
ATOM 2782 O O . LEU A 1 355 ? -7.802 -3.352 -17.793 1.00 94.38 355 LEU A O 1
ATOM 2786 N N . LEU A 1 356 ? -9.062 -1.587 -18.411 1.00 96.62 356 LEU A N 1
ATOM 2787 C CA . LEU A 1 356 ? -9.429 -1.135 -17.073 1.00 96.62 356 LEU A CA 1
ATOM 2788 C C . LEU A 1 356 ? -10.762 -1.721 -16.595 1.00 96.62 356 LEU A C 1
ATOM 2790 O O . LEU A 1 356 ? -11.783 -1.595 -17.267 1.00 96.62 356 LEU A O 1
ATOM 2794 N N . THR A 1 357 ? -10.758 -2.273 -15.386 1.00 97.50 357 THR A N 1
ATOM 2795 C CA . THR A 1 357 ? -11.954 -2.542 -14.579 1.00 97.50 357 THR A CA 1
ATOM 2796 C C . THR A 1 357 ? -11.901 -1.680 -13.320 1.00 97.50 357 THR A C 1
ATOM 2798 O O . THR A 1 357 ? -10.942 -1.768 -12.556 1.00 97.50 357 THR A O 1
ATOM 2801 N N . GLU A 1 358 ? -12.914 -0.851 -13.090 1.00 95.88 358 GLU A N 1
ATOM 2802 C CA . GLU A 1 358 ? -12.994 0.029 -11.916 1.00 95.88 358 GLU A CA 1
ATOM 2803 C C . GLU A 1 358 ? -13.957 -0.561 -10.883 1.00 95.88 358 GLU A C 1
ATOM 2805 O O . GLU A 1 358 ? -15.091 -0.912 -11.208 1.00 95.88 358 GLU A O 1
ATOM 2810 N N . LEU A 1 359 ? -13.497 -0.675 -9.638 1.00 96.69 359 LEU A N 1
ATOM 2811 C CA . LEU A 1 359 ? -14.269 -1.148 -8.495 1.00 96.69 359 LEU A CA 1
ATOM 2812 C C . LEU A 1 359 ? -14.312 -0.051 -7.432 1.00 96.69 359 LEU A C 1
ATOM 2814 O O . LEU A 1 359 ? -13.302 0.270 -6.803 1.00 96.69 359 LEU A O 1
ATOM 2818 N N . VAL A 1 360 ? -15.497 0.517 -7.221 1.00 95.81 360 VAL A N 1
ATOM 2819 C CA . VAL A 1 360 ? -15.753 1.479 -6.145 1.00 95.81 360 VAL A CA 1
ATOM 2820 C C . VAL A 1 360 ? -16.208 0.709 -4.911 1.00 95.81 360 VAL A C 1
ATOM 2822 O O . VAL A 1 360 ? -17.266 0.084 -4.923 1.00 95.81 360 VAL A O 1
ATOM 2825 N N . LEU A 1 361 ? -15.399 0.732 -3.856 1.00 94.75 361 LEU A N 1
ATOM 2826 C CA . LEU A 1 361 ? -15.707 0.066 -2.598 1.00 94.75 361 LEU A CA 1
ATOM 2827 C C . LEU A 1 361 ? -16.653 0.951 -1.789 1.00 94.75 361 LEU A C 1
ATOM 2829 O O . LEU A 1 361 ? -16.273 2.034 -1.347 1.00 94.75 361 LEU A O 1
ATOM 2833 N N . ALA A 1 362 ? -17.871 0.463 -1.572 1.00 92.62 362 ALA A N 1
ATOM 2834 C CA . ALA A 1 362 ? -18.841 1.099 -0.688 1.00 92.62 362 ALA A CA 1
ATOM 2835 C C . ALA A 1 362 ? -18.559 0.767 0.793 1.00 92.62 362 ALA A C 1
ATOM 2837 O O . ALA A 1 362 ? -17.880 -0.234 1.069 1.00 92.62 362 ALA A O 1
ATOM 2838 N N . PRO A 1 363 ? -19.078 1.559 1.747 1.00 93.50 363 PRO A N 1
ATOM 2839 C CA . PRO A 1 363 ? -19.146 1.165 3.154 1.00 93.50 363 PRO A CA 1
ATOM 2840 C C . PRO A 1 363 ? -19.894 -0.158 3.339 1.00 93.50 363 PRO A C 1
ATOM 2842 O O . PRO A 1 363 ? -20.723 -0.532 2.509 1.00 93.50 363 PRO A O 1
ATOM 2845 N N . LEU A 1 364 ? -19.589 -0.871 4.423 1.00 92.38 364 LEU A N 1
ATOM 2846 C CA . LEU A 1 364 ? -20.290 -2.103 4.774 1.00 92.38 364 LEU A CA 1
ATOM 2847 C C . LEU A 1 364 ? -21.744 -1.795 5.131 1.00 92.38 364 LEU A C 1
ATOM 2849 O O . LEU A 1 364 ? -22.047 -0.782 5.757 1.00 92.38 364 LEU A O 1
ATOM 2853 N N . SER A 1 365 ? -22.651 -2.700 4.785 1.00 92.38 365 SER A N 1
ATOM 2854 C CA . SER A 1 365 ? -24.027 -2.667 5.278 1.00 92.38 365 SER A CA 1
ATOM 2855 C C . SER A 1 365 ? -24.084 -2.885 6.803 1.00 92.38 365 SER A C 1
ATOM 2857 O O . SER A 1 365 ? -23.111 -3.352 7.410 1.00 92.38 365 SER A O 1
ATOM 2859 N N . PRO A 1 366 ? -25.228 -2.607 7.456 1.00 91.50 366 PRO A N 1
ATOM 2860 C CA . PRO A 1 366 ? -25.416 -2.925 8.872 1.00 91.50 366 PRO A CA 1
ATOM 2861 C C . PRO A 1 366 ? -25.168 -4.407 9.198 1.00 91.50 366 PRO A C 1
ATOM 2863 O O . PRO A 1 366 ? -24.542 -4.730 10.208 1.00 91.50 366 PRO A O 1
ATOM 2866 N N . GLU A 1 367 ? -25.612 -5.317 8.326 1.00 92.56 367 GLU A N 1
ATOM 2867 C CA . GLU A 1 367 ? -25.442 -6.765 8.508 1.00 92.56 367 GLU A CA 1
ATOM 2868 C C . GLU A 1 367 ? -23.974 -7.190 8.377 1.00 92.56 367 GLU A C 1
ATOM 2870 O O . GLU A 1 367 ? -23.471 -7.991 9.169 1.00 92.56 367 GLU A O 1
ATOM 2875 N N . GLU A 1 368 ? -23.255 -6.616 7.416 1.00 92.38 368 GLU A N 1
ATOM 2876 C CA . GLU A 1 368 ? -21.824 -6.858 7.223 1.00 92.38 368 GLU A CA 1
ATOM 2877 C C . GLU A 1 368 ? -20.992 -6.250 8.356 1.00 92.38 368 GLU A C 1
ATOM 2879 O O . GLU A 1 368 ? -20.053 -6.874 8.839 1.00 92.38 368 GLU A O 1
ATOM 2884 N N . THR A 1 369 ? -21.370 -5.073 8.850 1.00 91.88 369 THR A N 1
ATOM 2885 C CA . THR A 1 369 ? -20.728 -4.437 10.009 1.00 91.88 369 THR A CA 1
ATOM 2886 C C . THR A 1 369 ? -20.867 -5.303 11.256 1.00 91.88 369 THR A C 1
ATOM 2888 O O . THR A 1 369 ? -19.886 -5.539 11.963 1.00 91.88 369 THR A O 1
ATOM 2891 N N . ARG A 1 370 ? -22.067 -5.847 11.490 1.00 91.88 370 ARG A N 1
ATOM 2892 C CA . ARG A 1 370 ? -22.297 -6.824 12.555 1.00 91.88 370 ARG A CA 1
ATOM 2893 C C . ARG A 1 370 ? -21.436 -8.069 12.366 1.00 91.88 370 ARG A C 1
ATOM 2895 O O . ARG A 1 370 ? -20.764 -8.483 13.298 1.00 91.88 370 ARG A O 1
ATOM 2902 N N . THR A 1 371 ? -21.426 -8.633 11.161 1.00 91.06 371 THR A N 1
ATOM 2903 C CA . THR A 1 371 ? -20.646 -9.840 10.848 1.00 91.06 371 THR A CA 1
ATOM 2904 C C . THR A 1 371 ? -19.152 -9.623 11.101 1.00 91.06 371 THR A C 1
ATOM 2906 O O . THR A 1 371 ? -18.477 -10.500 11.636 1.00 91.06 371 THR A O 1
ATOM 2909 N N . LEU A 1 372 ? -18.629 -8.445 10.752 1.00 89.75 372 LEU A N 1
ATOM 2910 C CA . LEU A 1 372 ? -17.246 -8.067 11.024 1.00 89.75 372 LEU A CA 1
ATOM 2911 C C . LEU A 1 372 ? -16.974 -7.974 12.532 1.00 89.75 372 LEU A C 1
ATOM 2913 O O . LEU A 1 372 ? -15.966 -8.495 13.006 1.00 89.75 372 LEU A O 1
ATOM 2917 N N . ALA A 1 373 ? -17.879 -7.362 13.295 1.00 89.06 373 ALA A N 1
ATOM 2918 C CA . ALA A 1 373 ? -17.763 -7.277 14.748 1.00 89.06 373 ALA A CA 1
ATOM 2919 C C . ALA A 1 373 ? -17.850 -8.653 15.433 1.00 89.06 373 ALA A C 1
ATOM 2921 O O . ALA A 1 373 ? -17.079 -8.929 16.354 1.00 89.06 373 ALA A O 1
ATOM 2922 N N . ASP A 1 374 ? -18.724 -9.539 14.949 1.00 88.69 374 ASP A N 1
ATOM 2923 C CA . ASP A 1 374 ? -18.852 -10.909 15.450 1.00 88.69 374 ASP A CA 1
ATOM 2924 C C . ASP A 1 374 ? -17.541 -11.692 15.259 1.00 88.69 374 ASP A C 1
ATOM 2926 O O . ASP A 1 374 ? -17.080 -12.382 16.169 1.00 88.69 374 ASP A O 1
ATOM 2930 N N . GLN A 1 375 ? -16.895 -11.543 14.094 1.00 88.44 375 GLN A N 1
ATOM 2931 C CA . GLN A 1 375 ? -15.598 -12.170 13.815 1.00 88.44 375 GLN A CA 1
ATOM 2932 C C . GLN A 1 375 ? -14.472 -11.600 14.685 1.00 88.44 375 GLN A C 1
ATOM 2934 O O . GLN A 1 375 ? -13.613 -12.351 15.134 1.00 88.44 375 GLN A O 1
ATOM 2939 N N . LEU A 1 376 ? -14.468 -10.289 14.933 1.00 86.38 376 LEU A N 1
ATOM 2940 C CA . LEU A 1 376 ? -13.435 -9.626 15.735 1.00 86.38 376 LEU A CA 1
ATOM 2941 C C . LEU A 1 376 ? -13.541 -9.925 17.232 1.00 86.38 376 LEU A C 1
ATOM 2943 O O . LEU A 1 376 ? -12.524 -9.962 17.917 1.00 86.38 376 LEU A O 1
ATOM 2947 N N . THR A 1 377 ? -14.763 -10.080 17.743 1.00 85.69 377 THR A N 1
ATOM 2948 C CA . THR A 1 377 ? -15.014 -10.385 19.160 1.00 85.69 377 THR A CA 1
ATOM 2949 C C . THR A 1 377 ? -15.072 -11.884 19.451 1.00 85.69 377 THR A C 1
ATOM 2951 O O . THR A 1 377 ? -15.226 -12.264 20.610 1.00 85.69 377 THR A O 1
ATOM 2954 N N . GLU A 1 378 ? -14.991 -12.725 18.414 1.00 85.44 378 GLU A N 1
ATOM 2955 C CA . GLU A 1 378 ? -15.193 -14.180 18.473 1.00 85.44 378 GLU A CA 1
ATOM 2956 C C . GLU A 1 378 ? -16.532 -14.593 19.129 1.00 85.44 378 GLU A C 1
ATOM 2958 O O . GLU A 1 378 ? -16.692 -15.711 19.625 1.00 85.44 378 GLU A O 1
ATOM 2963 N N . ARG A 1 379 ? -17.528 -13.696 19.137 1.00 86.50 379 ARG A N 1
ATOM 2964 C CA . ARG A 1 379 ? -18.858 -13.912 19.725 1.00 86.50 379 ARG A CA 1
ATOM 2965 C C . ARG A 1 379 ? -19.912 -13.091 18.996 1.00 86.50 379 ARG A C 1
ATOM 2967 O O . ARG A 1 379 ? -19.612 -12.047 18.440 1.00 86.50 379 ARG A O 1
ATOM 2974 N N . ALA A 1 380 ? -21.167 -13.525 19.056 1.00 87.88 380 ALA A N 1
ATOM 2975 C CA . ALA A 1 380 ? -22.264 -12.742 18.500 1.00 87.88 380 ALA A CA 1
ATOM 2976 C C . ALA A 1 380 ? -22.537 -11.502 19.366 1.00 87.88 380 ALA A C 1
ATOM 2978 O O . ALA A 1 380 ? -22.870 -11.640 20.548 1.00 87.88 380 ALA A O 1
ATOM 2979 N N . ILE A 1 381 ? -22.445 -10.308 18.782 1.00 87.94 381 ILE A N 1
ATOM 2980 C CA . ILE A 1 381 ? -22.909 -9.077 19.422 1.00 87.94 381 ILE A CA 1
ATOM 2981 C C . ILE A 1 381 ? -24.434 -8.962 19.307 1.00 87.94 381 ILE A C 1
ATOM 2983 O O . ILE A 1 381 ? -25.066 -9.467 18.364 1.00 87.94 381 ILE A O 1
ATOM 2987 N N . ASP A 1 382 ? -25.046 -8.316 20.299 1.00 88.31 382 ASP A N 1
ATOM 2988 C CA . ASP A 1 382 ? -26.481 -8.060 20.276 1.00 88.31 382 ASP A CA 1
ATOM 2989 C C . ASP A 1 382 ? -26.852 -7.008 19.212 1.00 88.31 382 ASP A C 1
ATOM 2991 O O . ASP A 1 382 ? -26.017 -6.256 18.701 1.00 88.31 382 ASP A O 1
ATOM 2995 N N . SER A 1 383 ? -28.131 -6.974 18.832 1.00 87.56 383 SER A N 1
ATOM 2996 C CA . SER A 1 383 ? -28.608 -6.084 17.770 1.00 87.56 383 SER A CA 1
ATOM 2997 C C . SER A 1 383 ? -28.525 -4.601 18.136 1.00 87.56 383 SER A C 1
ATOM 2999 O O . SER A 1 383 ? -28.420 -3.770 17.238 1.00 87.56 383 SER A O 1
ATOM 3001 N N . ALA A 1 384 ? -28.596 -4.256 19.425 1.00 83.12 384 ALA A N 1
ATOM 3002 C CA . ALA A 1 384 ? -28.542 -2.867 19.869 1.00 83.12 384 ALA A CA 1
ATOM 3003 C C . ALA A 1 384 ? -27.111 -2.325 19.750 1.00 83.12 384 ALA A C 1
ATOM 3005 O O . ALA A 1 384 ? -26.902 -1.285 19.130 1.00 83.12 384 ALA A O 1
ATOM 3006 N N . ALA A 1 385 ? -26.127 -3.080 20.239 1.00 84.25 385 ALA A N 1
ATOM 3007 C CA . ALA A 1 385 ? -24.707 -2.800 20.090 1.00 84.25 385 ALA A CA 1
ATOM 3008 C C . ALA A 1 385 ? -24.297 -2.749 18.612 1.00 84.25 385 ALA A C 1
ATOM 3010 O O . ALA A 1 385 ? -23.597 -1.824 18.210 1.00 84.25 385 ALA A O 1
ATOM 3011 N N . ALA A 1 386 ? -24.788 -3.677 17.780 1.00 86.69 386 ALA A N 1
ATOM 3012 C CA . ALA A 1 386 ? -24.536 -3.658 16.338 1.00 86.69 386 ALA A CA 1
ATOM 3013 C C . ALA A 1 386 ? -25.081 -2.387 15.662 1.00 86.69 386 ALA A C 1
ATOM 3015 O O . ALA A 1 386 ? -24.401 -1.790 14.828 1.00 86.69 386 ALA A O 1
ATOM 3016 N N . GLN A 1 387 ? -26.284 -1.942 16.041 1.00 81.81 387 GLN A N 1
ATOM 3017 C CA . GLN A 1 387 ? -26.877 -0.717 15.506 1.00 81.81 387 GLN A CA 1
ATOM 3018 C C . GLN A 1 387 ? -26.109 0.533 15.954 1.00 81.81 387 GLN A C 1
ATOM 3020 O O . GLN A 1 387 ? -25.885 1.434 15.144 1.00 81.81 387 GLN A O 1
ATOM 3025 N N . THR A 1 388 ? -25.683 0.592 17.219 1.00 79.94 388 THR A N 1
ATOM 3026 C CA . THR A 1 388 ? -24.843 1.681 17.738 1.00 79.94 388 THR A CA 1
ATOM 3027 C C . THR A 1 388 ? -23.495 1.721 17.025 1.00 79.94 388 THR A C 1
ATOM 3029 O O . THR A 1 388 ? -23.085 2.784 16.566 1.00 79.94 388 THR A O 1
ATOM 3032 N N . LEU A 1 389 ? -22.848 0.565 16.857 1.00 81.12 389 LEU A N 1
ATOM 3033 C CA . LEU A 1 389 ? -21.583 0.432 16.140 1.00 81.12 389 LEU A CA 1
ATOM 3034 C C . LEU A 1 389 ? -21.710 0.903 14.689 1.00 81.12 389 LEU A C 1
ATOM 3036 O O . LEU A 1 389 ? -20.901 1.707 14.233 1.00 81.12 389 LEU A O 1
ATOM 3040 N N . TYR A 1 390 ? -22.747 0.462 13.973 1.00 81.50 390 TYR A N 1
ATOM 3041 C CA . TYR A 1 390 ? -22.995 0.917 12.606 1.00 81.50 390 TYR A CA 1
ATOM 3042 C C . TYR A 1 390 ? -23.254 2.425 12.542 1.00 81.50 390 TYR A C 1
ATOM 3044 O O . TYR A 1 390 ? -22.677 3.104 11.704 1.00 81.50 390 TYR A O 1
ATOM 3052 N N . SER A 1 391 ? -24.065 2.968 13.452 1.00 79.06 391 SER A N 1
ATOM 3053 C CA . SER A 1 391 ? -24.390 4.403 13.460 1.00 79.06 391 SER A CA 1
ATOM 3054 C C . SER A 1 391 ? -23.171 5.282 13.758 1.00 79.06 391 SER A C 1
ATOM 3056 O O . SER A 1 391 ? -23.113 6.412 13.295 1.00 79.06 391 SER A O 1
ATOM 3058 N N . PHE A 1 392 ? -22.203 4.777 14.529 1.00 78.00 392 PHE A N 1
ATOM 3059 C CA . PHE A 1 392 ? -20.968 5.494 14.855 1.00 78.00 392 PHE A CA 1
ATOM 3060 C C . PHE A 1 392 ? -19.905 5.397 13.752 1.00 78.00 392 PHE A C 1
ATOM 3062 O O . PHE A 1 392 ? -19.130 6.325 13.548 1.00 78.00 392 PHE A O 1
ATOM 3069 N N . THR A 1 393 ? -19.843 4.256 13.067 1.00 83.44 393 THR A N 1
ATOM 3070 C CA . THR A 1 393 ? -18.790 3.954 12.082 1.00 83.44 393 THR A CA 1
ATOM 3071 C C . THR A 1 393 ? -19.228 4.182 10.640 1.00 83.44 393 THR A C 1
ATOM 3073 O O . THR A 1 393 ? -18.389 4.150 9.742 1.00 83.44 393 THR A O 1
ATOM 3076 N N . GLU A 1 394 ? -20.535 4.332 10.416 1.00 86.44 394 GLU A N 1
ATOM 3077 C CA . GLU A 1 394 ? -21.200 4.398 9.110 1.00 86.44 394 GLU A CA 1
ATOM 3078 C C . GLU A 1 394 ? -20.807 3.239 8.171 1.00 86.44 394 GLU A C 1
ATOM 3080 O O . GLU A 1 394 ? -20.850 3.349 6.948 1.00 86.44 394 GLU A O 1
ATOM 3085 N N . GLY A 1 395 ? -20.408 2.098 8.748 1.00 84.19 395 GLY A N 1
ATOM 3086 C CA . GLY A 1 395 ? -19.953 0.924 8.005 1.00 84.19 395 GLY A CA 1
ATOM 3087 C C . GLY A 1 395 ? -18.518 1.011 7.475 1.00 84.19 395 GLY A C 1
ATOM 3088 O O . GLY A 1 395 ? -18.120 0.157 6.679 1.00 84.19 395 GLY A O 1
ATOM 3089 N N . ASN A 1 396 ? -17.711 1.996 7.887 1.00 89.38 396 ASN A N 1
ATOM 3090 C CA . ASN A 1 396 ? -16.290 2.036 7.541 1.00 89.38 396 ASN A CA 1
ATOM 3091 C C . ASN A 1 396 ? -15.523 0.927 8.301 1.00 89.38 396 ASN A C 1
ATOM 3093 O O . ASN A 1 396 ? -15.430 0.987 9.532 1.00 89.38 396 ASN A O 1
ATOM 3097 N N . PRO A 1 397 ? -14.930 -0.072 7.610 1.00 88.12 397 PRO A N 1
ATOM 3098 C CA . PRO A 1 397 ? -14.275 -1.210 8.256 1.00 88.12 397 PRO A CA 1
ATOM 3099 C C . PRO A 1 397 ? -13.167 -0.829 9.237 1.00 88.12 397 PRO A C 1
ATOM 3101 O O . PRO A 1 397 ? -13.000 -1.505 10.251 1.00 88.12 397 PRO A O 1
ATOM 3104 N N . LEU A 1 398 ? -12.404 0.233 8.951 1.00 86.19 398 LEU A N 1
ATOM 3105 C CA . LEU A 1 398 ? -11.338 0.686 9.842 1.00 86.19 398 LEU A CA 1
ATOM 3106 C C . LEU A 1 398 ? -11.915 1.113 11.193 1.00 86.19 398 LEU A C 1
ATOM 3108 O O . LEU A 1 398 ? -11.460 0.628 12.227 1.00 86.19 398 LEU A O 1
ATOM 3112 N N . PHE A 1 399 ? -12.953 1.951 11.177 1.00 83.94 399 PHE A N 1
ATOM 3113 C CA . PHE A 1 399 ? -13.603 2.419 12.399 1.00 83.94 399 PHE A CA 1
ATOM 3114 C C . PHE A 1 399 ? -14.289 1.275 13.145 1.00 83.94 399 PHE A C 1
ATOM 3116 O O . PHE A 1 399 ? -14.164 1.194 14.360 1.00 83.94 399 PHE A O 1
ATOM 3123 N N . VAL A 1 400 ? -14.911 0.325 12.438 1.00 83.38 400 VAL A N 1
ATOM 3124 C CA . VAL A 1 400 ? -15.481 -0.884 13.059 1.00 83.38 400 VAL A CA 1
ATOM 3125 C C . VAL A 1 400 ? -14.416 -1.677 13.821 1.00 83.38 400 VAL A C 1
ATOM 3127 O O . VAL A 1 400 ? -14.607 -2.003 14.993 1.00 83.38 400 VAL A O 1
ATOM 3130 N N . VAL A 1 401 ? -13.274 -1.959 13.185 1.00 83.88 401 VAL A N 1
ATOM 3131 C CA . VAL A 1 401 ? -12.164 -2.690 13.815 1.00 83.88 401 VAL A CA 1
ATOM 3132 C C . VAL A 1 401 ? -11.605 -1.931 15.018 1.00 83.88 401 VAL A C 1
ATOM 3134 O O . VAL A 1 401 ? -11.288 -2.541 16.040 1.00 83.88 401 VAL A O 1
ATOM 3137 N N . GLU A 1 402 ? -11.461 -0.612 14.908 1.00 78.88 402 GLU A N 1
ATOM 3138 C CA . GLU A 1 402 ? -10.919 0.224 15.978 1.00 78.88 402 GLU A CA 1
ATOM 3139 C C . GLU A 1 402 ? -11.858 0.328 17.181 1.00 78.88 402 GLU A C 1
ATOM 3141 O O . GLU A 1 402 ? -11.392 0.144 18.308 1.00 78.88 402 GLU A O 1
ATOM 3146 N N . THR A 1 403 ? -13.159 0.544 16.962 1.00 78.12 403 THR A N 1
ATOM 3147 C CA . THR A 1 403 ? -14.168 0.595 18.031 1.00 78.12 403 THR A CA 1
ATOM 3148 C C . THR A 1 403 ? -14.237 -0.735 18.776 1.00 78.12 403 THR A C 1
ATOM 3150 O O . THR A 1 403 ? -14.123 -0.760 19.998 1.00 78.12 403 THR A O 1
ATOM 3153 N N . VAL A 1 404 ? -14.311 -1.859 18.054 1.00 81.12 404 VAL A N 1
ATOM 3154 C CA . VAL A 1 404 ? -14.371 -3.190 18.678 1.00 81.12 404 VAL A CA 1
ATOM 3155 C C . VAL A 1 404 ? -13.106 -3.499 19.489 1.00 81.12 404 VAL A C 1
ATOM 3157 O O . VAL A 1 404 ? -13.187 -4.048 20.586 1.00 81.12 404 VAL A O 1
ATOM 3160 N N . ARG A 1 405 ? -11.920 -3.127 18.991 1.00 78.19 405 ARG A N 1
ATOM 3161 C CA . ARG A 1 405 ? -10.660 -3.321 19.731 1.00 78.19 405 ARG A CA 1
ATOM 3162 C C . ARG A 1 405 ? -10.560 -2.448 20.978 1.00 78.19 405 ARG A C 1
ATOM 3164 O O . ARG A 1 405 ? -9.957 -2.884 21.956 1.00 78.19 405 ARG A O 1
ATOM 3171 N N . ALA A 1 406 ? -11.102 -1.232 20.942 1.00 73.69 406 ALA A N 1
ATOM 3172 C CA . ALA A 1 406 ? -11.134 -0.352 22.105 1.00 73.69 406 ALA A CA 1
ATOM 3173 C C . ALA A 1 406 ? -12.007 -0.940 23.227 1.00 73.69 406 ALA A C 1
ATOM 3175 O O . ALA A 1 406 ? -11.576 -0.952 24.379 1.00 73.69 406 ALA A O 1
ATOM 3176 N N . ASP A 1 407 ? -13.165 -1.506 22.881 1.00 69.81 407 ASP A N 1
ATOM 3177 C CA . ASP A 1 407 ? -14.072 -2.142 23.844 1.00 69.81 407 ASP A CA 1
ATOM 3178 C C . ASP A 1 407 ? -13.508 -3.454 24.415 1.00 69.81 407 ASP A C 1
ATOM 3180 O O . ASP A 1 407 ? -13.646 -3.719 25.608 1.00 69.81 407 ASP A O 1
ATOM 3184 N N . LEU A 1 408 ? -12.817 -4.265 23.602 1.00 59.12 408 LEU A N 1
ATOM 3185 C CA . LEU A 1 408 ? -12.131 -5.472 24.088 1.00 59.12 408 LEU A CA 1
ATOM 3186 C C . LEU A 1 408 ? -11.025 -5.133 25.100 1.00 59.12 408 LEU A C 1
ATOM 3188 O O . LEU A 1 408 ? -10.935 -5.769 26.147 1.00 59.12 408 LEU A O 1
ATOM 3192 N N . GLY A 1 409 ? -10.234 -4.087 24.837 1.00 44.53 409 GLY A N 1
ATOM 3193 C CA . GLY A 1 409 ? -9.184 -3.636 25.757 1.00 44.53 409 GLY A CA 1
ATOM 3194 C C . GLY A 1 409 ? -9.708 -3.037 27.069 1.00 44.53 409 GLY A C 1
ATOM 3195 O O . GLY A 1 409 ? -8.980 -3.019 28.058 1.00 44.53 409 GLY A O 1
ATOM 3196 N N . ALA A 1 410 ? -10.960 -2.572 27.101 1.00 44.94 410 ALA A N 1
ATOM 3197 C CA . ALA A 1 410 ? -11.612 -2.067 28.310 1.00 44.94 410 ALA A CA 1
ATOM 3198 C C . ALA A 1 410 ? -12.192 -3.179 29.207 1.00 44.94 410 ALA A C 1
ATOM 3200 O O . ALA A 1 410 ? -12.517 -2.916 30.362 1.00 44.94 410 ALA A O 1
ATOM 3201 N N . HIS A 1 411 ? -12.329 -4.407 28.693 1.00 42.78 411 HIS A N 1
ATOM 3202 C CA . HIS A 1 411 ? -12.873 -5.559 29.422 1.00 42.78 411 HIS A CA 1
ATOM 3203 C C . HIS A 1 411 ? -11.812 -6.591 29.857 1.00 42.78 411 HIS A C 1
ATOM 3205 O O . HIS A 1 411 ? -12.156 -7.541 30.559 1.00 42.78 411 HIS A O 1
ATOM 3211 N N . GLU A 1 412 ? -10.544 -6.411 29.470 1.00 35.94 412 GLU A N 1
ATOM 3212 C CA . GLU A 1 412 ? -9.396 -7.234 29.903 1.00 35.94 412 GLU A CA 1
ATOM 3213 C C . GLU A 1 412 ? -8.563 -6.608 31.046 1.00 35.94 412 GLU A C 1
ATOM 3215 O O . GLU A 1 412 ? -7.529 -7.157 31.432 1.00 35.94 412 GLU A O 1
ATOM 3220 N N . LEU A 1 413 ? -9.020 -5.489 31.618 1.00 29.53 413 LEU A N 1
ATOM 3221 C CA . LEU A 1 413 ? -8.478 -4.848 32.825 1.00 29.53 413 LEU A CA 1
ATOM 3222 C C . LEU A 1 413 ? -9.515 -4.903 33.949 1.00 29.53 413 LEU A C 1
ATOM 3224 O O . LEU A 1 413 ? -9.091 -5.067 35.117 1.00 29.53 413 LEU A O 1
#

Radius of gyration: 27.35 Å; Cα contacts (8 Å, |Δi|>4): 538; chains: 1; bounding box: 60×60×78 Å

Foldseek 3Di:
DVQLVVLCVQLVVDDQPSNLVSLVSNLVPDPAADPVVDDDPVSVVVNVVVLVSNLVSLVVNLVSCVVVLVLVSSLVSLVVSCVSPVQPLVSLLVNLVSCVSVVNLVVSLVSQVSNQVSCCVPPVDGRDPVSVVSNVCSVVPPPDDDDPDDDPPLVFDDFPCPPVLVVLVVQLVVLQQFAEAEEEEEEAPLLCLVVSLVVSCVVCVVVVAQEFAFEFDQVCQPPACPRVLVRCPDPSQVVLLVPDDLQLVQLCCVSVVVSCVVPVPRDHQDDPPDPVSLVSNLVSSLCSAQPPLGAYEYEYEAVLRHYLNVLVSVLCSNVVRRRRSYYYYYYHYPVSDDCPRSVVVSQVSCVVVVRYDYDYRDADDLVSLQVSLCSLVVHRDDPVVSVVLCVVCVRSNRSSNVVSVVVVVVVVD

Secondary structure (DSSP, 8-state):
-HHHHHHHHHHHH--HHHHHHHHHHHHHH--SSSSTT---HHHHHHHHHHHHHHHHHHHHHHHHHHHTT-HHHHHHHHHHHHHH-TT-HHHHHHHHHHHHHTT-HHHHHHHHHHHHHHHHHHHS-PPPHHHHHHHHHHHH---SS--S------S----S-HHHHHHHHHHHHHHHTT-EEEEEEEE-TTSSHHHHHHHHHHHHHHTT-EEEEEE--GGGTTSTTHHHHHHHHSTTTHHHHHHS-HHHHHHHTTT-THHHHH-TTSPPPPPS-SHHHHHHHHHHHHHHHHGGG--EEEEEE-GGGS-HHHHHHHHHHHHH-TT--EEEEEEEEGGG--TTSHHHHHHHHHHHTT-EEEEE-PPPPHHHHHHHHHHHHTSPPPHHHHHHHHHHHTT-HHHHHHHHHHHHHHH--

Sequence (413 aa):
MADFEAALARAQQTNGSERLAALQAATMVYQGTLAPDCYDDWIQGERERLAQQYLAALEQGMLLHEERRSYGEAIDWARRLLAADPLHEATYRRLMRLHALNNDRVAAMRVYHTCASTLEKELGVAPGAATRELYERLVHVTGDGVAPGRARDSG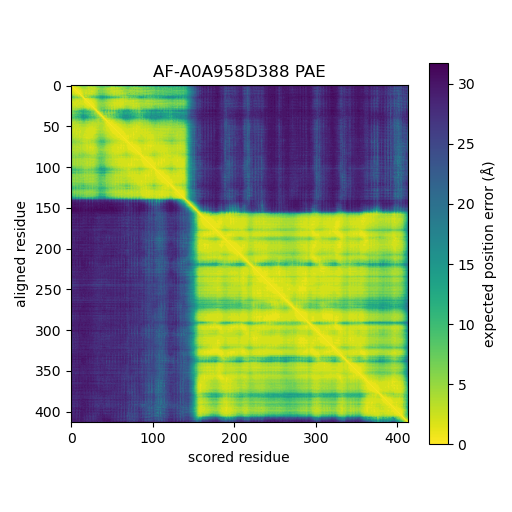VGLVGRQHEWQTLQAAWRTAARGAVQCVVLSGEAGIGKTRLAEEMAHWAGQQGISAALTRAYAAGRDLAYAALVECLRSEPVMPLVRRLDPVWRTELARLLPELNAEDPTLAQPEPLTERWQRQRLFEALARVFVHGNRPFVLALDDLQWVSNETLEWLSFLVRFEPRARLLVIGCLRSDEIDAGHPVSNLLLDLRGAGLLTELVLAPLSPEETRTLADQLTERAIDSAAAQTLYSFTEGNPLFVVETVRADLGAHEL

pLDDT: mean 84.34, std 13.64, range [26.69, 98.5]

Solvent-accessible surface area (backbone atoms only — not comparable to full-atom values): 22578 Å² total; per-residue (Å²): 106,73,69,32,53,51,22,48,56,49,24,73,78,39,63,72,70,59,16,44,53,24,34,52,54,21,64,68,62,59,86,70,77,71,64,78,92,61,85,58,75,78,54,52,62,53,44,50,53,51,49,52,53,49,51,52,42,34,53,53,44,20,52,57,25,50,77,70,66,39,35,70,62,20,45,53,34,43,50,56,43,38,74,75,41,75,82,47,62,69,53,46,51,48,43,26,51,39,27,45,75,63,72,36,53,67,60,19,53,51,41,50,55,50,48,35,53,49,35,36,72,78,69,71,37,76,71,54,69,76,50,49,55,48,51,50,46,70,72,58,75,78,80,79,94,75,83,95,80,69,79,85,77,76,84,63,73,88,64,80,43,66,66,63,50,52,48,53,52,50,48,41,58,52,5,66,74,36,23,47,30,35,39,35,34,32,32,61,88,54,53,44,53,63,59,54,53,49,49,52,38,50,53,32,46,77,73,74,34,48,38,48,75,30,62,37,43,72,87,34,30,86,37,77,36,43,41,53,49,54,37,47,68,31,82,70,34,36,67,42,48,72,68,46,58,65,77,38,39,21,45,47,28,76,75,37,59,64,53,46,73,76,37,77,83,54,62,81,66,74,81,82,82,48,74,67,54,51,49,50,38,49,50,30,62,36,41,51,59,40,54,92,60,41,53,28,38,43,33,37,32,40,52,81,20,48,13,69,63,41,52,55,41,50,63,44,42,63,62,70,49,58,57,21,12,26,30,39,35,36,23,35,47,59,89,80,54,56,93,83,36,74,62,50,56,52,52,52,53,34,48,76,67,72,36,55,45,82,44,75,56,66,62,38,50,67,68,37,41,36,52,46,49,22,57,75,67,75,42,86,70,54,73,66,61,36,50,51,50,28,71,74,32,66,20,29,53,45,50,48,55,51,54,54,51,54,55,53,62,68,71,78,113

Nearest PDB structures (foldseek):
  2ff4-assembly1_A  TM=7.364E-01  e=4.348E-04  Mycobacterium tuberculosis H37Rv
  8hvr-assembly1_J  TM=7.536E-01  e=1.287E-03  Streptomyces coelicolor A3(2)
  3upv-assembly1_A  TM=6.896E-01  e=2.613E-03  Saccharomyces cerevisiae S288C
  3uq3-assembly1_A  TM=6.985E-01  e=5.355E-02  Saccharomyces cerevisiae S288C
  1ihg-assembly1_A  TM=6.923E-01  e=3.671E-02  Bos taurus